Protein AF-A0A1I2Z6M6-F1 (afdb_monomer_lite)

Radius of gyration: 38.71 Å; chains: 1; bounding box: 96×61×124 Å

Sequence (579 aa):
MTKRRLNKIRDADATKRKFLDAISMILIEQGFSAIRTNNIARLLGKDKNLIRYHFGSLNGLLKTYIQDKDYWRPFFERFRFSDNPDAKEIEELFIGLMQENFKVFSANEEMQKIIHWQISESSALMKSISDEREAEGDKLLKMAVPYFRESGVNFKAIIALLLGGSYYMVLQHKAINGVVCGIDLNSEKDKTDVLVAIGKIIEWAWQYAEENVNDKLQSTEKMNYEFEHLEELSEILLKDQGDNTTLNELEKELKRLERILLKQLLELSNETQISNFLQINLYRMGEICDNHFNPTSEGNLVAQSILNLMDHLTSQVEPLLPATLSLPKLFCKQQSLAYNEKWQFLKSWLQKIGIDEQLLLITGIPFNQFTFDGKMRWHNYKYLKKYEKIFEEIGEELPKDNYELMHLLIGLGFNHVRFENYCTKIFSAKIEGLSGLEAKSLLKIERTKLFQVNLYTKMVFDQDRKPVDEALAKWIDATIKGLSEKPHDIQLNPLKLKTRLTAMQLALFEKTLYTHGFYDEPNLDVFSEKIACNFSTKGQDVLSAPSVKSKMYTKDISAIKPLEPMVAAVLEDLRNFLI

Structure (mmCIF, N/CA/C/O backbone):
data_AF-A0A1I2Z6M6-F1
#
_entry.id   AF-A0A1I2Z6M6-F1
#
loop_
_atom_site.group_PDB
_atom_site.id
_atom_site.type_symbol
_atom_site.label_atom_id
_atom_site.label_alt_id
_atom_site.label_comp_id
_atom_site.label_asym_id
_atom_site.label_entity_id
_atom_site.label_seq_id
_atom_site.pdbx_PDB_ins_code
_atom_site.Cartn_x
_atom_site.Cartn_y
_atom_site.Cartn_z
_atom_site.occupancy
_atom_site.B_iso_or_equiv
_atom_site.auth_seq_id
_atom_site.auth_comp_id
_atom_site.auth_asym_id
_atom_site.auth_atom_id
_atom_site.pdbx_PDB_model_num
ATOM 1 N N . MET A 1 1 ? 60.752 -33.911 -49.493 1.00 35.56 1 MET A N 1
ATOM 2 C CA . MET A 1 1 ? 60.284 -34.301 -48.144 1.00 35.56 1 MET A CA 1
ATOM 3 C C . MET A 1 1 ? 59.735 -33.077 -47.429 1.00 35.56 1 MET A C 1
ATOM 5 O O . MET A 1 1 ? 60.480 -32.151 -47.138 1.00 35.56 1 MET A O 1
ATOM 9 N N . THR A 1 2 ? 58.426 -33.042 -47.207 1.00 35.50 2 THR A N 1
ATOM 10 C CA . THR A 1 2 ? 57.710 -31.920 -46.589 1.00 35.50 2 THR A CA 1
ATOM 11 C C . THR A 1 2 ? 57.830 -32.010 -45.065 1.00 35.50 2 THR A C 1
ATOM 13 O O . THR A 1 2 ? 57.498 -33.036 -44.474 1.00 35.50 2 THR A O 1
ATOM 16 N N . LYS A 1 3 ? 58.331 -30.943 -44.425 1.00 40.09 3 LYS A N 1
ATOM 17 C CA . LYS A 1 3 ? 58.499 -30.818 -42.965 1.00 40.09 3 LYS A CA 1
ATOM 18 C C . LYS A 1 3 ? 57.165 -31.072 -42.241 1.00 40.09 3 LYS A C 1
ATOM 20 O O . LYS A 1 3 ? 56.240 -30.267 -42.333 1.00 40.09 3 LYS A O 1
ATOM 25 N N . ARG A 1 4 ? 57.088 -32.175 -41.490 1.00 38.34 4 ARG A N 1
ATOM 26 C CA . ARG A 1 4 ? 56.011 -32.483 -40.534 1.00 38.34 4 ARG A CA 1
ATOM 27 C C . ARG A 1 4 ? 55.963 -31.368 -39.477 1.00 38.34 4 ARG A C 1
ATOM 29 O O . ARG A 1 4 ? 56.905 -31.211 -38.704 1.00 38.34 4 ARG A O 1
ATOM 36 N N . ARG A 1 5 ? 54.887 -30.570 -39.452 1.00 41.34 5 ARG A N 1
ATOM 37 C CA . ARG A 1 5 ? 54.605 -29.628 -38.356 1.00 41.34 5 ARG A CA 1
ATOM 38 C C . ARG A 1 5 ? 54.324 -30.442 -37.090 1.00 41.34 5 ARG A C 1
ATOM 40 O O . ARG A 1 5 ? 53.378 -31.221 -37.060 1.00 41.34 5 ARG A O 1
ATOM 47 N N . LEU A 1 6 ? 55.152 -30.253 -36.066 1.00 38.72 6 LEU A N 1
ATOM 48 C CA . LEU A 1 6 ? 54.900 -30.722 -34.704 1.00 38.72 6 LEU A CA 1
ATOM 49 C C . LEU A 1 6 ? 53.554 -30.152 -34.228 1.00 38.72 6 LEU A C 1
ATOM 51 O O . LEU A 1 6 ? 53.410 -28.938 -34.068 1.00 38.72 6 LEU A O 1
ATOM 55 N N . ASN A 1 7 ? 52.560 -31.018 -34.032 1.00 39.88 7 ASN A N 1
ATOM 56 C CA . ASN A 1 7 ? 51.290 -30.648 -33.416 1.00 39.88 7 ASN A CA 1
ATOM 57 C C . ASN A 1 7 ? 51.545 -30.300 -31.946 1.00 39.88 7 ASN A C 1
ATOM 59 O O . ASN A 1 7 ? 51.708 -31.174 -31.100 1.00 39.88 7 ASN A O 1
ATOM 63 N N . LYS A 1 8 ? 51.593 -28.998 -31.655 1.00 44.81 8 LYS A N 1
ATOM 64 C CA . LYS A 1 8 ? 51.591 -28.452 -30.297 1.00 44.81 8 LYS A CA 1
ATOM 65 C C . LYS A 1 8 ? 50.284 -28.884 -29.626 1.00 44.81 8 LYS A C 1
ATOM 67 O O . LYS A 1 8 ? 49.216 -28.483 -30.090 1.00 44.81 8 LYS A O 1
ATOM 72 N N . ILE A 1 9 ? 50.366 -29.706 -28.581 1.00 44.69 9 ILE A N 1
ATOM 73 C CA . ILE A 1 9 ? 49.221 -30.073 -27.737 1.00 44.69 9 ILE A CA 1
ATOM 74 C C . ILE A 1 9 ? 48.588 -28.758 -27.259 1.00 44.69 9 ILE A C 1
ATOM 76 O O . ILE A 1 9 ? 49.239 -27.943 -26.604 1.00 44.69 9 ILE A O 1
ATOM 80 N N . ARG A 1 10 ? 47.360 -28.481 -27.709 1.00 54.16 10 ARG A N 1
ATOM 81 C CA . ARG A 1 10 ? 46.622 -27.266 -27.354 1.00 54.16 10 ARG A CA 1
ATOM 82 C C . ARG A 1 10 ? 45.922 -27.528 -26.031 1.00 54.16 10 ARG A C 1
ATOM 84 O O . ARG A 1 10 ? 44.917 -28.225 -26.008 1.00 54.16 10 ARG A O 1
ATOM 91 N N . ASP A 1 11 ? 46.457 -26.964 -24.958 1.00 67.31 11 ASP A N 1
ATOM 92 C CA . ASP A 1 11 ? 45.783 -26.945 -23.666 1.00 67.31 11 ASP A CA 1
ATOM 93 C C . ASP A 1 11 ? 44.565 -26.003 -23.748 1.00 67.31 11 ASP A C 1
ATOM 95 O O . ASP A 1 11 ? 44.684 -24.773 -23.855 1.00 67.31 11 ASP A O 1
ATOM 99 N N . ALA A 1 12 ? 43.379 -26.611 -23.808 1.00 71.31 12 ALA A N 1
ATOM 100 C CA . ALA A 1 12 ? 42.109 -25.909 -23.924 1.00 71.31 12 ALA A CA 1
ATOM 101 C C . ALA A 1 12 ? 41.805 -25.076 -22.672 1.00 71.31 12 ALA A C 1
ATOM 103 O O . ALA A 1 12 ? 41.247 -23.985 -22.800 1.00 71.31 12 ALA A O 1
ATOM 104 N N . ASP A 1 13 ? 42.222 -25.527 -21.490 1.00 72.75 13 ASP A N 1
ATOM 105 C CA . ASP A 1 13 ? 41.953 -24.841 -20.228 1.00 72.75 13 ASP A CA 1
ATOM 106 C C . ASP A 1 13 ? 42.910 -23.668 -20.022 1.00 72.75 13 ASP A C 1
ATOM 108 O O . ASP A 1 13 ? 42.472 -22.571 -19.669 1.00 72.75 13 ASP A O 1
ATOM 112 N N . ALA A 1 14 ? 44.185 -23.822 -20.391 1.00 72.12 14 ALA A N 1
ATOM 113 C CA . ALA A 1 14 ? 45.112 -22.692 -20.466 1.00 72.12 14 ALA A CA 1
ATOM 114 C C . ALA A 1 14 ? 44.642 -21.625 -21.471 1.00 72.12 14 ALA A C 1
ATOM 116 O O . ALA A 1 14 ? 44.889 -20.433 -21.290 1.00 72.12 14 ALA A O 1
ATOM 117 N N . THR A 1 15 ? 43.957 -22.036 -22.542 1.00 74.31 15 THR A N 1
ATOM 118 C CA . THR A 1 15 ? 43.377 -21.102 -23.517 1.00 74.31 15 THR A CA 1
ATOM 119 C C . THR A 1 15 ? 42.150 -20.389 -22.947 1.00 74.31 15 THR A C 1
ATOM 121 O O . THR A 1 15 ? 42.042 -19.176 -23.116 1.00 74.31 15 THR A O 1
ATOM 124 N N . LYS A 1 16 ? 41.263 -21.096 -22.233 1.00 80.06 16 LYS A N 1
ATOM 125 C CA . LYS A 1 16 ? 40.113 -20.491 -21.542 1.00 80.06 16 LYS A CA 1
ATOM 126 C C . LYS A 1 16 ? 40.546 -19.458 -20.501 1.00 80.06 16 LYS A C 1
ATOM 128 O O . LYS A 1 16 ? 40.014 -18.355 -20.521 1.00 80.06 16 LYS A O 1
ATOM 133 N N . ARG A 1 17 ? 41.543 -19.769 -19.663 1.00 82.88 17 ARG A N 1
ATOM 134 C CA . ARG A 1 17 ? 42.074 -18.832 -18.652 1.00 82.88 17 ARG A CA 1
ATOM 135 C C . ARG A 1 17 ? 42.561 -17.527 -19.274 1.00 82.88 17 ARG A C 1
ATOM 137 O O . ARG A 1 17 ? 42.120 -16.468 -18.863 1.00 82.88 17 ARG A O 1
ATOM 144 N N . LYS A 1 18 ? 43.321 -17.601 -20.371 1.00 80.19 18 LYS A N 1
ATOM 145 C CA . LYS A 1 18 ? 43.768 -16.404 -21.107 1.00 80.19 18 LYS A CA 1
ATOM 146 C C . LYS A 1 18 ? 42.615 -15.528 -21.596 1.00 80.19 18 LYS A C 1
ATOM 148 O O . LYS A 1 18 ? 42.760 -14.313 -21.647 1.00 80.19 18 LYS A O 1
ATOM 153 N N . PHE A 1 19 ? 41.484 -16.125 -21.979 1.00 84.62 19 PHE A N 1
ATOM 154 C CA . PHE A 1 19 ? 40.291 -15.351 -22.322 1.00 84.62 19 PHE A CA 1
ATOM 155 C C . PHE A 1 19 ? 39.697 -14.639 -21.105 1.00 84.62 19 PHE A C 1
ATOM 157 O O . PHE A 1 19 ? 39.326 -13.481 -21.245 1.00 84.62 19 PHE A O 1
ATOM 164 N N . LEU A 1 20 ? 39.648 -15.282 -19.937 1.00 88.44 20 LEU A N 1
ATOM 165 C CA . LEU A 1 20 ? 39.189 -14.652 -18.693 1.00 88.44 20 LEU A CA 1
ATOM 166 C C . LEU A 1 20 ? 40.138 -13.528 -18.242 1.00 88.44 20 LEU A C 1
ATOM 168 O O . LEU A 1 20 ? 39.672 -12.433 -17.942 1.00 88.44 20 LEU A O 1
ATOM 172 N N . ASP A 1 21 ? 41.454 -13.749 -18.302 1.00 82.94 21 ASP A N 1
ATOM 173 C CA . ASP A 1 21 ? 42.475 -12.744 -17.964 1.00 82.94 21 ASP A CA 1
ATOM 174 C C . ASP A 1 21 ? 42.385 -11.515 -18.886 1.00 82.94 21 ASP A C 1
ATOM 176 O O . ASP A 1 21 ? 42.505 -10.373 -18.448 1.00 82.94 21 ASP A O 1
ATOM 180 N N . ALA A 1 22 ? 42.110 -11.729 -20.177 1.00 84.38 22 ALA A N 1
ATOM 181 C CA . ALA A 1 22 ? 41.880 -10.637 -21.119 1.00 84.38 22 ALA A CA 1
ATOM 182 C C . ALA A 1 22 ? 40.627 -9.818 -20.782 1.00 84.38 22 ALA A C 1
ATOM 184 O O . ALA A 1 22 ? 40.636 -8.603 -20.976 1.00 84.38 22 ALA A O 1
ATOM 185 N N . ILE A 1 23 ? 39.553 -10.458 -20.301 1.00 91.25 23 ILE A N 1
ATOM 186 C CA . ILE A 1 23 ? 38.362 -9.739 -19.832 1.00 91.25 23 ILE A CA 1
ATOM 187 C C . ILE A 1 23 ? 38.706 -8.904 -18.603 1.00 91.25 23 ILE A C 1
ATOM 189 O O . ILE A 1 23 ? 38.386 -7.721 -18.603 1.00 91.25 23 ILE A O 1
ATOM 193 N N . SER A 1 24 ? 39.385 -9.496 -17.617 1.00 84.94 24 SER A N 1
ATOM 194 C CA . SER A 1 24 ? 39.865 -8.806 -16.412 1.00 84.94 24 SER A CA 1
ATOM 195 C C . SER A 1 24 ? 40.631 -7.531 -16.763 1.00 84.94 24 SER A C 1
ATOM 197 O O . SER A 1 24 ? 40.241 -6.435 -16.361 1.00 84.94 24 SER A O 1
ATOM 199 N N . MET A 1 25 ? 41.642 -7.649 -17.625 1.00 85.31 25 MET A N 1
ATOM 200 C CA . MET A 1 25 ? 42.479 -6.518 -18.016 1.00 85.31 25 MET A CA 1
ATOM 201 C C . MET A 1 25 ? 41.684 -5.424 -18.742 1.00 85.31 25 MET A C 1
ATOM 203 O O . MET A 1 25 ? 41.792 -4.249 -18.401 1.00 85.31 25 MET A O 1
ATOM 207 N N . ILE A 1 26 ? 40.825 -5.796 -19.702 1.00 88.00 26 ILE A N 1
ATOM 208 C CA . ILE A 1 26 ? 39.973 -4.829 -20.416 1.00 88.00 26 ILE A CA 1
ATOM 209 C C . ILE A 1 26 ? 38.997 -4.147 -19.448 1.00 88.00 26 ILE A C 1
ATOM 211 O O . ILE A 1 26 ? 38.793 -2.938 -19.540 1.00 88.00 26 ILE A O 1
ATOM 215 N N . LEU A 1 27 ? 38.395 -4.899 -18.526 1.00 88.88 27 LEU A N 1
ATOM 216 C CA . LEU A 1 27 ? 37.415 -4.379 -17.578 1.00 88.88 27 LEU A CA 1
ATOM 217 C C . LEU A 1 27 ? 38.043 -3.374 -16.602 1.00 88.88 27 LEU A C 1
ATOM 219 O O . LEU A 1 27 ? 37.440 -2.329 -16.344 1.00 88.88 27 LEU A O 1
ATOM 223 N N . ILE A 1 28 ? 39.242 -3.665 -16.091 1.00 84.50 28 ILE A N 1
ATOM 224 C CA . ILE A 1 28 ? 39.972 -2.787 -15.168 1.00 84.50 28 ILE A CA 1
ATOM 225 C C . ILE A 1 28 ? 40.447 -1.518 -15.891 1.00 84.50 28 ILE A C 1
ATOM 227 O O . ILE A 1 28 ? 40.161 -0.414 -15.424 1.00 84.50 28 ILE A O 1
ATOM 231 N N . GLU A 1 29 ? 41.116 -1.662 -17.042 1.00 84.50 29 GLU A N 1
ATOM 232 C CA . GLU A 1 29 ? 41.782 -0.549 -17.738 1.00 84.50 29 GLU A CA 1
ATOM 233 C C . GLU A 1 29 ? 40.833 0.319 -18.575 1.00 84.50 29 GLU A C 1
ATOM 235 O O . GLU A 1 29 ? 40.999 1.534 -18.648 1.00 84.50 29 GLU A O 1
ATOM 240 N N . GLN A 1 30 ? 39.862 -0.299 -19.254 1.00 84.12 30 GLN A N 1
ATOM 241 C CA . GLN A 1 30 ? 39.046 0.354 -20.290 1.00 84.12 30 GLN A CA 1
ATOM 242 C C . GLN A 1 30 ? 37.548 0.361 -19.955 1.00 84.12 30 GLN A C 1
ATOM 244 O O . GLN A 1 30 ? 36.765 1.025 -20.637 1.00 84.12 30 GLN A O 1
ATOM 249 N N . GLY A 1 31 ? 37.134 -0.360 -18.910 1.00 85.75 31 GLY A N 1
ATOM 250 C CA . GLY A 1 31 ? 35.736 -0.497 -18.524 1.00 85.75 31 GLY A CA 1
ATOM 251 C C . GLY A 1 31 ? 34.947 -1.473 -19.402 1.00 85.75 31 GLY A C 1
ATOM 252 O O . GLY A 1 31 ? 35.410 -1.993 -20.420 1.00 85.75 31 GLY A O 1
ATOM 253 N N . PHE A 1 32 ? 33.705 -1.736 -18.995 1.00 88.31 32 PHE A N 1
ATOM 254 C CA . PHE A 1 32 ? 32.882 -2.786 -19.600 1.00 88.31 32 PHE A CA 1
ATOM 255 C C . PHE A 1 32 ? 32.513 -2.511 -21.071 1.00 88.31 32 PHE A C 1
ATOM 257 O O . PHE A 1 32 ? 32.402 -3.443 -21.866 1.00 88.31 32 PHE A O 1
ATOM 264 N N . SER A 1 33 ? 32.376 -1.242 -21.474 1.00 88.12 33 SER A N 1
ATOM 265 C CA . SER A 1 33 ? 31.990 -0.845 -22.840 1.00 88.12 33 SER A CA 1
ATOM 266 C C . SER A 1 33 ? 33.050 -1.198 -23.901 1.00 88.12 33 SER A C 1
ATOM 268 O O . SER A 1 33 ? 32.743 -1.327 -25.097 1.00 88.12 33 SER A O 1
ATOM 270 N N . ALA A 1 34 ? 34.297 -1.405 -23.465 1.00 88.56 34 ALA A N 1
ATOM 271 C CA . ALA A 1 34 ? 35.415 -1.841 -24.294 1.00 88.56 34 ALA A CA 1
ATOM 272 C C . ALA A 1 34 ? 35.455 -3.366 -24.509 1.00 88.56 34 ALA A C 1
ATOM 274 O O . ALA A 1 34 ? 36.224 -3.857 -25.349 1.00 88.56 34 ALA A O 1
ATOM 275 N N . ILE A 1 35 ? 34.614 -4.133 -23.805 1.00 90.38 35 ILE A N 1
ATOM 276 C CA . ILE A 1 35 ? 34.563 -5.588 -23.928 1.00 90.38 35 ILE A CA 1
ATOM 277 C C . ILE A 1 35 ? 33.827 -5.972 -25.213 1.00 90.38 35 ILE A C 1
ATOM 279 O O . ILE A 1 35 ? 32.605 -6.082 -25.285 1.00 90.38 35 ILE A O 1
ATOM 283 N N . ARG A 1 36 ? 34.605 -6.197 -26.272 1.00 90.44 36 ARG A N 1
ATOM 284 C CA . ARG A 1 36 ? 34.114 -6.626 -27.587 1.00 90.44 36 ARG A CA 1
ATOM 285 C C . ARG A 1 36 ? 34.938 -7.799 -28.083 1.00 90.44 36 ARG A C 1
ATOM 287 O O . ARG A 1 36 ? 36.152 -7.827 -27.892 1.00 90.44 36 ARG A O 1
ATOM 294 N N . THR A 1 37 ? 34.311 -8.721 -28.814 1.00 90.94 37 THR A N 1
ATOM 295 C CA . THR A 1 37 ? 34.972 -9.919 -29.368 1.00 90.94 37 THR A CA 1
ATOM 296 C C . THR A 1 37 ? 36.267 -9.580 -30.114 1.00 90.94 37 THR A C 1
ATOM 298 O O . THR A 1 37 ? 37.280 -10.247 -29.930 1.00 90.94 37 THR A O 1
ATOM 301 N N . ASN A 1 38 ? 36.258 -8.509 -30.916 1.00 86.19 38 ASN A N 1
ATOM 302 C CA . ASN A 1 38 ? 37.436 -8.065 -31.663 1.00 86.19 38 ASN A CA 1
ATOM 303 C C . ASN A 1 38 ? 38.536 -7.491 -30.754 1.00 86.19 38 ASN A C 1
ATOM 305 O O . ASN A 1 38 ? 39.710 -7.696 -31.045 1.00 86.19 38 ASN A O 1
ATOM 309 N N . ASN A 1 39 ? 38.176 -6.802 -29.663 1.00 85.88 39 ASN A N 1
ATOM 310 C CA . ASN A 1 39 ? 39.152 -6.235 -28.729 1.00 85.88 39 ASN A CA 1
ATOM 311 C C . ASN A 1 39 ? 39.883 -7.356 -27.973 1.00 85.88 39 ASN A C 1
ATOM 313 O O . ASN A 1 39 ? 41.110 -7.388 -27.956 1.00 85.88 39 ASN A O 1
ATOM 317 N N . ILE A 1 40 ? 39.130 -8.344 -27.480 1.00 87.31 40 ILE A N 1
ATOM 318 C CA . ILE A 1 40 ? 39.657 -9.533 -26.790 1.00 87.31 40 ILE A CA 1
ATOM 319 C C . ILE A 1 40 ? 40.560 -10.359 -27.720 1.00 87.31 40 ILE A C 1
ATOM 321 O O . ILE A 1 40 ? 41.672 -10.737 -27.357 1.00 87.31 40 ILE A O 1
ATOM 325 N N . ALA A 1 41 ? 40.099 -10.628 -28.947 1.00 80.06 41 ALA A N 1
ATOM 326 C CA . ALA A 1 41 ? 40.848 -11.405 -29.935 1.00 80.06 41 ALA A CA 1
ATOM 327 C C . ALA A 1 41 ? 42.173 -10.728 -30.325 1.00 80.06 41 ALA A C 1
ATOM 329 O O . ALA A 1 41 ? 43.211 -11.391 -30.404 1.00 80.06 41 ALA A O 1
ATOM 330 N N . ARG A 1 42 ? 42.139 -9.401 -30.519 1.00 80.56 42 ARG A N 1
ATOM 331 C CA . ARG A 1 42 ? 43.320 -8.580 -30.805 1.00 80.56 42 ARG A CA 1
ATOM 332 C C . ARG A 1 42 ? 44.310 -8.615 -29.646 1.00 80.56 42 ARG A C 1
ATOM 334 O O . ARG A 1 42 ? 45.487 -8.852 -29.891 1.00 80.56 42 ARG A O 1
ATOM 341 N N . LEU A 1 43 ? 43.833 -8.436 -28.414 1.00 76.44 43 LEU A N 1
ATOM 342 C CA . LEU A 1 43 ? 44.676 -8.435 -27.220 1.00 76.44 43 LEU A CA 1
ATOM 343 C C . LEU A 1 43 ? 45.425 -9.763 -27.035 1.00 76.44 43 LEU A C 1
ATOM 345 O O . LEU A 1 43 ? 46.605 -9.779 -26.701 1.00 76.44 43 LEU A O 1
ATOM 349 N N . LEU A 1 44 ? 44.763 -10.886 -27.314 1.00 75.44 44 LEU A N 1
ATOM 350 C CA . LEU A 1 44 ? 45.346 -12.219 -27.147 1.00 75.44 44 LEU A CA 1
ATOM 351 C C . LEU A 1 44 ? 46.141 -12.725 -28.359 1.00 75.44 44 LEU A C 1
ATOM 353 O O . LEU A 1 44 ? 46.746 -13.803 -28.286 1.00 75.44 44 LEU A O 1
ATOM 357 N N . GLY A 1 45 ? 46.097 -12.017 -29.493 1.00 71.19 45 GLY A N 1
ATOM 358 C CA . GLY A 1 45 ? 46.629 -12.510 -30.767 1.00 71.19 45 GLY A CA 1
ATOM 359 C C . GLY A 1 45 ? 46.004 -13.854 -31.169 1.00 71.19 45 GLY A C 1
ATOM 360 O O . GLY A 1 45 ? 46.705 -14.786 -31.577 1.00 71.19 45 GLY A O 1
ATOM 361 N N . LYS A 1 46 ? 44.692 -14.007 -30.951 1.00 78.06 46 LYS A N 1
ATOM 362 C CA . LYS A 1 46 ? 43.927 -15.252 -31.150 1.00 78.06 46 LYS A CA 1
ATOM 363 C C . LYS A 1 46 ? 42.749 -15.010 -32.092 1.00 78.06 46 LYS A C 1
ATOM 365 O O . LYS A 1 46 ? 42.217 -13.910 -32.164 1.00 78.06 46 LYS A O 1
ATOM 370 N N . ASP A 1 47 ? 42.315 -16.053 -32.799 1.00 79.31 47 ASP A N 1
ATOM 371 C CA . ASP A 1 47 ? 41.119 -15.975 -33.646 1.00 79.31 47 ASP A CA 1
ATOM 372 C C . ASP A 1 47 ? 39.861 -15.782 -32.777 1.00 79.31 47 ASP A C 1
ATOM 374 O O . ASP A 1 47 ? 39.625 -16.545 -31.836 1.00 79.31 47 ASP A O 1
ATOM 378 N N . LYS A 1 48 ? 39.023 -14.796 -33.126 1.00 83.81 48 LYS A N 1
ATOM 379 C CA . LYS A 1 48 ? 37.721 -14.527 -32.493 1.00 83.81 48 LYS A CA 1
ATOM 380 C C . LYS A 1 48 ? 36.790 -15.745 -32.460 1.00 83.81 48 LYS A C 1
ATOM 382 O O . LYS A 1 48 ? 35.962 -15.858 -31.560 1.00 83.81 48 LYS A O 1
ATOM 387 N N . ASN A 1 49 ? 36.933 -16.675 -33.405 1.00 88.88 49 ASN A N 1
ATOM 388 C CA . ASN A 1 49 ? 36.168 -17.920 -33.453 1.00 88.88 49 ASN A CA 1
ATOM 389 C C . ASN A 1 49 ? 36.428 -18.825 -32.237 1.00 88.88 49 ASN A C 1
ATOM 391 O O . ASN A 1 49 ? 35.561 -19.627 -31.893 1.00 88.88 49 ASN A O 1
ATOM 395 N N . LEU A 1 50 ? 37.573 -18.680 -31.555 1.00 83.94 50 LEU A N 1
ATOM 396 C CA . LEU A 1 50 ? 37.870 -19.436 -30.336 1.00 83.94 50 LEU A CA 1
ATOM 397 C C . LEU A 1 50 ? 36.948 -19.061 -29.169 1.00 83.94 50 LEU A C 1
ATOM 399 O O . LEU A 1 50 ? 36.674 -19.915 -28.332 1.00 83.94 50 LEU A O 1
ATOM 403 N N . ILE A 1 51 ? 36.403 -17.839 -29.148 1.00 87.62 51 ILE A N 1
ATOM 404 C CA . ILE A 1 51 ? 35.392 -17.444 -28.155 1.00 87.62 51 ILE A CA 1
ATOM 405 C C . ILE A 1 51 ? 34.121 -18.275 -28.358 1.00 87.62 51 ILE A C 1
ATOM 407 O O . ILE A 1 51 ? 33.613 -18.869 -27.412 1.00 87.62 51 ILE A O 1
ATOM 411 N N . ARG A 1 52 ? 33.649 -18.400 -29.607 1.00 87.50 52 ARG A N 1
ATOM 412 C CA . ARG A 1 52 ? 32.500 -19.258 -29.940 1.00 87.50 52 ARG A CA 1
ATOM 413 C C . ARG A 1 52 ? 32.788 -20.731 -29.639 1.00 87.50 52 ARG A C 1
ATOM 415 O O . ARG A 1 52 ? 31.910 -21.417 -29.138 1.00 87.50 52 ARG A O 1
ATOM 422 N N . TYR A 1 53 ? 34.001 -21.208 -29.917 1.00 88.38 53 TYR A N 1
ATOM 423 C CA . TYR A 1 53 ? 34.384 -22.602 -29.670 1.00 88.38 53 TYR A CA 1
ATOM 424 C C . TYR A 1 53 ? 34.404 -22.966 -28.177 1.00 88.38 53 TYR A C 1
ATOM 426 O O . TYR A 1 53 ? 33.888 -24.011 -27.802 1.00 88.38 53 TYR A O 1
ATOM 434 N N . HIS A 1 54 ? 34.985 -22.117 -27.323 1.00 87.38 54 HIS A N 1
ATOM 435 C CA . HIS A 1 54 ? 35.145 -22.428 -25.899 1.00 87.38 54 HIS A CA 1
ATOM 436 C C . HIS A 1 54 ? 33.965 -21.995 -25.023 1.00 87.38 54 HIS A C 1
ATOM 438 O O . HIS A 1 54 ? 33.752 -22.607 -23.979 1.00 87.38 54 HIS A O 1
ATOM 444 N N . PHE A 1 55 ? 33.225 -20.959 -25.427 1.00 89.62 55 PHE A N 1
ATOM 445 C CA . PHE A 1 55 ? 32.209 -20.312 -24.589 1.00 89.62 55 PHE A CA 1
ATOM 446 C C . PHE A 1 55 ? 30.850 -20.143 -25.287 1.00 89.62 55 PHE A C 1
ATOM 448 O O . PHE A 1 55 ? 29.925 -19.574 -24.711 1.00 89.62 55 PHE A O 1
ATOM 455 N N . GLY A 1 56 ? 30.710 -20.580 -26.544 1.00 91.81 56 GLY A N 1
ATOM 456 C CA . GLY A 1 56 ? 29.484 -20.458 -27.345 1.00 91.81 56 GLY A CA 1
ATOM 457 C C . GLY A 1 56 ? 29.204 -19.040 -27.858 1.00 91.81 56 GLY A C 1
ATOM 458 O O . GLY A 1 56 ? 28.861 -18.853 -29.023 1.00 91.81 56 GLY A O 1
ATOM 459 N N . SER A 1 57 ? 29.396 -18.017 -27.025 1.00 93.00 57 SER A N 1
ATOM 460 C CA . SER A 1 57 ? 29.185 -16.607 -27.365 1.00 93.00 57 SER A CA 1
ATOM 461 C C . SER A 1 57 ? 30.032 -15.679 -26.488 1.00 93.00 57 SER A C 1
ATOM 463 O O . SER A 1 57 ? 30.634 -16.112 -25.506 1.00 93.00 57 SER A O 1
ATOM 465 N N . LEU A 1 58 ? 30.053 -14.380 -26.816 1.00 91.00 58 LEU A N 1
ATOM 466 C CA . LEU A 1 58 ? 30.642 -13.364 -25.935 1.00 91.00 58 LEU A CA 1
ATOM 467 C C . LEU A 1 58 ? 29.939 -13.339 -24.567 1.00 91.00 58 LEU A C 1
ATOM 469 O O . LEU A 1 58 ? 30.613 -13.269 -23.546 1.00 91.00 58 LEU A O 1
ATOM 473 N N . ASN A 1 59 ? 28.610 -13.482 -24.542 1.00 91.12 59 ASN A N 1
ATOM 474 C CA . ASN A 1 59 ? 27.845 -13.552 -23.295 1.00 91.12 59 ASN A CA 1
ATOM 475 C C . ASN A 1 59 ? 28.192 -14.800 -22.476 1.00 91.12 59 ASN A C 1
ATOM 477 O O . ASN A 1 59 ? 28.244 -14.718 -21.256 1.00 91.12 59 ASN A O 1
ATOM 481 N N . GLY A 1 60 ? 28.473 -15.936 -23.123 1.00 92.12 60 GLY A N 1
ATOM 482 C CA . GLY A 1 60 ? 28.927 -17.145 -22.430 1.00 92.12 60 GLY A CA 1
ATOM 483 C C . GLY A 1 60 ? 30.307 -16.973 -21.789 1.00 92.12 60 GLY A C 1
ATOM 484 O O . GLY A 1 60 ? 30.521 -17.405 -20.657 1.00 92.12 60 GLY A O 1
ATOM 485 N N . LEU A 1 61 ? 31.221 -16.270 -22.468 1.00 93.25 61 LEU A N 1
ATOM 486 C CA . LEU A 1 61 ? 32.525 -15.905 -21.906 1.00 93.25 61 LEU A CA 1
ATOM 487 C C . LEU A 1 61 ? 32.359 -14.965 -20.705 1.00 93.25 61 LEU A C 1
ATOM 489 O O . LEU A 1 61 ? 32.920 -15.222 -19.646 1.00 93.25 61 LEU A O 1
ATOM 493 N N . LEU A 1 62 ? 31.549 -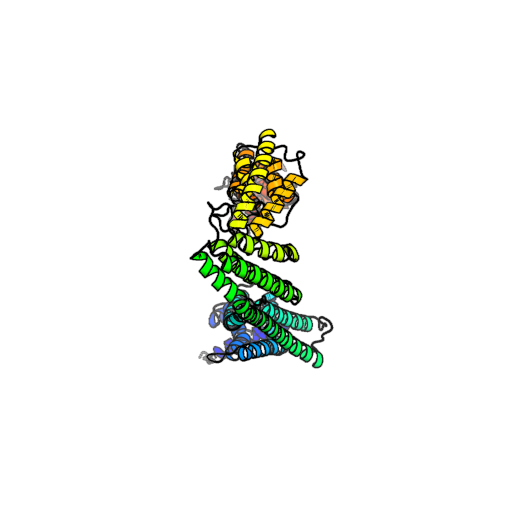13.917 -20.856 1.00 92.69 62 LEU A N 1
ATOM 494 C CA . LEU A 1 62 ? 31.264 -12.948 -19.797 1.00 92.69 62 LEU A CA 1
ATOM 495 C C . LEU A 1 62 ? 30.582 -13.593 -18.586 1.00 92.69 62 LEU A C 1
ATOM 497 O O . LEU A 1 62 ? 30.983 -13.320 -17.461 1.00 92.69 62 LEU A O 1
ATOM 501 N N . LYS A 1 63 ? 29.608 -14.490 -18.797 1.00 91.25 63 LYS A N 1
ATOM 502 C CA . LYS A 1 63 ? 28.964 -15.241 -17.709 1.00 91.25 63 LYS A CA 1
ATOM 503 C C . LYS A 1 63 ? 29.986 -16.085 -16.948 1.00 91.25 63 LYS A C 1
ATOM 505 O O . LYS A 1 63 ? 30.013 -16.029 -15.726 1.00 91.25 63 LYS A O 1
ATOM 510 N N . THR A 1 64 ? 30.854 -16.800 -17.667 1.00 91.00 64 THR A N 1
ATOM 511 C CA . THR A 1 64 ? 31.921 -17.614 -17.057 1.00 91.00 64 THR A CA 1
ATOM 512 C C . THR A 1 64 ? 32.889 -16.747 -16.248 1.00 91.00 64 THR A C 1
ATOM 514 O O . THR A 1 64 ? 33.260 -17.117 -15.143 1.00 91.00 64 THR A O 1
ATOM 517 N N . TYR A 1 65 ? 33.270 -15.580 -16.779 1.00 92.25 65 TYR A N 1
ATOM 518 C CA . TYR A 1 65 ? 34.138 -14.630 -16.084 1.00 92.25 65 TYR A CA 1
ATOM 519 C C . TYR A 1 65 ? 33.502 -14.090 -14.805 1.00 92.25 65 TYR A C 1
ATOM 521 O O . TYR A 1 65 ? 34.128 -14.134 -13.752 1.00 92.25 65 TYR A O 1
ATOM 529 N N . ILE A 1 66 ? 32.253 -13.621 -14.867 1.00 90.81 66 ILE A N 1
ATOM 530 C CA . ILE A 1 66 ? 31.595 -13.070 -13.680 1.00 90.81 66 ILE A CA 1
ATOM 531 C C . ILE A 1 66 ? 31.413 -14.165 -12.630 1.00 90.81 66 ILE A C 1
ATOM 533 O O . ILE A 1 66 ? 31.726 -13.928 -11.476 1.00 90.81 66 ILE A O 1
ATOM 537 N N . GLN A 1 67 ? 31.012 -15.379 -13.013 1.00 87.62 67 GLN A N 1
ATOM 538 C CA . GLN A 1 67 ? 30.884 -16.497 -12.070 1.00 87.62 67 GLN A CA 1
ATOM 539 C C . GLN A 1 67 ? 32.206 -16.894 -11.392 1.00 87.62 67 GLN A C 1
ATOM 541 O O . GLN A 1 67 ? 32.168 -17.394 -10.272 1.00 87.62 67 GLN A O 1
ATOM 546 N N . ASP A 1 68 ? 33.351 -16.685 -12.051 1.00 87.25 68 ASP A N 1
ATOM 547 C CA . ASP A 1 68 ? 34.685 -16.907 -11.473 1.00 87.25 68 ASP A CA 1
ATOM 548 C C . ASP A 1 68 ? 35.074 -15.811 -10.466 1.00 87.25 68 ASP A C 1
ATOM 550 O O . ASP A 1 68 ? 35.757 -16.093 -9.484 1.00 87.25 68 ASP A O 1
ATOM 554 N N . LYS A 1 69 ? 34.645 -14.562 -10.700 1.00 88.12 69 LYS A N 1
ATOM 555 C CA . LYS A 1 69 ? 35.022 -13.391 -9.881 1.00 88.12 69 LYS A CA 1
ATOM 556 C C . LYS A 1 69 ? 34.010 -12.994 -8.814 1.00 88.12 69 LYS A C 1
ATOM 558 O O . LYS A 1 69 ? 34.352 -12.245 -7.900 1.00 88.12 69 LYS A O 1
ATOM 563 N N . ASP A 1 70 ? 32.777 -13.465 -8.927 1.00 87.12 70 ASP A N 1
ATOM 564 C CA . ASP A 1 70 ? 31.684 -13.082 -8.046 1.00 87.12 70 ASP A CA 1
ATOM 565 C C . ASP A 1 70 ? 31.858 -13.651 -6.631 1.00 87.12 70 ASP A C 1
ATOM 567 O O . ASP A 1 70 ? 31.713 -14.854 -6.403 1.00 87.12 70 ASP A O 1
ATOM 571 N N . TYR A 1 71 ? 32.127 -12.770 -5.661 1.00 87.44 71 TYR A N 1
ATOM 572 C CA . TYR A 1 71 ? 32.291 -13.156 -4.258 1.00 87.44 71 TYR A CA 1
ATOM 573 C C . TYR A 1 71 ? 30.968 -13.494 -3.558 1.00 87.44 71 TYR A C 1
ATOM 575 O O . TYR A 1 71 ? 30.996 -14.059 -2.464 1.00 87.44 71 TYR A O 1
ATOM 583 N N . TRP A 1 72 ? 29.805 -13.176 -4.141 1.00 89.44 72 TRP A N 1
ATOM 584 C CA . TRP A 1 72 ? 28.522 -13.448 -3.485 1.00 89.44 72 TRP A CA 1
ATOM 585 C C . TRP A 1 72 ? 28.277 -14.941 -3.302 1.00 89.44 72 TRP A C 1
ATOM 587 O O . TRP A 1 72 ? 27.761 -15.368 -2.273 1.00 89.44 72 TRP A O 1
ATOM 597 N N . ARG A 1 73 ? 28.723 -15.759 -4.257 1.00 83.19 73 ARG A N 1
ATOM 598 C CA . ARG A 1 73 ? 28.609 -17.214 -4.161 1.00 83.19 73 ARG A CA 1
ATOM 599 C C . ARG A 1 73 ? 29.366 -17.794 -2.952 1.00 83.19 73 ARG A C 1
ATOM 601 O O . ARG A 1 73 ? 28.715 -18.442 -2.134 1.00 83.19 73 ARG A O 1
ATOM 608 N N . PRO A 1 74 ? 30.682 -17.558 -2.775 1.00 85.19 74 PRO A N 1
ATOM 609 C CA . PRO A 1 74 ? 31.384 -18.026 -1.581 1.00 85.19 74 PRO A CA 1
ATOM 610 C C . PRO A 1 74 ? 30.871 -17.365 -0.293 1.00 85.19 74 PRO A C 1
ATOM 612 O O . PRO A 1 74 ? 30.938 -17.983 0.767 1.00 85.19 74 PRO A O 1
ATOM 615 N N . PHE A 1 75 ? 30.306 -16.153 -0.356 1.00 87.31 75 PHE A N 1
ATOM 616 C CA . PHE A 1 75 ? 29.623 -15.552 0.794 1.00 87.31 75 PHE A CA 1
ATOM 617 C C . PHE A 1 75 ? 28.409 -16.369 1.230 1.00 87.31 75 PHE A C 1
ATOM 619 O O . PHE A 1 75 ? 28.330 -16.714 2.402 1.00 87.31 75 PHE A O 1
ATOM 626 N N . PHE A 1 76 ? 27.509 -16.742 0.319 1.00 85.50 76 PHE A N 1
ATOM 627 C CA . PHE A 1 76 ? 26.348 -17.580 0.652 1.00 85.50 76 PHE A CA 1
ATOM 628 C C . PHE A 1 76 ? 26.736 -19.010 1.071 1.00 85.50 76 PHE A C 1
ATOM 630 O O . PHE A 1 76 ? 25.992 -19.699 1.768 1.00 85.50 76 PHE A O 1
ATOM 637 N N . GLU A 1 77 ? 27.910 -19.492 0.660 1.00 85.12 77 GLU A N 1
ATOM 638 C CA . GLU A 1 77 ? 28.455 -20.763 1.146 1.00 85.12 77 GLU A CA 1
ATOM 639 C C . GLU A 1 77 ? 29.009 -20.655 2.573 1.00 85.12 77 GLU A C 1
ATOM 641 O O . GLU A 1 77 ? 28.842 -21.591 3.353 1.00 85.12 77 GLU A O 1
ATOM 646 N N . ARG A 1 78 ? 29.624 -19.520 2.923 1.00 86.19 78 ARG A N 1
ATOM 647 C CA . ARG A 1 78 ? 30.241 -19.281 4.235 1.00 86.19 78 ARG A CA 1
ATOM 648 C C . ARG A 1 78 ? 29.254 -18.791 5.294 1.00 86.19 78 ARG A C 1
ATOM 650 O O . ARG A 1 78 ? 29.332 -19.224 6.437 1.00 86.19 78 ARG A O 1
ATOM 657 N N . PHE A 1 79 ? 28.355 -17.883 4.930 1.00 85.12 79 PHE A N 1
ATOM 658 C CA . PHE A 1 79 ? 27.312 -17.350 5.802 1.00 85.12 79 PHE A CA 1
ATOM 659 C C . PHE A 1 79 ? 26.078 -18.235 5.688 1.00 85.12 79 PHE A C 1
ATOM 661 O O . PHE A 1 79 ? 25.195 -18.010 4.861 1.00 85.12 79 PHE A O 1
ATOM 668 N N . ARG A 1 80 ? 26.056 -19.279 6.512 1.00 82.88 80 ARG A N 1
ATOM 669 C CA . ARG A 1 80 ? 24.935 -20.204 6.642 1.00 82.88 80 ARG A CA 1
ATOM 670 C C . ARG A 1 80 ? 24.527 -20.296 8.097 1.00 82.88 80 ARG A C 1
ATOM 672 O O . ARG A 1 80 ? 25.375 -20.208 8.978 1.00 82.88 80 ARG A O 1
ATOM 679 N N . PHE A 1 81 ? 23.237 -20.496 8.302 1.00 83.88 81 PHE A N 1
ATOM 680 C CA . PHE A 1 81 ? 22.686 -20.786 9.612 1.00 83.88 81 PHE A CA 1
ATOM 681 C C . PHE A 1 81 ? 22.998 -22.220 10.036 1.00 83.88 81 PHE A C 1
ATOM 683 O O . PHE A 1 81 ? 23.206 -23.100 9.192 1.00 83.88 81 PHE A O 1
ATOM 690 N N . SER A 1 82 ? 22.971 -22.444 11.345 1.00 83.12 82 SER A N 1
ATOM 691 C CA . SER A 1 82 ? 22.780 -23.758 11.945 1.00 83.12 82 SER A CA 1
ATOM 692 C C . SER A 1 82 ? 21.419 -24.358 11.545 1.00 83.12 82 SER A C 1
ATOM 694 O O . SER A 1 82 ? 20.581 -23.696 10.930 1.00 83.12 82 SER A O 1
ATOM 696 N N . ASP A 1 83 ? 21.177 -25.633 11.870 1.00 77.31 83 ASP A N 1
ATOM 697 C CA . ASP A 1 83 ? 19.924 -26.314 11.500 1.00 77.31 83 ASP A CA 1
ATOM 698 C C . ASP A 1 83 ? 18.675 -25.667 12.137 1.00 77.31 83 ASP A C 1
ATOM 700 O O . ASP A 1 83 ? 17.571 -25.803 11.608 1.00 77.31 83 ASP A O 1
ATOM 704 N N . ASN A 1 84 ? 18.837 -24.955 13.259 1.00 79.75 84 ASN A N 1
ATOM 705 C CA . ASN A 1 84 ? 17.768 -24.228 13.941 1.00 79.75 84 ASN A CA 1
ATOM 706 C C . ASN A 1 84 ? 18.332 -22.964 14.619 1.00 79.75 84 ASN A C 1
ATOM 708 O O . ASN A 1 84 ? 18.573 -22.990 15.831 1.00 79.75 84 ASN A O 1
ATOM 712 N N . PRO A 1 85 ? 18.580 -21.890 13.850 1.00 87.31 85 PRO A N 1
ATOM 713 C CA . PRO A 1 85 ? 19.244 -20.702 14.363 1.00 87.31 85 PRO A CA 1
ATOM 714 C C . PRO A 1 85 ? 18.315 -19.910 15.282 1.00 87.31 85 PRO A C 1
ATOM 716 O O . PRO A 1 85 ? 17.120 -19.774 15.007 1.00 87.31 85 PRO A O 1
ATOM 719 N N . ASP A 1 86 ? 18.865 -19.369 16.366 1.00 88.19 86 ASP A N 1
ATOM 720 C CA . ASP A 1 86 ? 18.141 -18.431 17.222 1.00 88.19 86 ASP A CA 1
ATOM 721 C C . ASP A 1 86 ? 18.235 -16.984 16.696 1.00 88.19 86 ASP A C 1
ATOM 723 O O . ASP A 1 86 ? 18.929 -16.690 15.720 1.00 88.19 86 ASP A O 1
ATOM 727 N N . ALA A 1 87 ? 17.499 -16.065 17.331 1.00 88.06 87 ALA A N 1
ATOM 728 C CA . ALA A 1 87 ? 17.457 -14.656 16.931 1.00 88.06 87 ALA A CA 1
ATOM 729 C C . ALA A 1 87 ? 18.856 -14.019 16.882 1.00 88.06 87 ALA A C 1
ATOM 731 O O . ALA A 1 87 ? 19.179 -13.290 15.945 1.00 88.06 87 ALA A O 1
ATOM 732 N N . LYS A 1 88 ? 19.691 -14.340 17.875 1.00 91.25 88 LYS A N 1
ATOM 733 C CA . LYS A 1 88 ? 21.020 -13.764 18.041 1.00 91.25 88 LYS A CA 1
ATOM 734 C C . LYS A 1 88 ? 21.986 -14.282 16.982 1.00 91.25 88 LYS A C 1
ATOM 736 O O . LYS A 1 88 ? 22.742 -13.499 16.415 1.00 91.25 88 LYS A O 1
ATOM 741 N N . GLU A 1 89 ? 21.930 -15.572 16.661 1.00 92.50 89 GLU A N 1
ATOM 742 C CA . GLU A 1 89 ? 22.704 -16.149 15.561 1.00 92.50 89 GLU A CA 1
ATOM 743 C C . GLU A 1 89 ? 22.361 -15.455 14.235 1.00 92.50 89 GLU A C 1
ATOM 745 O O . GLU A 1 89 ? 23.252 -15.117 13.451 1.00 92.50 89 GLU A O 1
ATOM 750 N N . ILE A 1 90 ? 21.072 -15.204 13.984 1.00 93.81 90 ILE A N 1
ATOM 751 C CA . ILE A 1 90 ? 20.629 -14.551 12.749 1.00 93.81 90 ILE A CA 1
ATOM 752 C C . ILE A 1 90 ? 21.107 -13.100 12.694 1.00 93.81 90 ILE A C 1
ATOM 754 O O . ILE A 1 90 ? 21.625 -12.664 11.662 1.00 93.81 90 ILE A O 1
ATOM 758 N N . GLU A 1 91 ? 20.956 -12.360 13.789 1.00 95.31 91 GLU A N 1
ATOM 759 C CA . GLU A 1 91 ? 21.466 -10.999 13.935 1.00 95.31 91 GLU A CA 1
ATOM 760 C C . GLU A 1 91 ? 22.974 -10.925 13.654 1.00 95.31 91 GLU A C 1
ATOM 762 O O . GLU A 1 91 ? 23.402 -10.194 12.754 1.00 95.31 91 GLU A O 1
ATOM 767 N N . GLU A 1 92 ? 23.774 -11.726 14.363 1.00 95.06 92 GLU A N 1
ATOM 768 C CA . GLU A 1 92 ? 25.233 -11.763 14.229 1.00 95.06 92 GLU A CA 1
ATOM 769 C C . GLU A 1 92 ? 25.665 -12.148 12.807 1.00 95.06 92 GLU A C 1
ATOM 771 O O . GLU A 1 92 ? 26.611 -11.567 12.261 1.00 95.06 92 GLU A O 1
ATOM 776 N N . LEU A 1 93 ? 24.941 -13.069 12.159 1.00 95.19 93 LEU A N 1
ATOM 777 C CA . LEU A 1 93 ? 25.202 -13.454 10.774 1.00 95.19 93 LEU A CA 1
ATOM 778 C C . LEU A 1 93 ? 24.995 -12.282 9.811 1.00 95.19 93 LEU A C 1
ATOM 780 O O . LEU A 1 93 ? 25.843 -12.061 8.943 1.00 95.19 93 LEU A O 1
ATOM 784 N N . PHE A 1 94 ? 23.909 -11.513 9.944 1.00 96.19 94 PHE A N 1
ATOM 785 C CA . PHE A 1 94 ? 23.664 -10.353 9.077 1.00 96.19 94 PHE A CA 1
ATOM 786 C C . PHE A 1 94 ? 24.654 -9.212 9.332 1.00 96.19 94 PHE A C 1
ATOM 788 O O . PHE A 1 94 ? 25.104 -8.583 8.368 1.00 96.19 94 PHE A O 1
ATOM 795 N N . ILE A 1 95 ? 25.047 -8.979 10.590 1.00 97.31 95 ILE A N 1
ATOM 796 C CA . ILE A 1 95 ? 26.115 -8.030 10.937 1.00 97.31 95 ILE A CA 1
ATOM 797 C C . ILE A 1 95 ? 27.412 -8.438 10.235 1.00 97.31 95 ILE A C 1
ATOM 799 O O . ILE A 1 95 ? 27.992 -7.643 9.489 1.00 97.31 95 ILE A O 1
ATOM 803 N N . GLY A 1 96 ? 27.829 -9.694 10.408 1.00 95.31 96 GLY A N 1
ATOM 804 C CA . GLY A 1 96 ? 29.044 -10.227 9.799 1.00 95.31 96 GLY A CA 1
ATOM 805 C C . GLY A 1 96 ? 29.008 -10.186 8.270 1.00 95.31 96 GLY A C 1
ATOM 806 O O . GLY A 1 96 ? 29.983 -9.770 7.642 1.00 95.31 96 GLY A O 1
ATOM 807 N N . LEU A 1 97 ? 27.878 -10.557 7.662 1.00 95.00 97 LEU A N 1
ATOM 808 C CA . LEU A 1 97 ? 27.685 -10.543 6.211 1.00 95.00 97 LEU A CA 1
ATOM 809 C C . LEU A 1 97 ? 27.843 -9.132 5.636 1.00 95.00 97 LEU A C 1
ATOM 811 O O . LEU A 1 97 ? 28.578 -8.944 4.665 1.00 95.00 97 LEU A O 1
ATOM 815 N N . MET A 1 98 ? 27.184 -8.136 6.233 1.00 96.69 98 MET A N 1
ATOM 816 C CA . MET A 1 98 ? 27.213 -6.763 5.723 1.00 96.69 98 MET A CA 1
ATOM 817 C C . MET A 1 98 ? 28.556 -6.072 5.968 1.00 96.69 98 MET A C 1
ATOM 819 O O . MET A 1 98 ? 29.053 -5.367 5.084 1.00 96.69 98 MET A O 1
ATOM 823 N N . GLN A 1 99 ? 29.183 -6.316 7.120 1.00 97.12 99 GLN A N 1
ATOM 824 C CA . GLN A 1 99 ? 30.532 -5.830 7.409 1.00 97.12 99 GLN A CA 1
ATOM 825 C C . GLN A 1 99 ? 31.567 -6.438 6.461 1.00 97.12 99 GLN A C 1
ATOM 827 O O . GLN A 1 99 ? 32.430 -5.728 5.941 1.00 97.12 99 GLN A O 1
ATOM 832 N N . GLU A 1 100 ? 31.485 -7.742 6.200 1.00 94.62 100 GLU A N 1
ATOM 833 C CA . GLU A 1 100 ? 32.386 -8.379 5.248 1.00 94.62 100 GLU A CA 1
ATOM 834 C C . GLU A 1 100 ? 32.135 -7.882 3.821 1.00 94.62 100 GLU A C 1
ATOM 836 O O . GLU A 1 100 ? 33.093 -7.582 3.109 1.00 94.62 100 GLU A O 1
ATOM 841 N N . ASN A 1 101 ? 30.872 -7.742 3.404 1.00 95.06 101 ASN A N 1
ATOM 842 C CA . ASN A 1 101 ? 30.532 -7.164 2.104 1.00 95.06 101 ASN A CA 1
ATOM 843 C C . ASN A 1 101 ? 31.235 -5.821 1.903 1.00 95.06 101 ASN A C 1
ATOM 845 O O . ASN A 1 101 ? 31.895 -5.627 0.883 1.00 95.06 101 ASN A O 1
ATOM 849 N N . PHE A 1 102 ? 31.180 -4.934 2.897 1.00 96.81 102 PHE A N 1
ATOM 850 C CA . PHE A 1 102 ? 31.878 -3.656 2.831 1.00 96.81 102 PHE A CA 1
ATOM 851 C C . PHE A 1 102 ? 33.400 -3.826 2.673 1.00 96.81 102 PHE A C 1
ATOM 853 O O . PHE A 1 102 ? 33.998 -3.212 1.785 1.00 96.81 102 PHE A O 1
ATOM 860 N N . LYS A 1 103 ? 34.035 -4.691 3.476 1.00 95.31 103 LYS A N 1
ATOM 861 C CA . LYS A 1 103 ? 35.490 -4.939 3.428 1.00 95.31 103 LYS A CA 1
ATOM 862 C C . LYS A 1 103 ? 35.941 -5.513 2.085 1.00 95.31 103 LYS A C 1
ATOM 864 O O . LYS A 1 103 ? 36.841 -4.971 1.444 1.00 95.31 103 LYS A O 1
ATOM 869 N N . VAL A 1 104 ? 35.314 -6.605 1.654 1.00 94.31 104 VAL A N 1
ATOM 870 C CA . VAL A 1 104 ? 35.690 -7.331 0.435 1.00 94.31 104 VAL A CA 1
ATOM 871 C C . VAL A 1 104 ? 35.396 -6.492 -0.798 1.00 94.31 104 VAL A C 1
ATOM 873 O O . VAL A 1 104 ? 36.232 -6.433 -1.698 1.00 94.31 104 VAL A O 1
ATOM 876 N N . PHE A 1 105 ? 34.265 -5.782 -0.834 1.00 95.62 105 PHE A N 1
ATOM 877 C CA . PHE A 1 105 ? 33.963 -4.886 -1.944 1.00 95.62 105 PHE A CA 1
ATOM 878 C C . PHE A 1 105 ? 34.955 -3.721 -2.026 1.00 95.62 105 PHE A C 1
ATOM 880 O O . PHE A 1 105 ? 35.415 -3.398 -3.120 1.00 95.62 105 PHE A O 1
ATOM 887 N N . SER A 1 106 ? 35.358 -3.143 -0.889 1.00 93.81 106 SER A N 1
ATOM 888 C CA . SER A 1 106 ? 36.372 -2.077 -0.839 1.00 93.81 106 SER A CA 1
ATOM 889 C C . SER A 1 106 ? 37.734 -2.524 -1.381 1.00 93.81 106 SER A C 1
ATOM 891 O O . SER A 1 106 ? 38.423 -1.744 -2.037 1.00 93.81 106 SER A O 1
ATOM 893 N N . ALA A 1 107 ? 38.114 -3.782 -1.145 1.00 92.06 107 ALA A N 1
ATOM 894 C CA . ALA A 1 107 ? 39.398 -4.338 -1.573 1.00 92.06 107 ALA A CA 1
ATOM 895 C C . ALA A 1 107 ? 39.393 -4.924 -3.000 1.00 92.06 107 ALA A C 1
ATOM 897 O O . ALA A 1 107 ? 40.459 -5.129 -3.579 1.00 92.06 107 ALA A O 1
ATOM 898 N N . ASN A 1 108 ? 38.221 -5.216 -3.574 1.00 92.06 108 ASN A N 1
ATOM 899 C CA . ASN A 1 108 ? 38.102 -5.926 -4.847 1.00 92.06 108 ASN A CA 1
ATOM 900 C C . ASN A 1 108 ? 37.724 -4.986 -6.004 1.00 92.06 108 ASN A C 1
ATOM 902 O O . ASN A 1 108 ? 36.548 -4.755 -6.292 1.00 92.06 108 ASN A O 1
ATOM 906 N N . GLU A 1 109 ? 38.740 -4.485 -6.709 1.00 90.06 109 GLU A N 1
ATOM 907 C CA . GLU A 1 109 ? 38.560 -3.589 -7.857 1.00 90.06 109 GLU A CA 1
ATOM 908 C C . GLU A 1 109 ? 37.778 -4.229 -9.015 1.00 90.06 109 GLU A C 1
ATOM 910 O O . GLU A 1 109 ? 36.967 -3.558 -9.654 1.00 90.06 109 GLU A O 1
ATOM 915 N N . GLU A 1 110 ? 37.948 -5.528 -9.274 1.00 89.50 110 GLU A N 1
ATOM 916 C CA . GLU A 1 110 ? 37.187 -6.208 -10.329 1.00 89.50 110 GLU A CA 1
ATOM 917 C C . GLU A 1 110 ? 35.690 -6.209 -10.023 1.00 89.50 110 GLU A C 1
ATOM 919 O O . GLU A 1 110 ? 34.874 -5.869 -10.885 1.00 89.50 110 GLU A O 1
ATOM 924 N N . MET A 1 111 ? 35.314 -6.518 -8.780 1.00 91.88 111 MET A N 1
ATOM 925 C CA . MET A 1 111 ? 33.911 -6.477 -8.386 1.00 91.88 111 MET A CA 1
ATOM 926 C C . MET A 1 111 ? 33.349 -5.064 -8.361 1.00 91.88 111 MET A C 1
ATOM 928 O O . MET A 1 111 ? 32.192 -4.890 -8.737 1.00 91.88 111 MET A O 1
ATOM 932 N N . GLN A 1 112 ? 34.146 -4.047 -8.024 1.00 94.12 112 GLN A N 1
ATOM 933 C CA . GLN A 1 112 ? 33.735 -2.649 -8.191 1.00 94.12 112 GLN A CA 1
ATOM 934 C C . GLN A 1 112 ? 33.356 -2.364 -9.651 1.00 94.12 112 GLN A C 1
ATOM 936 O O . GLN A 1 112 ? 32.289 -1.808 -9.913 1.00 94.12 112 GLN A O 1
ATOM 941 N N . LYS A 1 113 ? 34.158 -2.819 -10.625 1.00 91.94 113 LYS A N 1
ATOM 942 C CA . LYS A 1 113 ? 33.837 -2.661 -12.055 1.00 91.94 113 LYS A CA 1
ATOM 943 C C . LYS A 1 113 ? 32.595 -3.456 -12.475 1.00 91.94 113 LYS A C 1
ATOM 945 O O . LYS A 1 113 ? 31.806 -2.949 -13.272 1.00 91.94 113 LYS A O 1
ATOM 950 N N . ILE A 1 114 ? 32.395 -4.666 -11.946 1.00 92.25 114 ILE A N 1
ATOM 951 C CA . ILE A 1 114 ? 31.217 -5.503 -12.244 1.00 92.25 114 ILE A CA 1
ATOM 952 C C . ILE A 1 114 ? 29.933 -4.876 -11.684 1.00 92.25 114 ILE A C 1
ATOM 954 O O . ILE A 1 114 ? 28.940 -4.781 -12.405 1.00 92.25 114 ILE A O 1
ATOM 958 N N . ILE A 1 115 ? 29.940 -4.410 -10.432 1.00 93.00 115 ILE A N 1
ATOM 959 C CA . ILE A 1 115 ? 28.782 -3.732 -9.829 1.00 93.00 115 ILE A CA 1
ATOM 960 C C . ILE A 1 115 ? 28.512 -2.402 -10.539 1.00 93.00 115 ILE A C 1
ATOM 962 O O . ILE A 1 115 ? 27.363 -2.112 -10.863 1.00 93.00 115 ILE A O 1
ATOM 966 N N . HIS A 1 116 ? 29.551 -1.635 -10.879 1.00 92.12 116 HIS A N 1
ATOM 967 C CA . HIS A 1 116 ? 29.395 -0.423 -11.682 1.00 92.12 116 HIS A CA 1
ATOM 968 C C . HIS A 1 116 ? 28.745 -0.722 -13.043 1.00 92.12 116 HIS A C 1
ATOM 970 O O . HIS A 1 116 ? 27.837 -0.008 -13.465 1.00 92.12 116 HIS A O 1
ATOM 976 N N . TRP A 1 117 ? 29.149 -1.802 -13.722 1.00 91.75 117 TRP A N 1
ATOM 977 C CA . TRP A 1 117 ? 28.504 -2.233 -14.965 1.00 91.75 117 TRP A CA 1
ATOM 978 C C . TRP A 1 117 ? 27.021 -2.571 -14.755 1.00 91.75 117 TRP A C 1
ATOM 980 O O . TRP A 1 117 ? 26.189 -2.129 -15.545 1.00 91.75 117 TRP A O 1
ATOM 990 N N . GLN A 1 118 ? 26.677 -3.275 -13.672 1.00 90.50 118 GLN A N 1
ATOM 991 C CA . GLN A 1 118 ? 25.294 -3.646 -13.352 1.00 90.50 118 GLN A CA 1
ATOM 992 C C . GLN A 1 118 ? 24.342 -2.440 -13.288 1.00 90.50 118 GLN A C 1
ATOM 994 O O . GLN A 1 118 ? 23.186 -2.565 -13.685 1.00 90.50 118 GLN A O 1
ATOM 999 N N . ILE A 1 119 ? 24.822 -1.291 -12.801 1.00 90.81 119 ILE A N 1
ATOM 1000 C CA . ILE A 1 119 ? 24.007 -0.083 -12.590 1.00 90.81 119 ILE A CA 1
ATOM 1001 C C . ILE A 1 119 ? 24.130 0.961 -13.710 1.00 90.81 119 ILE A C 1
ATOM 1003 O O . ILE A 1 119 ? 23.338 1.898 -13.751 1.00 90.81 119 ILE A O 1
ATOM 1007 N N . SER A 1 120 ? 25.104 0.819 -14.616 1.00 87.50 120 SER A N 1
ATOM 1008 C CA . SER A 1 120 ? 25.384 1.822 -15.660 1.00 87.50 120 SER A CA 1
ATOM 1009 C C . SER A 1 120 ? 24.616 1.602 -16.966 1.00 87.50 120 SER A C 1
ATOM 1011 O O . SER A 1 120 ? 24.368 2.559 -17.694 1.00 87.50 120 SER A O 1
ATOM 1013 N N . GLU A 1 121 ? 24.266 0.358 -17.310 1.00 84.44 121 GLU A N 1
ATOM 1014 C CA . GLU A 1 121 ? 23.563 0.036 -18.558 1.00 84.44 121 GLU A CA 1
ATOM 1015 C C . GLU A 1 121 ? 22.632 -1.171 -18.382 1.00 84.44 121 GLU A C 1
ATOM 1017 O O . GLU A 1 121 ? 22.933 -2.119 -17.656 1.00 84.44 121 GLU A O 1
ATOM 1022 N N . SER A 1 122 ? 21.505 -1.171 -19.101 1.00 82.12 122 SER A N 1
ATOM 1023 C CA . SER A 1 122 ? 20.613 -2.329 -19.150 1.00 82.12 122 SER A CA 1
ATOM 1024 C C . SER A 1 122 ? 21.272 -3.494 -19.899 1.00 82.12 122 SER A C 1
ATOM 1026 O O . SER A 1 122 ? 21.482 -3.441 -21.109 1.00 82.12 122 SER A O 1
ATOM 1028 N N . SER A 1 123 ? 21.576 -4.575 -19.180 1.00 87.81 123 SER A N 1
ATOM 1029 C CA . SER A 1 123 ? 22.165 -5.797 -19.734 1.00 87.81 123 SER A CA 1
ATOM 1030 C C . SER A 1 123 ? 21.386 -7.021 -19.265 1.00 87.81 123 SER A C 1
ATOM 1032 O O . SER A 1 123 ? 21.271 -7.275 -18.067 1.00 87.81 123 SER A O 1
ATOM 1034 N N . ALA A 1 124 ? 20.883 -7.823 -20.210 1.00 89.50 124 ALA A N 1
ATOM 1035 C CA . ALA A 1 124 ? 20.167 -9.063 -19.896 1.00 89.50 124 ALA A CA 1
ATOM 1036 C C . ALA A 1 124 ? 21.041 -10.060 -19.112 1.00 89.50 124 ALA A C 1
ATOM 1038 O O . ALA A 1 124 ? 20.542 -10.765 -18.238 1.00 89.50 124 ALA A O 1
ATOM 1039 N N . LEU A 1 125 ? 22.352 -10.084 -19.385 1.00 89.44 125 LEU A N 1
ATOM 1040 C CA . LEU A 1 125 ? 23.310 -10.890 -18.630 1.00 89.44 125 LEU A CA 1
ATOM 1041 C C . LEU A 1 125 ? 23.414 -10.399 -17.180 1.00 89.44 125 LEU A C 1
ATOM 1043 O O . LEU A 1 125 ? 23.272 -11.202 -16.261 1.00 89.44 125 LEU A O 1
ATOM 1047 N N . MET A 1 126 ? 23.611 -9.094 -16.973 1.00 91.00 126 MET A N 1
ATOM 1048 C CA . MET A 1 126 ? 23.725 -8.530 -15.622 1.00 91.00 126 MET A CA 1
ATOM 1049 C C . MET A 1 126 ? 22.433 -8.681 -14.826 1.00 91.00 126 MET A C 1
ATOM 1051 O O . MET A 1 126 ? 22.492 -8.997 -13.642 1.00 91.00 126 MET A O 1
ATOM 1055 N N . LYS A 1 127 ? 21.273 -8.550 -15.483 1.00 91.62 127 LYS A N 1
ATOM 1056 C CA . LYS A 1 127 ? 19.982 -8.853 -14.867 1.00 91.62 127 LYS A CA 1
ATOM 1057 C C . LYS A 1 127 ? 19.927 -10.300 -14.377 1.00 91.62 127 LYS A C 1
ATOM 1059 O O . LYS A 1 127 ? 19.636 -10.513 -13.212 1.00 91.62 127 LYS A O 1
ATOM 1064 N N . SER A 1 128 ? 20.296 -11.272 -15.219 1.00 91.31 128 SER A N 1
ATOM 1065 C CA . SER A 1 128 ? 20.284 -12.687 -14.810 1.00 91.31 128 SER A CA 1
ATOM 1066 C C . SER A 1 128 ? 21.185 -12.974 -13.602 1.00 91.31 128 SER A C 1
ATOM 1068 O O . SER A 1 128 ? 20.809 -13.747 -12.733 1.00 91.31 128 SER A O 1
ATOM 1070 N N . ILE A 1 129 ? 22.340 -12.310 -13.510 1.00 89.88 129 ILE A N 1
ATOM 1071 C CA . ILE A 1 129 ? 23.265 -12.447 -12.375 1.00 89.88 129 ILE A CA 1
ATOM 1072 C C . ILE A 1 129 ? 22.691 -11.785 -11.117 1.00 89.88 129 ILE A C 1
ATOM 1074 O O . ILE A 1 129 ? 22.789 -12.342 -10.029 1.00 89.88 129 ILE A O 1
ATOM 1078 N N . SER A 1 130 ? 22.069 -10.612 -11.258 1.00 91.12 130 SER A N 1
ATOM 1079 C CA . SER A 1 130 ? 21.387 -9.940 -10.149 1.00 91.12 130 SER A CA 1
ATOM 1080 C C . SER A 1 130 ? 20.225 -10.776 -9.610 1.00 91.12 130 SER A C 1
ATOM 1082 O O . SER A 1 130 ? 20.091 -10.898 -8.399 1.00 91.12 130 SER A O 1
ATOM 1084 N N . ASP A 1 131 ? 19.426 -11.377 -10.494 1.00 92.94 131 ASP A N 1
ATOM 1085 C CA . ASP A 1 131 ? 18.301 -12.239 -10.121 1.00 92.94 131 ASP A CA 1
ATOM 1086 C C . ASP A 1 131 ? 18.796 -13.512 -9.399 1.00 92.94 131 ASP A C 1
ATOM 1088 O O . ASP A 1 131 ? 18.204 -13.924 -8.403 1.00 92.94 131 ASP A O 1
ATOM 1092 N N . GLU A 1 132 ? 19.911 -14.110 -9.851 1.00 90.44 132 GLU A N 1
ATOM 1093 C CA . GLU A 1 132 ? 20.565 -15.245 -9.174 1.00 90.44 132 GLU A CA 1
ATOM 1094 C C . GLU A 1 132 ? 21.018 -14.859 -7.744 1.00 90.44 132 GLU A C 1
ATOM 1096 O O . GLU A 1 132 ? 20.771 -15.610 -6.799 1.00 90.44 132 GLU A O 1
ATOM 1101 N N . ARG A 1 133 ? 21.622 -13.675 -7.553 1.00 92.00 133 ARG A N 1
ATOM 1102 C CA . ARG A 1 133 ? 22.042 -13.184 -6.222 1.00 92.00 133 ARG A CA 1
ATOM 1103 C C . ARG A 1 133 ? 20.860 -12.883 -5.302 1.00 92.00 133 ARG A C 1
ATOM 1105 O O . ARG A 1 133 ? 20.909 -13.247 -4.131 1.00 92.00 133 ARG A O 1
ATOM 1112 N N . GLU A 1 134 ? 19.811 -12.249 -5.822 1.00 93.75 134 GLU A N 1
ATOM 1113 C CA . GLU A 1 134 ? 18.593 -11.943 -5.062 1.00 93.75 134 GLU A CA 1
ATOM 1114 C C . GLU A 1 134 ? 17.909 -13.229 -4.583 1.00 93.75 134 GLU A C 1
ATOM 1116 O O . GLU A 1 134 ? 17.491 -13.319 -3.432 1.00 93.75 134 GLU A O 1
ATOM 1121 N N . ALA A 1 135 ? 17.853 -14.262 -5.432 1.00 93.00 135 ALA A N 1
ATOM 1122 C CA . ALA A 1 135 ? 17.259 -15.546 -5.072 1.00 93.00 135 ALA A CA 1
ATOM 1123 C C . ALA A 1 135 ? 17.998 -16.248 -3.919 1.00 93.00 135 ALA A C 1
ATOM 1125 O O . ALA A 1 135 ? 17.354 -16.863 -3.069 1.00 93.00 135 ALA A O 1
ATOM 1126 N N . GLU A 1 136 ? 19.331 -16.168 -3.872 1.00 90.25 136 GLU A N 1
ATOM 1127 C CA . GLU A 1 136 ? 20.120 -16.698 -2.752 1.00 90.25 136 GLU A CA 1
ATOM 1128 C C . GLU A 1 136 ? 20.003 -15.813 -1.501 1.00 90.25 136 GLU A C 1
ATOM 1130 O O . GLU A 1 136 ? 19.780 -16.328 -0.404 1.00 90.25 136 GLU A O 1
ATOM 1135 N N . GLY A 1 137 ? 20.062 -14.487 -1.657 1.00 91.19 137 GLY A N 1
ATOM 1136 C CA . GLY A 1 137 ? 19.891 -13.535 -0.556 1.00 91.19 137 GLY A CA 1
ATOM 1137 C C . GLY A 1 137 ? 18.521 -13.637 0.122 1.00 91.19 137 GLY A C 1
ATOM 1138 O O . GLY A 1 137 ? 18.429 -13.594 1.350 1.00 91.19 137 GLY A O 1
ATOM 1139 N N . ASP A 1 138 ? 17.453 -13.864 -0.648 1.00 92.38 138 ASP A N 1
ATOM 1140 C CA . ASP A 1 138 ? 16.099 -14.031 -0.114 1.00 92.38 138 ASP A CA 1
ATOM 1141 C C . ASP A 1 138 ? 15.970 -15.275 0.780 1.00 92.38 138 ASP A C 1
ATOM 1143 O O . ASP A 1 138 ? 15.183 -15.260 1.728 1.00 92.38 138 ASP A O 1
ATOM 1147 N N . LYS A 1 139 ? 16.770 -16.331 0.554 1.00 90.38 139 LYS A N 1
ATOM 1148 C CA . LYS A 1 139 ? 16.803 -17.497 1.458 1.00 90.38 139 LYS A CA 1
ATOM 1149 C C . LYS A 1 139 ? 17.283 -17.102 2.850 1.00 90.38 139 LYS A C 1
ATOM 1151 O O . LYS A 1 139 ? 16.683 -17.534 3.829 1.00 90.38 139 LYS A O 1
ATOM 1156 N N . LEU A 1 140 ? 18.314 -16.257 2.936 1.00 90.06 140 LEU A N 1
ATOM 1157 C CA . LEU A 1 140 ? 18.804 -15.751 4.217 1.00 90.06 140 LEU A CA 1
ATOM 1158 C C . LEU A 1 140 ? 17.795 -14.792 4.855 1.00 90.06 140 LEU A C 1
ATOM 1160 O O . LEU A 1 140 ? 17.452 -14.934 6.026 1.00 90.06 140 LEU A O 1
ATOM 1164 N N . LEU A 1 141 ? 17.262 -13.846 4.074 1.00 91.81 141 LEU A N 1
ATOM 1165 C CA . LEU A 1 141 ? 16.301 -12.854 4.570 1.00 91.81 141 LEU A CA 1
ATOM 1166 C C . LEU A 1 141 ? 15.024 -13.498 5.118 1.00 91.81 141 LEU A C 1
ATOM 1168 O O . LEU A 1 141 ? 14.474 -13.013 6.104 1.00 91.81 141 LEU A O 1
ATOM 1172 N N . LYS A 1 142 ? 14.556 -14.600 4.521 1.00 91.00 142 LYS A N 1
ATOM 1173 C CA . LYS A 1 142 ? 13.387 -15.352 5.004 1.00 91.00 142 LYS A CA 1
ATOM 1174 C C . LYS A 1 142 ? 13.534 -15.865 6.436 1.00 91.00 142 LYS A C 1
ATOM 1176 O O . LYS A 1 142 ? 12.512 -15.980 7.105 1.00 91.00 142 LYS A O 1
ATOM 1181 N N . MET A 1 143 ? 14.754 -16.121 6.908 1.00 89.56 143 MET A N 1
ATOM 1182 C CA . MET A 1 143 ? 15.001 -16.561 8.286 1.00 89.56 143 MET A CA 1
ATOM 1183 C C . MET A 1 143 ? 14.847 -15.417 9.292 1.00 89.56 143 MET A C 1
ATOM 1185 O O . MET A 1 143 ? 14.387 -15.643 10.404 1.00 89.56 143 MET A O 1
ATOM 1189 N N . ALA A 1 144 ? 15.146 -14.179 8.887 1.00 90.38 144 ALA A N 1
ATOM 1190 C CA . ALA A 1 144 ? 14.954 -13.000 9.728 1.00 90.38 144 ALA A CA 1
ATOM 1191 C C . ALA A 1 144 ? 13.486 -12.536 9.772 1.00 90.38 144 ALA A C 1
ATOM 1193 O O . ALA A 1 144 ? 13.018 -12.080 10.809 1.00 90.38 144 ALA A O 1
ATOM 1194 N N . VAL A 1 145 ? 12.730 -12.677 8.672 1.00 87.19 145 VAL A N 1
ATOM 1195 C CA . VAL A 1 145 ? 11.344 -12.167 8.540 1.00 87.19 145 VAL A CA 1
ATOM 1196 C C . VAL A 1 145 ? 10.422 -12.463 9.742 1.00 87.19 145 VAL A C 1
ATOM 1198 O O . VAL A 1 145 ? 9.695 -11.547 10.130 1.00 87.19 145 VAL A O 1
ATOM 1201 N N . PRO A 1 146 ? 10.400 -13.673 10.340 1.00 87.94 146 PRO A N 1
ATOM 1202 C CA . PRO A 1 146 ? 9.546 -13.965 11.492 1.00 87.94 146 PRO A CA 1
ATOM 1203 C C . PRO A 1 146 ? 9.765 -13.036 12.693 1.00 87.94 146 PRO A C 1
ATOM 1205 O O . PRO A 1 146 ? 8.786 -12.651 13.323 1.00 87.94 146 PRO A O 1
ATOM 1208 N N . TYR A 1 147 ? 11.007 -12.624 12.961 1.00 86.94 147 TYR A N 1
ATOM 1209 C CA . TYR A 1 147 ? 11.370 -11.787 14.114 1.00 86.94 147 TYR A CA 1
ATOM 1210 C C . TYR A 1 147 ? 10.964 -10.321 13.956 1.00 86.94 147 TYR A C 1
ATOM 1212 O O . TYR A 1 147 ? 10.847 -9.590 14.931 1.00 86.94 147 TYR A O 1
ATOM 1220 N N . PHE A 1 148 ? 10.700 -9.895 12.723 1.00 87.75 148 PHE A N 1
ATOM 1221 C CA . PHE A 1 148 ? 10.243 -8.543 12.408 1.00 87.75 148 PHE A CA 1
ATOM 1222 C C . PHE A 1 148 ? 8.748 -8.497 12.071 1.00 87.75 148 PHE A C 1
ATOM 1224 O O . PHE A 1 148 ? 8.229 -7.475 11.616 1.00 87.75 148 PHE A O 1
ATOM 1231 N N . ARG A 1 149 ? 8.025 -9.609 12.254 1.00 79.06 149 ARG A N 1
ATOM 1232 C CA . ARG A 1 149 ? 6.585 -9.637 12.009 1.00 79.06 149 ARG A CA 1
ATOM 1233 C C . ARG A 1 149 ? 5.890 -8.787 13.074 1.00 79.06 149 ARG A C 1
ATOM 1235 O O . ARG A 1 149 ? 6.120 -8.959 14.259 1.00 79.06 149 ARG A O 1
ATOM 1242 N N . GLU A 1 150 ? 5.035 -7.867 12.632 1.00 71.75 150 GLU A N 1
ATOM 1243 C CA . GLU A 1 150 ? 4.247 -6.972 13.499 1.00 71.75 150 GLU A CA 1
ATOM 1244 C C . GLU A 1 150 ? 5.033 -5.981 14.373 1.00 71.75 150 GLU A C 1
ATOM 1246 O O . GLU A 1 150 ? 4.417 -5.298 15.197 1.00 71.75 150 GLU A O 1
ATOM 1251 N N . SER A 1 151 ? 6.347 -5.848 14.163 1.00 77.81 151 SER A N 1
ATOM 1252 C CA . SER A 1 151 ? 7.172 -4.828 14.821 1.00 77.81 151 SER A CA 1
ATOM 1253 C C . SER A 1 151 ? 7.138 -3.466 14.123 1.00 77.81 151 SER A C 1
ATOM 1255 O O . SER A 1 151 ? 7.661 -2.489 14.643 1.00 77.81 151 SER A O 1
ATOM 1257 N N . GLY A 1 152 ? 6.567 -3.386 12.915 1.00 77.50 152 GLY A N 1
ATOM 1258 C CA . GLY A 1 152 ? 6.611 -2.180 12.078 1.00 77.50 152 GLY A CA 1
ATOM 1259 C C . GLY A 1 152 ? 7.954 -1.955 11.368 1.00 77.50 152 GLY A C 1
ATOM 1260 O O . GLY A 1 152 ? 8.082 -1.009 10.593 1.00 77.50 152 GLY A O 1
ATOM 1261 N N . VAL A 1 153 ? 8.939 -2.838 11.564 1.00 86.81 153 VAL A N 1
ATOM 1262 C CA . VAL A 1 153 ? 10.268 -2.743 10.946 1.00 86.81 153 VAL A CA 1
ATOM 1263 C C . VAL A 1 153 ? 10.331 -3.574 9.667 1.00 86.81 153 VAL A C 1
ATOM 1265 O O . VAL A 1 153 ? 10.129 -4.786 9.674 1.00 86.81 153 VAL A O 1
ATOM 1268 N N . ASN A 1 154 ? 10.688 -2.941 8.548 1.00 90.56 154 ASN A N 1
ATOM 1269 C CA . ASN A 1 154 ? 10.976 -3.654 7.304 1.00 90.56 154 ASN A CA 1
ATOM 1270 C C . ASN A 1 154 ? 12.471 -3.991 7.211 1.00 90.56 154 ASN A C 1
ATOM 1272 O O . ASN A 1 154 ? 13.255 -3.249 6.618 1.00 90.56 154 ASN A O 1
ATOM 1276 N N . PHE A 1 155 ? 12.860 -5.136 7.775 1.00 94.81 155 PHE A N 1
ATOM 1277 C CA . PHE A 1 155 ? 14.261 -5.563 7.808 1.00 94.81 155 PHE A CA 1
ATOM 1278 C C . PHE A 1 155 ? 14.889 -5.705 6.411 1.00 94.81 155 PHE A C 1
ATOM 1280 O O . PHE A 1 155 ? 16.033 -5.306 6.201 1.00 94.81 155 PHE A O 1
ATOM 1287 N N . LYS A 1 156 ? 14.125 -6.177 5.410 1.00 94.31 156 LYS A N 1
ATOM 1288 C CA . LYS A 1 156 ? 14.609 -6.267 4.019 1.00 94.31 156 LYS A CA 1
ATOM 1289 C C . LYS A 1 156 ? 15.005 -4.895 3.467 1.00 94.31 156 LYS A C 1
ATOM 1291 O O . LYS A 1 156 ? 16.030 -4.780 2.801 1.00 94.31 156 LYS A O 1
ATOM 1296 N N . ALA A 1 157 ? 14.222 -3.856 3.762 1.00 94.94 157 ALA A N 1
ATOM 1297 C CA . ALA A 1 157 ? 14.526 -2.492 3.332 1.00 94.94 157 ALA A CA 1
ATOM 1298 C C . ALA A 1 157 ? 15.801 -1.944 3.997 1.00 94.94 157 ALA A C 1
ATOM 1300 O O . ALA A 1 157 ? 16.598 -1.287 3.330 1.00 94.94 157 ALA A O 1
ATOM 1301 N N . ILE A 1 158 ? 16.027 -2.259 5.277 1.00 96.75 158 ILE A N 1
ATOM 1302 C CA . ILE A 1 158 ? 17.250 -1.878 5.999 1.00 96.75 158 ILE A CA 1
ATOM 1303 C C . ILE A 1 158 ? 18.477 -2.523 5.347 1.00 96.75 158 ILE A C 1
ATOM 1305 O O . ILE A 1 158 ? 19.426 -1.822 4.998 1.00 96.75 158 ILE A O 1
ATOM 1309 N N . ILE A 1 159 ? 18.439 -3.838 5.105 1.00 97.06 159 ILE A N 1
ATOM 1310 C CA . ILE A 1 159 ? 19.539 -4.550 4.438 1.00 97.06 159 ILE A CA 1
ATOM 1311 C C . ILE A 1 159 ? 19.780 -4.002 3.024 1.00 97.06 159 ILE A C 1
ATOM 1313 O O . ILE A 1 159 ? 20.931 -3.788 2.642 1.00 97.06 159 ILE A O 1
ATOM 1317 N N . ALA A 1 160 ? 18.723 -3.696 2.264 1.00 96.38 160 ALA A N 1
ATOM 1318 C CA . ALA A 1 160 ? 18.849 -3.098 0.935 1.00 96.38 160 ALA A CA 1
ATOM 1319 C C . ALA A 1 160 ? 19.544 -1.723 0.967 1.00 96.38 160 ALA A C 1
ATOM 1321 O O . ALA A 1 160 ? 20.405 -1.450 0.127 1.00 96.38 160 ALA A O 1
ATOM 1322 N N . LEU A 1 161 ? 19.222 -0.873 1.950 1.00 97.50 161 LEU A N 1
ATOM 1323 C CA . LEU A 1 161 ? 19.881 0.423 2.143 1.00 97.50 161 LEU A CA 1
ATOM 1324 C C . LEU A 1 161 ? 21.345 0.269 2.559 1.00 97.50 161 LEU A C 1
ATOM 1326 O O . LEU A 1 161 ? 22.198 0.976 2.025 1.00 97.50 161 LEU A O 1
ATOM 1330 N N . LEU A 1 162 ? 21.657 -0.670 3.455 1.00 97.50 162 LEU A N 1
ATOM 1331 C CA . LEU A 1 162 ? 23.039 -0.956 3.850 1.00 97.50 162 LEU A CA 1
ATOM 1332 C C . LEU A 1 162 ? 23.868 -1.467 2.664 1.00 97.50 162 LEU A C 1
ATOM 1334 O O . LEU A 1 162 ? 25.009 -1.037 2.474 1.00 97.50 162 LEU A O 1
ATOM 1338 N N . LEU A 1 163 ? 23.294 -2.342 1.835 1.00 95.94 163 LEU A N 1
ATOM 1339 C CA . LEU A 1 163 ? 23.941 -2.872 0.636 1.00 95.94 163 LEU A CA 1
ATOM 1340 C C . LEU A 1 163 ? 24.195 -1.772 -0.401 1.00 95.94 163 LEU A C 1
ATOM 1342 O O . LEU A 1 163 ? 25.331 -1.590 -0.844 1.00 95.94 163 LEU A O 1
ATOM 1346 N N . GLY A 1 164 ? 23.160 -1.001 -0.743 1.00 95.94 164 GLY A N 1
ATOM 1347 C CA . GLY A 1 164 ? 23.262 0.105 -1.694 1.00 95.94 164 GLY A CA 1
ATOM 1348 C C . GLY A 1 164 ? 24.192 1.221 -1.213 1.00 95.94 164 GLY A C 1
ATOM 1349 O O . GLY A 1 164 ? 25.011 1.715 -1.988 1.00 95.94 164 GLY A O 1
ATOM 1350 N N . GLY A 1 165 ? 24.124 1.572 0.074 1.00 96.44 165 GLY A N 1
ATOM 1351 C CA . GLY A 1 165 ? 25.003 2.556 0.705 1.00 96.44 165 GLY A CA 1
ATOM 1352 C C . GLY A 1 165 ? 26.467 2.123 0.670 1.00 96.44 165 GLY A C 1
ATOM 1353 O O . GLY A 1 165 ? 27.321 2.897 0.242 1.00 96.44 165 GLY A O 1
ATOM 1354 N N . SER A 1 166 ? 26.746 0.859 1.008 1.00 96.31 166 SER A N 1
ATOM 1355 C CA . SER A 1 166 ? 28.093 0.280 0.909 1.00 96.31 166 SER A CA 1
ATOM 1356 C C . SER A 1 166 ? 28.636 0.369 -0.518 1.00 96.31 166 SER A C 1
ATOM 1358 O O . SER A 1 166 ? 29.773 0.792 -0.730 1.00 96.31 166 SER A O 1
ATOM 1360 N N . TYR A 1 167 ? 27.815 0.014 -1.511 1.00 96.19 167 TYR A N 1
ATOM 1361 C CA . TYR A 1 167 ? 28.212 0.089 -2.914 1.00 96.19 167 TYR A CA 1
ATOM 1362 C C . TYR A 1 167 ? 28.497 1.515 -3.364 1.00 96.19 167 TYR A C 1
ATOM 1364 O O . TYR A 1 167 ? 29.538 1.766 -3.969 1.00 96.19 167 TYR A O 1
ATOM 1372 N N . TYR A 1 168 ? 27.606 2.452 -3.048 1.00 95.88 168 TYR A N 1
ATOM 1373 C CA . TYR A 1 168 ? 27.780 3.849 -3.417 1.00 95.88 168 TYR A CA 1
ATOM 1374 C C . TYR A 1 168 ? 29.050 4.445 -2.805 1.00 95.88 168 TYR A C 1
ATOM 1376 O O . TYR A 1 168 ? 29.853 5.019 -3.537 1.00 95.88 168 TYR A O 1
ATOM 1384 N N . MET A 1 169 ? 29.267 4.269 -1.497 1.00 95.88 169 MET A N 1
ATOM 1385 C CA . MET A 1 169 ? 30.434 4.827 -0.806 1.00 95.88 169 MET A CA 1
ATOM 1386 C C . MET A 1 169 ? 31.745 4.352 -1.435 1.00 95.88 169 MET A C 1
ATOM 1388 O O . MET A 1 169 ? 32.612 5.166 -1.744 1.00 95.88 169 MET A O 1
ATOM 1392 N N . VAL A 1 170 ? 31.870 3.047 -1.691 1.00 96.25 170 VAL A N 1
ATOM 1393 C CA . VAL A 1 170 ? 33.084 2.466 -2.278 1.00 96.25 170 VAL A CA 1
ATOM 1394 C C . VAL A 1 170 ? 33.272 2.889 -3.736 1.00 96.25 170 VAL A C 1
ATOM 1396 O O . VAL A 1 170 ? 34.382 3.248 -4.128 1.00 96.25 170 VAL A O 1
ATOM 1399 N N . LEU A 1 171 ? 32.211 2.880 -4.550 1.00 95.12 171 LEU A N 1
ATOM 1400 C CA . LEU A 1 171 ? 32.300 3.270 -5.961 1.00 95.12 171 LEU A CA 1
ATOM 1401 C C . LEU A 1 171 ? 32.623 4.757 -6.127 1.00 95.12 171 LEU A C 1
ATOM 1403 O O . LEU A 1 171 ? 33.480 5.101 -6.939 1.00 95.12 171 LEU A O 1
ATOM 1407 N N . GLN A 1 172 ? 31.979 5.623 -5.343 1.00 94.50 172 GLN A N 1
ATOM 1408 C CA . GLN A 1 172 ? 32.241 7.060 -5.335 1.00 94.50 172 GLN A CA 1
ATOM 1409 C C . GLN A 1 172 ? 33.684 7.341 -4.905 1.00 94.50 172 GLN A C 1
ATOM 1411 O O . GLN A 1 172 ? 34.401 8.074 -5.590 1.00 94.50 172 GLN A O 1
ATOM 1416 N N . HIS A 1 173 ? 34.135 6.706 -3.817 1.00 93.12 173 HIS A N 1
ATOM 1417 C CA . HIS A 1 173 ? 35.518 6.809 -3.355 1.00 93.12 173 HIS A CA 1
ATOM 1418 C C . HIS A 1 173 ? 36.503 6.391 -4.446 1.00 93.12 173 HIS A C 1
ATOM 1420 O O . HIS A 1 173 ? 37.418 7.136 -4.774 1.00 93.12 173 HIS A O 1
ATOM 1426 N N . LYS A 1 174 ? 36.287 5.238 -5.087 1.00 90.69 174 LYS A N 1
ATOM 1427 C CA . LYS A 1 174 ? 37.165 4.763 -6.165 1.00 90.69 174 LYS A CA 1
ATOM 1428 C C . LYS A 1 174 ? 37.153 5.687 -7.389 1.00 90.69 174 LYS A C 1
ATOM 1430 O O . LYS A 1 174 ? 38.179 5.815 -8.052 1.00 90.69 174 LYS A O 1
ATOM 1435 N N . ALA A 1 175 ? 36.012 6.298 -7.709 1.00 89.00 175 ALA A N 1
ATOM 1436 C CA . ALA A 1 175 ? 35.854 7.126 -8.901 1.00 89.00 175 ALA A CA 1
ATOM 1437 C C . ALA A 1 175 ? 36.516 8.504 -8.773 1.00 89.00 175 ALA A C 1
ATOM 1439 O O . ALA A 1 175 ? 37.125 8.970 -9.735 1.00 89.00 175 ALA A O 1
ATOM 1440 N N . ILE A 1 176 ? 36.385 9.160 -7.615 1.00 91.19 176 ILE A N 1
ATOM 1441 C CA . ILE A 1 176 ? 36.811 10.560 -7.441 1.00 91.19 176 ILE A CA 1
ATOM 1442 C C . ILE A 1 176 ? 37.689 10.810 -6.208 1.00 91.19 176 ILE A C 1
ATOM 1444 O O . ILE A 1 176 ? 38.039 11.958 -5.951 1.00 91.19 176 ILE A O 1
ATOM 1448 N N . ASN A 1 177 ? 38.042 9.768 -5.447 1.00 88.69 177 ASN A N 1
ATOM 1449 C CA . ASN A 1 177 ? 38.767 9.864 -4.173 1.00 88.69 177 ASN A CA 1
ATOM 1450 C C . ASN A 1 177 ? 38.123 10.880 -3.209 1.00 88.69 177 ASN A C 1
ATOM 1452 O O . ASN A 1 177 ? 38.804 11.696 -2.589 1.00 88.69 177 ASN A O 1
ATOM 1456 N N . GLY A 1 178 ? 36.787 10.890 -3.188 1.00 85.75 178 GLY A N 1
ATOM 1457 C CA . GLY A 1 178 ? 35.975 11.870 -2.475 1.00 85.75 178 GLY A CA 1
ATOM 1458 C C . GLY A 1 178 ? 35.412 11.328 -1.167 1.00 85.75 178 GLY A C 1
ATOM 1459 O O . GLY A 1 178 ? 35.227 10.125 -1.005 1.00 85.75 178 GLY A O 1
ATOM 1460 N N . VAL A 1 179 ? 35.078 12.244 -0.262 1.00 91.69 179 VAL A N 1
ATOM 1461 C CA . VAL A 1 179 ? 34.428 11.930 1.015 1.00 91.69 179 VAL A CA 1
ATOM 1462 C C . VAL A 1 179 ? 32.911 11.811 0.856 1.00 91.69 179 VAL A C 1
ATOM 1464 O O . VAL A 1 179 ? 32.298 12.556 0.087 1.00 91.69 179 VAL A O 1
ATOM 1467 N N . VAL A 1 180 ? 32.282 10.916 1.620 1.00 92.38 180 VAL A N 1
ATOM 1468 C CA . VAL A 1 180 ? 30.815 10.795 1.696 1.00 92.38 180 VAL A CA 1
ATOM 1469 C C . VAL A 1 180 ? 30.378 11.106 3.117 1.00 92.38 180 VAL A C 1
ATOM 1471 O O . VAL A 1 180 ? 30.798 10.437 4.050 1.00 92.38 180 VAL A O 1
ATOM 1474 N N . CYS A 1 181 ? 29.559 12.144 3.296 1.00 92.06 181 CYS A N 1
ATOM 1475 C CA . CYS A 1 181 ? 29.143 12.616 4.625 1.00 92.06 181 CYS A CA 1
ATOM 1476 C C . CYS A 1 181 ? 30.325 12.891 5.582 1.00 92.06 181 CYS A C 1
ATOM 1478 O O . CYS A 1 181 ? 30.193 12.740 6.791 1.00 92.06 181 CYS A O 1
ATOM 1480 N N . GLY A 1 182 ? 31.483 13.284 5.038 1.00 91.88 182 GLY A N 1
ATOM 1481 C CA . GLY A 1 182 ? 32.710 13.516 5.807 1.00 91.88 182 GLY A CA 1
ATOM 1482 C C . GLY A 1 182 ? 33.545 12.265 6.108 1.00 91.88 182 GLY A C 1
ATOM 1483 O O . GLY A 1 182 ? 34.587 12.410 6.732 1.00 91.88 182 GLY A O 1
ATOM 1484 N N . ILE A 1 183 ? 33.128 11.079 5.650 1.00 95.44 183 ILE A N 1
ATOM 1485 C CA . ILE A 1 183 ? 33.868 9.815 5.777 1.00 95.44 183 ILE A CA 1
ATOM 1486 C C . ILE A 1 183 ? 34.829 9.657 4.591 1.00 95.44 183 ILE A C 1
ATOM 1488 O O . ILE A 1 183 ? 34.389 9.673 3.437 1.00 95.44 183 ILE A O 1
ATOM 1492 N N . ASP A 1 184 ? 36.121 9.478 4.874 1.00 94.31 184 ASP A N 1
ATOM 1493 C CA . ASP A 1 184 ? 37.183 9.201 3.898 1.00 94.31 184 ASP A CA 1
ATOM 1494 C C . ASP A 1 184 ? 37.613 7.728 3.960 1.00 94.31 184 ASP A C 1
ATOM 1496 O O . ASP A 1 184 ? 38.228 7.281 4.927 1.00 94.31 184 ASP A O 1
ATOM 1500 N N . LEU A 1 185 ? 37.375 6.959 2.892 1.00 93.62 185 LEU A N 1
ATOM 1501 C CA . LEU A 1 185 ? 37.763 5.544 2.853 1.00 93.62 185 LEU A CA 1
ATOM 1502 C C . LEU A 1 185 ? 39.270 5.315 2.634 1.00 93.62 185 LEU A C 1
ATOM 1504 O O . LEU A 1 185 ? 39.688 4.173 2.466 1.00 93.62 185 LEU A O 1
ATOM 1508 N N . ASN A 1 186 ? 40.115 6.347 2.656 1.00 92.38 186 ASN A N 1
ATOM 1509 C CA . ASN A 1 186 ? 41.562 6.188 2.839 1.00 92.38 186 ASN A CA 1
ATOM 1510 C C . ASN A 1 186 ? 41.961 6.106 4.324 1.00 92.38 186 ASN A C 1
ATOM 1512 O O . ASN A 1 186 ? 43.047 5.620 4.637 1.00 92.38 186 ASN A O 1
ATOM 1516 N N . SER A 1 187 ? 41.090 6.545 5.238 1.00 94.81 187 SER A N 1
ATOM 1517 C CA . SER A 1 187 ? 41.296 6.483 6.686 1.00 94.81 187 SER A CA 1
ATOM 1518 C C . SER A 1 187 ? 40.843 5.126 7.237 1.00 94.81 187 SER A C 1
ATOM 1520 O O . SER A 1 187 ? 39.683 4.736 7.115 1.00 94.81 187 SER A O 1
ATOM 1522 N N . GLU A 1 188 ? 41.751 4.388 7.886 1.00 94.88 188 GLU A N 1
ATOM 1523 C CA . GLU A 1 188 ? 41.401 3.130 8.571 1.00 94.88 188 GLU A CA 1
ATOM 1524 C C . GLU A 1 188 ? 40.415 3.352 9.724 1.00 94.88 188 GLU A C 1
ATOM 1526 O O . GLU A 1 188 ? 39.571 2.496 10.003 1.00 94.88 188 GLU A O 1
ATOM 1531 N N . LYS A 1 189 ? 40.484 4.524 10.366 1.00 96.69 189 LYS A N 1
ATOM 1532 C CA . LYS A 1 189 ? 39.517 4.927 11.387 1.00 96.69 189 LYS A CA 1
ATOM 1533 C C . LYS A 1 189 ? 38.119 5.027 10.776 1.00 96.69 189 LYS A C 1
ATOM 1535 O O . LYS A 1 189 ? 37.200 4.388 11.264 1.00 96.69 189 LYS A O 1
ATOM 1540 N N . ASP A 1 190 ? 37.984 5.747 9.672 1.00 96.62 190 ASP A N 1
ATOM 1541 C CA . ASP A 1 190 ? 36.702 5.998 9.012 1.00 96.62 190 ASP A CA 1
ATOM 1542 C C . ASP A 1 190 ? 36.096 4.703 8.455 1.00 96.62 190 ASP A C 1
ATOM 1544 O O . ASP A 1 190 ? 34.897 4.463 8.586 1.00 96.62 190 ASP A O 1
ATOM 1548 N N . LYS A 1 191 ? 36.926 3.803 7.907 1.00 96.12 191 LYS A N 1
ATOM 1549 C CA . LYS A 1 191 ? 36.487 2.444 7.543 1.00 96.12 191 LYS A CA 1
ATOM 1550 C C . LYS A 1 191 ? 35.943 1.684 8.750 1.00 96.12 191 LYS A C 1
ATOM 1552 O O . LYS A 1 191 ? 34.931 0.997 8.634 1.00 96.12 191 LYS A O 1
ATOM 1557 N N . THR A 1 192 ? 36.615 1.791 9.894 1.00 97.50 192 THR A N 1
ATOM 1558 C CA . THR A 1 192 ? 36.175 1.155 11.142 1.00 97.50 192 THR A CA 1
ATOM 1559 C C . THR A 1 192 ? 34.854 1.751 11.620 1.00 97.50 192 THR A C 1
ATOM 1561 O O . THR A 1 192 ? 33.944 0.996 11.958 1.00 97.50 192 THR A O 1
ATOM 1564 N N . ASP A 1 193 ? 34.705 3.074 11.564 1.00 97.19 193 ASP A N 1
ATOM 1565 C CA . ASP A 1 193 ? 33.475 3.777 11.940 1.00 97.19 193 ASP A CA 1
ATOM 1566 C C . ASP A 1 193 ? 32.285 3.318 11.077 1.00 97.19 193 ASP A C 1
ATOM 1568 O O . ASP A 1 193 ? 31.204 3.051 11.607 1.00 97.19 193 ASP A O 1
ATOM 1572 N N . VAL A 1 194 ? 32.486 3.112 9.768 1.00 97.62 194 VAL A N 1
ATOM 1573 C CA . VAL A 1 194 ? 31.452 2.546 8.880 1.00 97.62 194 VAL A CA 1
ATOM 1574 C C . VAL A 1 194 ? 31.071 1.120 9.285 1.00 97.62 194 VAL A C 1
ATOM 1576 O O . VAL A 1 194 ? 29.887 0.791 9.340 1.00 97.62 194 VAL A O 1
ATOM 1579 N N . LEU A 1 195 ? 32.046 0.265 9.602 1.00 98.00 195 LEU A N 1
ATOM 1580 C CA . LEU A 1 195 ? 31.780 -1.116 10.025 1.00 98.00 195 LEU A CA 1
ATOM 1581 C C . LEU A 1 195 ? 31.003 -1.179 11.347 1.00 98.00 195 LEU A C 1
ATOM 1583 O O . LEU A 1 195 ? 30.090 -1.997 11.483 1.00 98.00 195 LEU A O 1
ATOM 1587 N N . VAL A 1 196 ? 31.338 -0.305 12.301 1.00 97.81 196 VAL A N 1
ATOM 1588 C CA . VAL A 1 196 ? 30.606 -0.162 13.567 1.00 97.81 196 VAL A CA 1
ATOM 1589 C C . VAL A 1 196 ? 29.183 0.327 13.306 1.00 97.81 196 VAL A C 1
ATOM 1591 O O . VAL A 1 196 ? 28.240 -0.238 13.856 1.00 97.81 196 VAL A O 1
ATOM 1594 N N . ALA A 1 197 ? 29.005 1.320 12.431 1.00 98.00 197 ALA A N 1
ATOM 1595 C CA . ALA A 1 197 ? 27.688 1.841 12.077 1.00 98.00 197 ALA A CA 1
ATOM 1596 C C . ALA A 1 197 ? 26.792 0.781 11.413 1.00 98.00 197 ALA A C 1
ATOM 1598 O O . ALA A 1 197 ? 25.620 0.676 11.766 1.00 98.00 197 ALA A O 1
ATOM 1599 N N . ILE A 1 198 ? 27.339 -0.042 10.506 1.00 98.12 198 ILE A N 1
ATOM 1600 C CA . ILE A 1 198 ? 26.616 -1.178 9.905 1.00 98.12 198 ILE A CA 1
ATOM 1601 C C . ILE A 1 198 ? 26.092 -2.120 10.995 1.00 98.12 198 ILE A C 1
ATOM 1603 O O . ILE A 1 198 ? 24.918 -2.484 10.965 1.00 98.12 198 ILE A O 1
ATOM 1607 N N . GLY A 1 199 ? 26.942 -2.479 11.965 1.00 97.50 199 GLY A N 1
ATOM 1608 C CA . GLY A 1 199 ? 26.543 -3.320 13.096 1.00 97.50 199 GLY A CA 1
ATOM 1609 C C . GLY A 1 199 ? 25.428 -2.675 13.918 1.00 97.50 199 GLY A C 1
ATOM 1610 O O . GLY A 1 199 ? 24.379 -3.279 14.108 1.00 97.50 199 GLY A O 1
ATOM 1611 N N . LYS A 1 200 ? 25.602 -1.405 14.302 1.00 97.56 200 LYS A N 1
ATOM 1612 C CA . LYS A 1 200 ? 24.630 -0.662 15.118 1.00 97.56 200 LYS A CA 1
ATOM 1613 C C . LYS A 1 200 ? 23.257 -0.526 14.471 1.00 97.56 200 LYS A C 1
ATOM 1615 O O . LYS A 1 200 ? 22.256 -0.662 15.160 1.00 97.56 200 LYS A O 1
ATOM 1620 N N . ILE A 1 201 ? 23.194 -0.279 13.163 1.00 98.12 201 ILE A N 1
ATOM 1621 C CA . ILE A 1 201 ? 21.913 -0.170 12.449 1.00 98.12 201 ILE A CA 1
ATOM 1622 C C . ILE A 1 201 ? 21.145 -1.495 12.500 1.00 98.12 201 ILE A C 1
ATOM 1624 O O . ILE A 1 201 ? 19.926 -1.487 12.664 1.00 98.12 201 ILE A O 1
ATOM 1628 N N . ILE A 1 202 ? 21.848 -2.623 12.362 1.00 97.62 202 ILE A N 1
ATOM 1629 C CA . ILE A 1 202 ? 21.231 -3.947 12.459 1.00 97.62 202 ILE A CA 1
ATOM 1630 C C . ILE A 1 202 ? 20.800 -4.208 13.908 1.00 97.62 202 ILE A C 1
ATOM 1632 O O . ILE A 1 202 ? 19.631 -4.511 14.116 1.00 97.62 202 ILE A O 1
ATOM 1636 N N . GLU A 1 203 ? 21.677 -3.989 14.893 1.00 96.19 203 GLU A N 1
ATOM 1637 C CA . GLU A 1 203 ? 21.363 -4.139 16.327 1.00 96.19 203 GLU A CA 1
ATOM 1638 C C . GLU A 1 203 ? 20.118 -3.334 16.737 1.00 96.19 203 GLU A C 1
ATOM 1640 O O . GLU A 1 203 ? 19.198 -3.866 17.355 1.00 96.19 203 GLU A O 1
ATOM 1645 N N . TRP A 1 204 ? 20.029 -2.059 16.344 1.00 95.88 204 TRP A N 1
ATOM 1646 C CA . TRP A 1 204 ? 18.866 -1.217 16.647 1.00 95.88 204 TRP A CA 1
ATOM 1647 C C . TRP A 1 204 ? 17.575 -1.738 16.023 1.00 95.88 204 TRP A C 1
ATOM 1649 O O . TRP A 1 204 ? 16.510 -1.610 16.625 1.00 95.88 204 TRP A O 1
ATOM 1659 N N . ALA A 1 205 ? 17.647 -2.325 14.826 1.00 94.06 205 ALA A N 1
ATOM 1660 C CA . ALA A 1 205 ? 16.479 -2.924 14.197 1.00 94.06 205 ALA A CA 1
ATOM 1661 C C . ALA A 1 205 ? 15.956 -4.108 15.025 1.00 94.06 205 ALA A C 1
ATOM 1663 O O . ALA A 1 205 ? 14.745 -4.213 15.223 1.00 94.06 205 ALA A O 1
ATOM 1664 N N . TRP A 1 206 ? 16.853 -4.970 15.514 1.00 93.44 206 TRP A N 1
ATOM 1665 C CA . TRP A 1 206 ? 16.502 -6.116 16.357 1.00 93.44 206 TRP A CA 1
ATOM 1666 C C . TRP A 1 206 ? 15.961 -5.685 17.721 1.00 93.44 206 TRP A C 1
ATOM 1668 O O . TRP A 1 206 ? 14.887 -6.139 18.107 1.00 93.44 206 TRP A O 1
ATOM 1678 N N . GLN A 1 207 ? 16.626 -4.739 18.389 1.00 89.06 207 GLN A N 1
ATOM 1679 C CA . GLN A 1 207 ? 16.171 -4.180 19.669 1.00 89.06 207 GLN A CA 1
ATOM 1680 C C . GLN A 1 207 ? 14.764 -3.590 19.563 1.00 89.06 207 GLN A C 1
ATOM 1682 O O . GLN A 1 207 ? 13.874 -3.944 20.331 1.00 89.06 207 GLN A O 1
ATOM 1687 N N . TYR A 1 208 ? 14.527 -2.752 18.551 1.00 86.06 208 TYR A N 1
ATOM 1688 C CA . TYR A 1 208 ? 13.212 -2.153 18.337 1.00 86.06 208 TYR A CA 1
ATOM 1689 C C . TYR A 1 208 ? 12.136 -3.210 18.051 1.00 86.06 208 TYR A C 1
ATOM 1691 O O . TYR A 1 208 ? 10.980 -3.057 18.456 1.00 86.06 208 TYR A O 1
ATOM 1699 N N . ALA A 1 209 ? 12.487 -4.281 17.333 1.00 85.50 209 ALA A N 1
ATOM 1700 C CA . ALA A 1 209 ? 11.554 -5.364 17.064 1.00 85.50 209 ALA A CA 1
ATOM 1701 C C . ALA A 1 209 ? 11.177 -6.133 18.337 1.00 85.50 209 ALA A C 1
ATOM 1703 O O . ALA A 1 209 ? 9.995 -6.400 18.550 1.00 85.50 209 ALA A O 1
ATOM 1704 N N . GLU A 1 210 ? 12.153 -6.425 19.193 1.00 82.25 210 GLU A N 1
ATOM 1705 C CA . GLU A 1 210 ? 11.949 -7.118 20.464 1.00 82.25 210 GLU A CA 1
ATOM 1706 C C . GLU A 1 210 ? 11.112 -6.290 21.454 1.00 82.25 210 GLU A C 1
ATOM 1708 O O . GLU A 1 210 ? 10.146 -6.803 22.022 1.00 82.25 210 GLU A O 1
ATOM 1713 N N . GLU A 1 211 ? 11.413 -4.996 21.607 1.00 75.81 211 GLU A N 1
ATOM 1714 C CA . GLU A 1 211 ? 10.682 -4.080 22.497 1.00 75.81 211 GLU A CA 1
ATOM 1715 C C . GLU A 1 211 ? 9.188 -4.000 22.140 1.00 75.81 211 GLU A C 1
ATOM 1717 O O . GLU A 1 211 ? 8.327 -4.171 23.002 1.00 75.81 211 GLU A O 1
ATOM 1722 N N . ASN A 1 212 ? 8.852 -3.840 20.856 1.00 67.75 212 ASN A N 1
ATOM 1723 C CA . ASN A 1 212 ? 7.453 -3.726 20.425 1.00 67.75 212 ASN A CA 1
ATOM 1724 C C . ASN A 1 212 ? 6.662 -5.040 20.539 1.00 67.75 212 ASN A C 1
ATOM 1726 O O . ASN A 1 212 ? 5.439 -5.010 20.707 1.00 67.75 212 ASN A O 1
ATOM 1730 N N . VAL A 1 213 ? 7.327 -6.193 20.425 1.00 64.88 213 VAL A N 1
ATOM 1731 C CA . VAL A 1 213 ? 6.687 -7.503 20.618 1.00 64.88 213 VAL A CA 1
ATOM 1732 C C . VAL A 1 213 ? 6.448 -7.766 22.108 1.00 64.88 213 VAL A C 1
ATOM 1734 O O . VAL A 1 213 ? 5.351 -8.189 22.481 1.00 64.88 213 VAL A O 1
ATOM 1737 N N . ASN A 1 214 ? 7.420 -7.451 22.968 1.00 58.22 214 ASN A N 1
ATOM 1738 C CA . ASN A 1 214 ? 7.292 -7.601 24.419 1.00 58.22 214 ASN A CA 1
ATOM 1739 C C . ASN A 1 214 ? 6.251 -6.645 25.018 1.00 58.22 214 ASN A C 1
ATOM 1741 O O . ASN A 1 214 ? 5.440 -7.081 25.835 1.00 58.22 214 ASN A O 1
ATOM 1745 N N . ASP A 1 215 ? 6.187 -5.392 24.560 1.00 58.00 215 ASP A N 1
ATOM 1746 C CA . ASP A 1 215 ? 5.148 -4.437 24.969 1.00 58.00 215 ASP A CA 1
ATOM 1747 C C . ASP A 1 215 ? 3.740 -4.941 24.617 1.00 58.00 215 ASP A C 1
ATOM 1749 O O . ASP A 1 215 ? 2.804 -4.823 25.413 1.00 58.00 215 ASP A O 1
ATOM 1753 N N . LYS A 1 216 ? 3.567 -5.555 23.438 1.00 56.56 216 LYS A N 1
ATOM 1754 C CA . LYS A 1 216 ? 2.295 -6.178 23.032 1.00 56.56 216 LYS A CA 1
ATOM 1755 C C . LYS A 1 216 ? 1.931 -7.384 23.901 1.00 56.56 216 LYS A C 1
ATOM 1757 O O . LYS A 1 216 ? 0.770 -7.524 24.278 1.00 56.56 216 LYS A O 1
ATOM 1762 N N . LEU A 1 217 ? 2.889 -8.249 24.232 1.00 55.47 217 LEU A N 1
ATOM 1763 C CA . LEU A 1 217 ? 2.645 -9.424 25.079 1.00 55.47 217 LEU A CA 1
ATOM 1764 C C . LEU A 1 217 ? 2.304 -9.021 26.519 1.00 55.47 217 LEU A C 1
ATOM 1766 O O . LEU A 1 217 ? 1.283 -9.460 27.045 1.00 55.47 217 LEU A O 1
ATOM 1770 N N . GLN A 1 218 ? 3.081 -8.115 27.119 1.00 57.09 218 GLN A N 1
ATOM 1771 C CA . GLN A 1 218 ? 2.832 -7.618 28.476 1.00 57.09 218 GLN A CA 1
ATOM 1772 C C . GLN A 1 218 ? 1.518 -6.837 28.578 1.00 57.09 218 GLN A C 1
ATOM 1774 O O . GLN A 1 218 ? 0.778 -7.004 29.549 1.00 57.09 218 GLN A O 1
ATOM 1779 N N . SER A 1 219 ? 1.185 -6.013 27.577 1.00 56.41 219 SER A N 1
ATOM 1780 C CA . SER A 1 219 ? -0.120 -5.340 27.536 1.00 56.41 219 SER A CA 1
ATOM 1781 C C . SER A 1 219 ? -1.273 -6.333 27.389 1.00 56.41 219 SER A C 1
ATOM 1783 O O . SER A 1 219 ? -2.297 -6.153 28.042 1.00 56.41 219 SER A O 1
ATOM 1785 N N . THR A 1 220 ? -1.102 -7.413 26.619 1.00 54.34 220 THR A N 1
ATOM 1786 C CA . THR A 1 220 ? -2.135 -8.447 26.444 1.00 54.34 220 THR A CA 1
ATOM 1787 C C . THR A 1 220 ? -2.360 -9.274 27.714 1.00 54.34 220 THR A C 1
ATOM 1789 O O . THR A 1 220 ? -3.509 -9.491 28.096 1.00 54.34 220 THR A O 1
ATOM 1792 N N . GLU A 1 221 ? -1.297 -9.697 28.406 1.00 58.25 221 GLU A N 1
ATOM 1793 C CA . GLU A 1 221 ? -1.399 -10.455 29.665 1.00 58.25 221 GLU A CA 1
ATOM 1794 C C . GLU A 1 221 ? -1.985 -9.613 30.800 1.00 58.25 221 GLU A C 1
ATOM 1796 O O . GLU A 1 221 ? -2.918 -10.049 31.475 1.00 58.25 221 GLU A O 1
ATOM 1801 N N . LYS A 1 222 ? -1.494 -8.379 30.978 1.00 61.41 222 LYS A N 1
ATOM 1802 C CA . LYS A 1 222 ? -2.026 -7.453 31.985 1.00 61.41 222 LYS A CA 1
ATOM 1803 C C . LYS A 1 222 ? -3.504 -7.156 31.731 1.00 61.41 222 LYS A C 1
ATOM 1805 O O . LYS A 1 222 ? -4.270 -7.064 32.677 1.00 61.41 222 LYS A O 1
ATOM 1810 N N . MET A 1 223 ? -3.917 -7.055 30.470 1.00 59.56 223 MET A N 1
ATOM 1811 C CA . MET A 1 223 ? -5.303 -6.794 30.082 1.00 59.56 223 MET A CA 1
ATOM 1812 C C . MET A 1 223 ? -6.228 -8.012 30.229 1.00 59.56 223 MET A C 1
ATOM 1814 O O . MET A 1 223 ? -7.391 -7.812 30.565 1.00 59.56 223 MET A O 1
ATOM 1818 N N . ASN A 1 224 ? -5.751 -9.249 30.016 1.00 62.00 224 ASN A N 1
ATOM 1819 C CA . ASN A 1 224 ? -6.540 -10.456 30.323 1.00 62.00 224 ASN A CA 1
ATOM 1820 C C . ASN A 1 224 ? -7.067 -10.401 31.751 1.00 62.00 224 ASN A C 1
ATOM 1822 O O . ASN A 1 224 ? -8.272 -10.474 31.961 1.00 62.00 224 ASN A O 1
ATOM 1826 N N . TYR A 1 225 ? -6.173 -10.118 32.691 1.00 71.44 225 TYR A N 1
ATOM 1827 C CA . TYR A 1 225 ? -6.528 -9.999 34.094 1.00 71.44 225 TYR A CA 1
ATOM 1828 C C . TYR A 1 225 ? -7.532 -8.867 34.375 1.00 71.44 225 TYR A C 1
ATOM 1830 O O . TYR A 1 225 ? -8.414 -9.013 35.216 1.00 71.44 225 TYR A O 1
ATOM 1838 N N . GLU A 1 226 ? -7.433 -7.730 33.676 1.00 80.38 226 GLU A N 1
ATOM 1839 C CA . GLU A 1 226 ? -8.343 -6.605 33.923 1.00 80.38 226 GLU A CA 1
ATOM 1840 C C . GLU A 1 226 ? -9.785 -6.888 33.473 1.00 80.38 226 GLU A C 1
ATOM 1842 O O . GLU A 1 226 ? -10.707 -6.359 34.087 1.00 80.38 226 GLU A O 1
ATOM 1847 N N . PHE A 1 227 ? -9.998 -7.711 32.440 1.00 85.88 227 PHE A N 1
ATOM 1848 C CA . PHE A 1 227 ? -11.332 -7.990 31.887 1.00 85.88 227 PHE A CA 1
ATOM 1849 C C . PHE A 1 227 ? -12.009 -9.247 32.446 1.00 85.88 227 PHE A C 1
ATOM 1851 O O . PHE A 1 227 ? -13.227 -9.346 32.319 1.00 85.88 227 PHE A O 1
ATOM 1858 N N . GLU A 1 228 ? -11.274 -10.157 33.094 1.00 86.50 228 GLU A N 1
ATOM 1859 C CA . GLU A 1 228 ? -11.808 -11.421 33.637 1.00 86.50 228 GLU A CA 1
ATOM 1860 C C . GLU A 1 228 ? -13.085 -11.214 34.466 1.00 86.50 228 GLU A C 1
ATOM 1862 O O . GLU A 1 228 ? -14.110 -11.842 34.205 1.00 86.50 228 GLU A O 1
ATOM 1867 N N . HIS A 1 229 ? -13.076 -10.264 35.406 1.00 88.94 229 HIS A N 1
ATOM 1868 C CA . HIS A 1 229 ? -14.249 -10.016 36.247 1.00 88.94 229 HIS A CA 1
ATOM 1869 C C . HIS A 1 229 ? -15.439 -9.433 35.463 1.00 88.94 229 HIS A C 1
ATOM 1871 O O . HIS A 1 229 ? -16.593 -9.772 35.727 1.00 88.94 229 HIS A O 1
ATOM 1877 N N . LEU A 1 230 ? -15.179 -8.578 34.467 1.00 91.38 230 LEU A N 1
ATOM 1878 C CA . LEU A 1 230 ? -16.229 -8.050 33.594 1.00 91.38 230 LEU A CA 1
ATOM 1879 C C . LEU A 1 230 ? -16.861 -9.168 32.749 1.00 91.38 230 LEU A C 1
ATOM 1881 O O . LEU A 1 230 ? -18.079 -9.181 32.563 1.00 91.38 230 LEU A O 1
ATOM 1885 N N . GLU A 1 231 ? -16.047 -10.095 32.246 1.00 90.75 231 GLU A N 1
ATOM 1886 C CA . GLU A 1 231 ? -16.496 -11.252 31.469 1.00 90.75 231 GLU A CA 1
ATOM 1887 C C . GLU A 1 231 ? -17.355 -12.199 32.324 1.00 90.75 231 GLU A C 1
ATOM 1889 O O . GLU A 1 231 ? -18.450 -12.569 31.895 1.00 90.75 231 GLU A O 1
ATOM 1894 N N . GLU A 1 232 ? -16.945 -12.493 33.563 1.00 90.12 232 GLU A N 1
ATOM 1895 C CA . GLU A 1 232 ? -17.729 -13.288 34.522 1.00 90.12 232 GLU A CA 1
ATOM 1896 C C . GLU A 1 232 ? -19.107 -12.669 34.807 1.00 90.12 232 GLU A C 1
ATOM 1898 O O . GLU A 1 232 ? -20.139 -13.340 34.697 1.00 90.12 232 GLU A O 1
ATOM 1903 N N . LEU A 1 233 ? -19.145 -11.372 35.138 1.00 90.75 233 LEU A N 1
ATOM 1904 C CA . LEU A 1 233 ? -20.395 -10.647 35.391 1.00 90.75 233 LEU A CA 1
ATOM 1905 C C . LEU A 1 233 ? -21.287 -10.622 34.143 1.00 90.75 233 LEU A C 1
ATOM 1907 O O . LEU A 1 233 ? -22.503 -10.808 34.233 1.00 90.75 233 LEU A O 1
ATOM 1911 N N . SER A 1 234 ? -20.681 -10.438 32.968 1.00 90.62 234 SER A N 1
ATOM 1912 C CA . SER A 1 234 ? -21.372 -10.507 31.683 1.00 90.62 234 SER A CA 1
ATOM 1913 C C . SER A 1 234 ? -22.018 -11.878 31.456 1.00 90.62 234 SER A C 1
ATOM 1915 O O . SER A 1 234 ? -23.182 -11.934 31.061 1.00 90.62 234 SER A O 1
ATOM 1917 N N . GLU A 1 235 ? -21.317 -12.984 31.720 1.00 91.25 235 GLU A N 1
ATOM 1918 C CA . GLU A 1 235 ? -21.865 -14.335 31.545 1.00 91.25 235 GLU A CA 1
ATOM 1919 C C . GLU A 1 235 ? -23.051 -14.631 32.469 1.00 91.25 235 GLU A C 1
ATOM 1921 O O . GLU A 1 235 ? -23.996 -15.320 32.066 1.00 91.25 235 GLU A O 1
ATOM 1926 N N . ILE A 1 236 ? -23.018 -14.122 33.702 1.00 89.44 236 ILE A N 1
ATOM 1927 C CA . ILE A 1 236 ? -24.137 -14.237 34.646 1.00 89.44 236 ILE A CA 1
ATOM 1928 C C . ILE A 1 236 ? -25.352 -13.480 34.096 1.00 89.44 236 ILE A C 1
ATOM 1930 O O . ILE A 1 236 ? -26.441 -14.049 34.000 1.00 89.44 236 ILE A O 1
ATOM 1934 N N . LEU A 1 237 ? -25.154 -12.242 33.638 1.00 88.81 237 LEU A N 1
ATOM 1935 C CA . LEU A 1 237 ? -26.221 -11.391 33.097 1.00 88.81 237 LEU A CA 1
ATOM 1936 C C . LEU A 1 237 ? -26.789 -11.890 31.761 1.00 88.81 237 LEU A C 1
ATOM 1938 O O . LEU A 1 237 ? -27.943 -11.610 31.441 1.00 88.81 237 LEU A O 1
ATOM 1942 N N . LEU A 1 238 ? -26.022 -12.665 30.985 1.00 88.12 238 LEU A N 1
ATOM 1943 C CA . LEU A 1 238 ? -26.550 -13.359 29.803 1.00 88.12 238 LEU A CA 1
ATOM 1944 C C . LEU A 1 238 ? -27.564 -14.451 30.180 1.00 88.12 238 LEU A C 1
ATOM 1946 O O . LEU A 1 238 ? -28.464 -14.742 29.391 1.00 88.12 238 LEU A O 1
ATOM 1950 N N . LYS A 1 239 ? -27.427 -15.058 31.367 1.00 87.44 239 LYS A N 1
ATOM 1951 C CA . LYS A 1 239 ? -28.332 -16.103 31.877 1.00 87.44 239 LYS A CA 1
ATOM 1952 C C . LYS A 1 239 ? -29.528 -15.512 32.624 1.00 87.44 239 LYS A C 1
ATOM 1954 O O . LYS A 1 239 ? -30.625 -16.050 32.497 1.00 87.44 239 LYS A O 1
ATOM 1959 N N . ASP A 1 240 ? -29.323 -14.421 33.362 1.00 83.69 240 ASP A N 1
ATOM 1960 C CA . ASP A 1 240 ? -30.370 -13.699 34.089 1.00 83.69 240 ASP A CA 1
ATOM 1961 C C . ASP A 1 240 ? -30.232 -12.178 33.913 1.00 83.69 240 ASP A C 1
ATOM 1963 O O . ASP A 1 240 ? -29.511 -11.495 34.639 1.00 83.69 240 ASP A O 1
ATOM 1967 N N . GLN A 1 241 ? -30.966 -11.630 32.941 1.00 74.69 241 GLN A N 1
ATOM 1968 C CA . GLN A 1 241 ? -30.947 -10.197 32.625 1.00 74.69 241 GLN A CA 1
ATOM 1969 C C . GLN A 1 241 ? -31.598 -9.319 33.713 1.00 74.69 241 GLN A C 1
ATOM 1971 O O . GLN A 1 241 ? -31.505 -8.093 33.635 1.00 74.69 241 GLN A O 1
ATOM 1976 N N . GLY A 1 242 ? -32.291 -9.915 34.693 1.00 74.56 242 GLY A N 1
ATOM 1977 C CA . GLY A 1 242 ? -33.013 -9.213 35.757 1.00 74.56 242 GLY A CA 1
ATOM 1978 C C . GLY A 1 242 ? -32.263 -9.114 37.088 1.00 74.56 242 GLY A C 1
ATOM 1979 O O . GLY A 1 242 ? -32.815 -8.550 38.039 1.00 74.56 242 GLY A O 1
ATOM 1980 N N . ASP A 1 243 ? -31.037 -9.643 37.187 1.00 85.25 243 ASP A N 1
ATOM 1981 C CA . ASP A 1 243 ? -30.262 -9.615 38.430 1.00 85.25 243 ASP A CA 1
ATOM 1982 C C . ASP A 1 243 ? -29.718 -8.207 38.728 1.00 85.25 243 ASP A C 1
ATOM 1984 O O . ASP A 1 243 ? -28.626 -7.803 38.321 1.00 85.25 243 ASP A O 1
ATOM 1988 N N . ASN A 1 244 ? -30.494 -7.445 39.501 1.00 85.31 244 ASN A N 1
ATOM 1989 C CA . ASN A 1 244 ? -30.117 -6.108 39.959 1.00 85.31 244 ASN A CA 1
ATOM 1990 C C . ASN A 1 244 ? -28.840 -6.093 40.818 1.00 85.31 244 ASN A C 1
ATOM 1992 O O . ASN A 1 244 ? -28.188 -5.051 40.913 1.00 85.31 244 ASN A O 1
ATOM 1996 N N . THR A 1 245 ? -28.477 -7.199 41.470 1.00 88.06 245 THR A N 1
ATOM 1997 C CA . THR A 1 245 ? -27.237 -7.278 42.256 1.00 88.06 245 THR A CA 1
ATOM 1998 C C . THR A 1 245 ? -26.045 -7.289 41.313 1.00 88.06 245 THR A C 1
ATOM 2000 O O . THR A 1 245 ? -25.177 -6.421 41.419 1.00 88.06 245 THR A O 1
ATOM 2003 N N . THR A 1 246 ? -26.061 -8.186 40.325 1.00 88.88 246 THR A N 1
ATOM 2004 C CA . THR A 1 246 ? -25.000 -8.300 39.319 1.00 88.88 246 THR A CA 1
ATOM 2005 C C . THR A 1 246 ? -24.918 -7.060 38.430 1.00 88.88 246 THR A C 1
ATOM 2007 O O . THR A 1 246 ? -23.818 -6.620 38.110 1.00 88.88 246 THR A O 1
ATOM 2010 N N . LEU A 1 247 ? -26.044 -6.415 38.097 1.00 88.12 247 LEU A N 1
ATOM 2011 C CA . LEU A 1 247 ? -26.038 -5.133 37.374 1.00 88.12 247 LEU A CA 1
ATOM 2012 C C . LEU A 1 247 ? -25.299 -4.026 38.149 1.00 88.12 247 LEU A C 1
ATOM 2014 O O . LEU A 1 247 ? -24.502 -3.288 37.571 1.00 88.12 247 LEU A O 1
ATOM 2018 N N . ASN A 1 248 ? -25.512 -3.926 39.464 1.00 89.06 248 ASN A N 1
ATOM 2019 C CA . ASN A 1 248 ? -24.799 -2.958 40.304 1.00 89.06 248 ASN A CA 1
ATOM 2020 C C . ASN A 1 248 ? -23.302 -3.281 40.439 1.00 89.06 248 ASN A C 1
ATOM 2022 O O . ASN A 1 248 ? -22.479 -2.371 40.574 1.00 89.06 248 ASN A O 1
ATOM 2026 N N . GLU A 1 249 ? -22.937 -4.563 40.453 1.00 91.00 249 GLU A N 1
ATOM 2027 C CA . GLU A 1 249 ? -21.53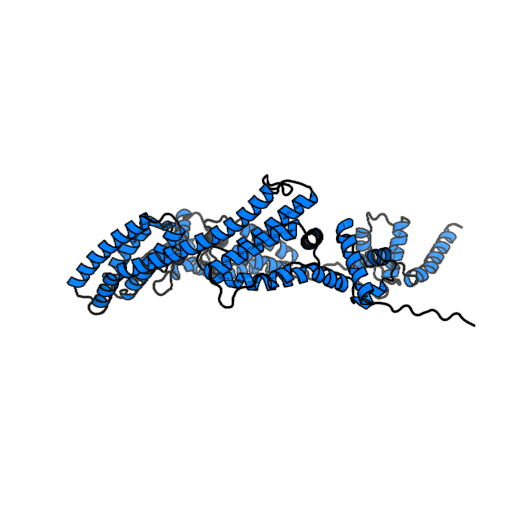7 -5.001 40.451 1.00 91.00 249 GLU A CA 1
ATOM 2028 C C . GLU A 1 249 ? -20.858 -4.681 39.118 1.00 91.00 249 GLU A C 1
ATOM 2030 O O . GLU A 1 249 ? -19.779 -4.087 39.119 1.00 91.00 249 GLU A O 1
ATOM 2035 N N . LEU A 1 250 ? -21.540 -4.930 37.997 1.00 92.56 250 LEU A N 1
ATOM 2036 C CA . LEU A 1 250 ? -21.092 -4.561 36.656 1.00 92.56 250 LEU A CA 1
ATOM 2037 C C . LEU A 1 250 ? -20.799 -3.060 36.553 1.00 92.56 250 LEU A C 1
ATOM 2039 O O . LEU A 1 250 ? -19.739 -2.670 36.076 1.00 92.56 250 LEU A O 1
ATOM 2043 N N . GLU A 1 251 ? -21.693 -2.193 37.036 1.00 91.06 251 GLU A N 1
ATOM 2044 C CA . GLU A 1 251 ? -21.455 -0.744 37.006 1.00 91.06 251 GLU A CA 1
ATOM 2045 C C . GLU A 1 251 ? -20.225 -0.312 37.820 1.00 91.06 251 GLU A C 1
ATOM 2047 O O . GLU A 1 251 ? -19.508 0.617 37.431 1.00 91.06 251 GLU A O 1
ATOM 2052 N N . LYS A 1 252 ? -19.973 -0.954 38.968 1.00 91.06 252 LYS A N 1
ATOM 2053 C CA . LYS A 1 252 ? -18.765 -0.690 39.767 1.00 91.06 252 LYS A CA 1
ATOM 2054 C C . LYS A 1 252 ? -17.517 -1.148 39.025 1.00 91.06 252 LYS A C 1
ATOM 2056 O O . LYS A 1 252 ? -16.515 -0.431 39.039 1.00 91.06 252 LYS A O 1
ATOM 2061 N N . GLU A 1 253 ? -17.600 -2.299 38.371 1.00 93.81 253 GLU A N 1
ATOM 2062 C CA . GLU A 1 253 ? -16.502 -2.877 37.612 1.00 93.81 253 GLU A CA 1
ATOM 2063 C C . GLU A 1 253 ? -16.157 -2.042 36.374 1.00 93.81 253 GLU A C 1
ATOM 2065 O O . GLU A 1 253 ? -14.993 -1.715 36.154 1.00 93.81 253 GLU A O 1
ATOM 2070 N N . LEU A 1 254 ? -17.157 -1.551 35.640 1.00 93.69 254 LEU A N 1
ATOM 2071 C CA . LEU A 1 254 ? -16.946 -0.628 34.521 1.00 93.69 254 LEU A CA 1
ATOM 2072 C C . LEU A 1 254 ? -16.247 0.667 34.968 1.00 93.69 254 LEU A C 1
ATOM 2074 O O . LEU A 1 254 ? -15.312 1.115 34.308 1.00 93.69 254 LEU A O 1
ATOM 2078 N N . LYS A 1 255 ? -16.616 1.232 36.128 1.00 92.31 255 LYS A N 1
ATOM 2079 C CA . LYS A 1 255 ? -15.927 2.405 36.710 1.00 92.31 255 LYS A CA 1
ATOM 2080 C C . LYS A 1 255 ? -14.491 2.098 37.142 1.00 92.31 255 LYS A C 1
ATOM 2082 O O . LYS A 1 255 ? -13.636 2.987 37.110 1.00 92.31 255 LYS A O 1
ATOM 2087 N N . ARG A 1 256 ? -14.215 0.873 37.603 1.00 93.81 256 ARG A N 1
ATOM 2088 C CA . ARG A 1 256 ? -12.856 0.415 37.934 1.00 93.81 256 ARG A CA 1
ATOM 2089 C C . ARG A 1 256 ? -12.012 0.347 36.662 1.00 93.81 256 ARG A C 1
ATOM 2091 O O . ARG A 1 256 ? -10.949 0.970 36.619 1.00 93.81 256 ARG A O 1
ATOM 2098 N N . LEU A 1 257 ? -12.523 -0.333 35.636 1.00 92.81 257 LEU A N 1
ATOM 2099 C CA . LEU A 1 257 ? -11.894 -0.468 34.323 1.00 92.81 257 LEU A CA 1
ATOM 2100 C C . LEU A 1 257 ? -11.610 0.885 33.680 1.00 92.81 257 LEU A C 1
ATOM 2102 O O . LEU A 1 257 ? -10.489 1.125 33.247 1.00 92.81 257 LEU A O 1
ATOM 2106 N N . GLU A 1 258 ? -12.575 1.801 33.692 1.00 91.69 258 GLU A N 1
ATOM 2107 C CA . GLU A 1 258 ? -12.410 3.163 33.181 1.00 91.69 258 GLU A CA 1
ATOM 2108 C C . GLU A 1 258 ? -11.168 3.856 33.752 1.00 91.69 258 GLU A C 1
ATOM 2110 O O . GLU A 1 258 ? -10.316 4.347 33.012 1.00 91.69 258 GLU A O 1
ATOM 2115 N N . ARG A 1 259 ? -11.023 3.847 35.083 1.00 89.88 259 ARG A N 1
ATOM 2116 C CA . ARG A 1 259 ? -9.896 4.489 35.773 1.00 89.88 259 ARG A CA 1
ATOM 2117 C C . ARG A 1 259 ? -8.566 3.839 35.418 1.00 89.88 259 ARG A C 1
ATOM 2119 O O . ARG A 1 259 ? -7.571 4.541 35.243 1.00 89.88 259 ARG A O 1
ATOM 2126 N N . ILE A 1 260 ? -8.540 2.510 35.353 1.00 90.06 260 ILE A N 1
ATOM 2127 C CA . ILE A 1 260 ? -7.323 1.747 35.069 1.00 90.06 260 ILE A CA 1
ATOM 2128 C C . ILE A 1 260 ? -6.883 1.969 33.627 1.00 90.06 260 ILE A C 1
ATOM 2130 O O . ILE A 1 260 ? -5.719 2.291 33.395 1.00 90.06 260 ILE A O 1
ATOM 2134 N N . LEU A 1 261 ? -7.806 1.859 32.674 1.00 90.56 261 LEU A N 1
ATOM 2135 C CA . LEU A 1 261 ? -7.510 2.005 31.254 1.00 90.56 261 LEU A CA 1
ATOM 2136 C C . LEU A 1 261 ? -7.096 3.434 30.906 1.00 90.56 261 LEU A C 1
ATOM 2138 O O . LEU A 1 261 ? -6.129 3.608 30.172 1.00 90.56 261 LEU A O 1
ATOM 2142 N N . LEU A 1 262 ? -7.741 4.455 31.482 1.00 89.00 262 LEU A N 1
ATOM 2143 C CA . LEU A 1 262 ? -7.308 5.847 31.314 1.00 89.00 262 LEU A CA 1
ATOM 2144 C C . LEU A 1 262 ? -5.907 6.083 31.884 1.00 89.00 262 LEU A C 1
ATOM 2146 O O . LEU A 1 262 ? -5.090 6.746 31.251 1.00 89.00 262 LEU A O 1
ATOM 2150 N N . LYS A 1 263 ? -5.602 5.524 33.062 1.00 87.88 263 LYS A N 1
ATOM 2151 C CA . LYS A 1 263 ? -4.261 5.634 33.643 1.00 87.88 263 LYS A CA 1
ATOM 2152 C C . LYS A 1 263 ? -3.211 4.973 32.747 1.00 87.88 263 LYS A C 1
ATOM 2154 O O . LYS A 1 263 ? -2.182 5.584 32.489 1.00 87.88 263 LYS A O 1
ATOM 2159 N N . GLN A 1 264 ? -3.478 3.763 32.258 1.00 87.88 264 GLN A N 1
ATOM 2160 C CA . GLN A 1 264 ? -2.571 3.057 31.350 1.00 87.88 264 GLN A CA 1
ATOM 2161 C C . GLN A 1 264 ? -2.380 3.830 30.042 1.00 87.88 264 GLN A C 1
ATOM 2163 O O . GLN A 1 264 ? -1.254 3.987 29.591 1.00 87.88 264 GLN A O 1
ATOM 2168 N N . LEU A 1 265 ? -3.455 4.386 29.479 1.00 87.00 265 LEU A N 1
ATOM 2169 C CA . LEU A 1 265 ? -3.406 5.207 28.270 1.00 87.00 265 LEU A CA 1
ATOM 2170 C C . LEU A 1 265 ? -2.499 6.439 28.435 1.00 87.00 265 LEU A C 1
ATOM 2172 O O . LEU A 1 265 ? -1.781 6.784 27.502 1.00 87.00 265 LEU A O 1
ATOM 2176 N N . LEU A 1 266 ? -2.495 7.070 29.617 1.00 85.19 266 LEU A N 1
ATOM 2177 C CA . LEU A 1 266 ? -1.620 8.206 29.948 1.00 85.19 266 LEU A CA 1
ATOM 2178 C C . LEU A 1 266 ? -0.142 7.820 30.126 1.00 85.19 266 LEU A C 1
ATOM 2180 O O . LEU A 1 266 ? 0.725 8.685 30.021 1.00 85.19 266 LEU A O 1
ATOM 2184 N N . GLU A 1 267 ? 0.152 6.554 30.426 1.00 84.19 267 GLU A N 1
ATOM 2185 C CA . GLU A 1 267 ? 1.524 6.045 30.572 1.00 84.19 267 GLU A CA 1
ATOM 2186 C C . GLU A 1 267 ? 2.173 5.730 29.208 1.00 84.19 267 GLU A C 1
ATOM 2188 O O . GLU A 1 267 ? 3.398 5.637 29.115 1.00 84.19 267 GLU A O 1
ATOM 2193 N N . LEU A 1 268 ? 1.378 5.601 28.137 1.00 84.25 268 LEU A N 1
ATOM 2194 C CA . LEU A 1 268 ? 1.868 5.325 26.785 1.00 84.25 268 LEU A CA 1
ATOM 2195 C C . LEU A 1 268 ? 2.411 6.595 26.117 1.00 84.25 268 LEU A C 1
ATOM 2197 O O . LEU A 1 268 ? 1.781 7.649 26.140 1.00 84.25 268 LEU A O 1
ATOM 2201 N N . SER A 1 269 ? 3.574 6.482 25.468 1.00 76.94 269 SER A N 1
ATOM 2202 C CA . SER A 1 269 ? 4.277 7.629 24.864 1.00 76.94 269 SER A CA 1
ATOM 2203 C C . SER A 1 269 ? 4.322 7.612 23.331 1.00 76.94 269 SER A C 1
ATOM 2205 O O . SER A 1 269 ? 4.612 8.641 22.722 1.00 76.94 269 SER A O 1
ATOM 2207 N N . ASN A 1 270 ? 4.012 6.478 22.691 1.00 79.81 270 ASN A N 1
ATOM 2208 C CA . ASN A 1 270 ? 4.039 6.315 21.234 1.00 79.81 270 ASN A CA 1
ATOM 2209 C C . ASN A 1 270 ? 2.623 6.126 20.654 1.00 79.81 270 ASN A C 1
ATOM 2211 O O . ASN A 1 270 ? 1.855 5.294 21.137 1.00 79.81 270 ASN A O 1
ATOM 2215 N N . GLU A 1 271 ? 2.303 6.819 19.5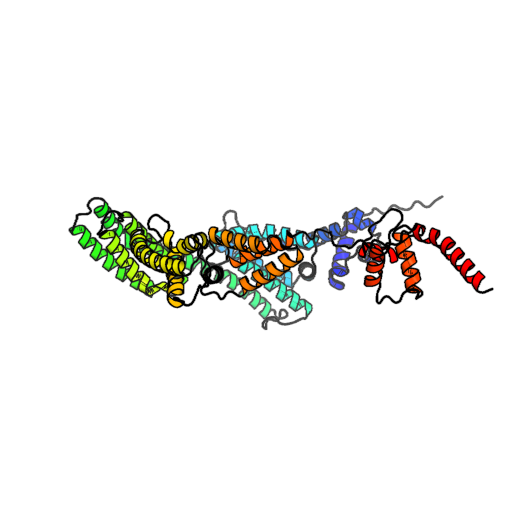54 1.00 79.50 271 GLU A N 1
ATOM 2216 C CA . GLU A 1 271 ? 1.039 6.672 18.809 1.00 79.50 271 GLU A CA 1
ATOM 2217 C C . GLU A 1 271 ? 0.733 5.216 18.425 1.00 79.50 271 GLU A C 1
ATOM 2219 O O . GLU A 1 271 ? -0.421 4.792 18.469 1.00 79.50 271 GLU A O 1
ATOM 2224 N N . THR A 1 272 ? 1.756 4.421 18.092 1.00 77.81 272 THR A N 1
ATOM 2225 C CA . THR A 1 272 ? 1.573 3.001 17.743 1.00 77.81 272 THR A CA 1
ATOM 2226 C C . THR A 1 272 ? 1.171 2.172 18.961 1.00 77.81 272 THR A C 1
ATOM 2228 O O . THR A 1 272 ? 0.285 1.323 18.860 1.00 77.81 272 THR A O 1
ATOM 2231 N N . GLN A 1 273 ? 1.778 2.437 20.123 1.00 80.19 273 GLN A N 1
ATOM 2232 C CA . GLN A 1 273 ? 1.404 1.788 21.382 1.00 80.19 273 GLN A CA 1
ATOM 2233 C C . GLN A 1 273 ? -0.031 2.164 21.770 1.00 80.19 273 GLN A C 1
ATOM 2235 O O . GLN A 1 273 ? -0.822 1.279 22.084 1.00 80.19 273 GLN A O 1
ATOM 2240 N N . ILE A 1 274 ? -0.391 3.449 21.665 1.00 83.88 274 ILE A N 1
ATOM 2241 C CA . ILE A 1 274 ? -1.747 3.947 21.943 1.00 83.88 274 ILE A CA 1
ATOM 2242 C C . ILE A 1 274 ? -2.772 3.285 21.013 1.00 83.88 274 ILE A C 1
ATOM 2244 O O . ILE A 1 274 ? -3.771 2.745 21.478 1.00 83.88 274 ILE A O 1
ATOM 2248 N N . SER A 1 275 ? -2.510 3.270 19.705 1.00 83.19 275 SER A N 1
ATOM 2249 C CA . SER A 1 275 ? -3.388 2.648 18.709 1.00 83.19 275 SER A CA 1
ATOM 2250 C C . SER A 1 275 ? -3.585 1.150 18.974 1.00 83.19 275 SER A C 1
ATOM 2252 O O . SER A 1 275 ? -4.720 0.678 19.013 1.00 83.19 275 SER A O 1
ATOM 2254 N N . ASN A 1 276 ? -2.509 0.403 19.251 1.00 83.75 276 ASN A N 1
ATOM 2255 C CA . ASN A 1 276 ? -2.600 -1.024 19.580 1.00 83.75 276 ASN A CA 1
ATOM 2256 C C . ASN A 1 276 ? -3.379 -1.261 20.877 1.00 83.75 276 ASN A C 1
ATOM 2258 O O . ASN A 1 276 ? -4.274 -2.103 20.911 1.00 83.75 276 ASN A O 1
ATOM 2262 N N . PHE A 1 277 ? -3.086 -0.492 21.926 1.00 87.62 277 PHE A N 1
ATOM 2263 C CA . PHE A 1 277 ? -3.806 -0.561 23.192 1.00 87.62 277 PHE A CA 1
ATOM 2264 C C . PHE A 1 277 ? -5.312 -0.347 22.990 1.00 87.62 277 PHE A C 1
ATOM 2266 O O . PHE A 1 277 ? -6.121 -1.157 23.443 1.00 87.62 277 PHE A O 1
ATOM 2273 N N . LEU A 1 278 ? -5.697 0.697 22.251 1.00 89.00 278 LEU A N 1
ATOM 2274 C CA . LEU A 1 278 ? -7.098 0.985 21.940 1.00 89.00 278 LEU A CA 1
ATOM 2275 C C . LEU A 1 278 ? -7.731 -0.125 21.093 1.00 89.00 278 LEU A C 1
ATOM 2277 O O . LEU A 1 278 ? -8.845 -0.546 21.393 1.00 89.00 278 LEU A O 1
ATOM 2281 N N . GLN A 1 279 ? -7.028 -0.632 20.073 1.00 88.25 279 GLN A N 1
ATOM 2282 C CA . GLN A 1 279 ? -7.517 -1.708 19.205 1.00 88.25 279 GLN A CA 1
ATOM 2283 C C . GLN A 1 279 ? -7.901 -2.951 20.004 1.00 88.25 279 GLN A C 1
ATOM 2285 O O . GLN A 1 279 ? -8.921 -3.564 19.701 1.00 88.25 279 GLN A O 1
ATOM 2290 N N . ILE A 1 280 ? -7.092 -3.332 20.992 1.00 85.88 280 ILE A N 1
ATOM 2291 C CA . ILE A 1 280 ? -7.308 -4.569 21.739 1.00 85.88 280 ILE A CA 1
ATOM 2292 C C . ILE A 1 280 ? -8.403 -4.377 22.802 1.00 85.88 280 ILE A C 1
ATOM 2294 O O . ILE A 1 280 ? -9.361 -5.150 22.841 1.00 85.88 280 ILE A O 1
ATOM 2298 N N . ASN A 1 281 ? -8.310 -3.322 23.620 1.00 89.56 281 ASN A N 1
ATOM 2299 C CA . ASN A 1 281 ? -9.260 -3.087 24.712 1.00 89.56 281 ASN A CA 1
ATOM 2300 C C . ASN A 1 281 ? -10.676 -2.793 24.195 1.00 89.56 281 ASN A C 1
ATOM 2302 O O . ASN A 1 281 ? -11.652 -3.360 24.685 1.00 89.56 281 ASN A O 1
ATOM 2306 N N . LEU A 1 282 ? -10.803 -1.939 23.173 1.00 91.81 282 LEU A N 1
ATOM 2307 C CA . LEU A 1 282 ? -12.110 -1.589 22.610 1.00 91.81 282 LEU A CA 1
ATOM 2308 C C . LEU A 1 282 ? -12.724 -2.747 21.817 1.00 91.81 282 LEU A C 1
ATOM 2310 O O . LEU A 1 282 ? -13.946 -2.846 21.761 1.00 91.81 282 LEU A O 1
ATOM 2314 N N . TYR A 1 283 ? -11.909 -3.637 21.236 1.00 90.62 283 TYR A N 1
ATOM 2315 C CA . TYR A 1 283 ? -12.416 -4.850 20.590 1.00 90.62 283 TYR A CA 1
ATOM 2316 C C . TYR A 1 283 ? -13.125 -5.760 21.599 1.00 90.62 283 TYR A C 1
ATOM 2318 O O . TYR A 1 283 ? -14.265 -6.144 21.356 1.00 90.62 283 TYR A O 1
ATOM 2326 N N . ARG A 1 284 ? -12.511 -6.022 22.763 1.00 89.19 284 ARG A N 1
ATOM 2327 C CA . ARG A 1 284 ? -13.132 -6.839 23.823 1.00 89.19 284 ARG A CA 1
ATOM 2328 C C . ARG A 1 284 ? -14.412 -6.227 24.363 1.00 89.19 284 ARG A C 1
ATOM 2330 O O . ARG A 1 284 ? -15.432 -6.902 24.440 1.00 89.19 284 ARG A O 1
ATOM 2337 N N . MET A 1 285 ? -14.384 -4.931 24.683 1.00 93.12 285 MET A N 1
ATOM 2338 C CA . MET A 1 285 ? -15.598 -4.218 25.095 1.00 93.12 285 MET A CA 1
ATOM 2339 C C . MET A 1 285 ? -16.689 -4.311 24.024 1.00 93.12 285 MET A C 1
ATOM 2341 O O . MET A 1 285 ? -17.851 -4.530 24.352 1.00 93.12 285 MET A O 1
ATOM 2345 N N . GLY A 1 286 ? -16.313 -4.193 22.748 1.00 92.62 286 GLY A N 1
ATOM 2346 C CA . GLY A 1 286 ? -17.223 -4.355 21.622 1.00 92.62 286 GLY A CA 1
ATOM 2347 C C . GLY A 1 286 ? -17.851 -5.746 21.552 1.00 92.62 286 GLY A C 1
ATOM 2348 O O . GLY A 1 286 ? -19.058 -5.837 21.357 1.00 92.62 286 GLY A O 1
ATOM 2349 N N . GLU A 1 287 ? -17.082 -6.815 21.775 1.00 93.06 287 GLU A N 1
ATOM 2350 C CA . GLU A 1 287 ? -17.612 -8.187 21.809 1.00 93.06 287 GLU A CA 1
ATOM 2351 C C . GLU A 1 287 ? -18.610 -8.394 22.953 1.00 93.06 287 GLU A C 1
ATOM 2353 O O . GLU A 1 287 ? -19.698 -8.926 22.733 1.00 93.06 287 GLU A O 1
ATOM 2358 N N . ILE A 1 288 ? -18.288 -7.924 24.163 1.00 92.69 288 ILE A N 1
ATOM 2359 C CA . ILE A 1 288 ? -19.208 -8.016 25.305 1.00 92.69 288 ILE A CA 1
ATOM 2360 C C . ILE A 1 288 ? -20.473 -7.185 25.028 1.00 92.69 288 ILE A C 1
ATOM 2362 O O . ILE A 1 288 ? -21.587 -7.661 25.244 1.00 92.69 288 ILE A O 1
ATOM 2366 N N . CYS A 1 289 ? -20.325 -5.973 24.488 1.00 94.50 289 CYS A N 1
ATOM 2367 C CA . CYS A 1 289 ? -21.447 -5.122 24.089 1.00 94.50 289 CYS A CA 1
ATOM 2368 C C . CYS A 1 289 ? -22.357 -5.820 23.063 1.00 94.50 289 CYS A C 1
ATOM 2370 O O . CYS A 1 289 ? -23.578 -5.841 23.227 1.00 94.50 289 CYS A O 1
ATOM 2372 N N . ASP A 1 290 ? -21.773 -6.455 22.045 1.00 94.31 290 ASP A N 1
ATOM 2373 C CA . ASP A 1 290 ? -22.503 -7.175 21.003 1.00 94.31 290 ASP A CA 1
ATOM 2374 C C . ASP A 1 290 ? -23.222 -8.426 21.523 1.00 94.31 290 ASP A C 1
ATOM 2376 O O . ASP A 1 290 ? -24.308 -8.742 21.031 1.00 94.31 290 ASP A O 1
ATOM 2380 N N . ASN A 1 291 ? -22.661 -9.118 22.518 1.00 93.25 291 ASN A N 1
ATOM 2381 C CA . ASN A 1 291 ? -23.299 -10.275 23.157 1.00 93.25 291 ASN A CA 1
ATOM 2382 C C . ASN A 1 291 ? -24.570 -9.887 23.926 1.00 93.25 291 ASN A C 1
ATOM 2384 O O . ASN A 1 291 ? -25.528 -10.659 23.970 1.00 93.25 291 ASN A O 1
ATOM 2388 N N . HIS A 1 292 ? -24.595 -8.683 24.501 1.00 92.69 292 HIS A N 1
ATOM 2389 C CA . HIS A 1 292 ? -25.747 -8.137 25.229 1.00 92.69 292 HIS A CA 1
ATOM 2390 C C . HIS A 1 292 ? -26.690 -7.303 24.353 1.00 92.69 292 HIS A C 1
ATOM 2392 O O . HIS A 1 292 ? -27.685 -6.767 24.847 1.00 92.69 292 HIS A O 1
ATOM 2398 N N . PHE A 1 293 ? -26.408 -7.181 23.055 1.00 93.00 293 PHE A N 1
ATOM 2399 C CA . PHE A 1 293 ? -27.233 -6.411 22.135 1.00 93.00 293 PHE A CA 1
ATOM 2400 C C . PHE A 1 293 ? -28.440 -7.212 21.637 1.00 93.00 293 PHE A C 1
ATOM 2402 O O . PHE A 1 293 ? -28.315 -8.235 20.963 1.00 93.00 293 PHE A O 1
ATOM 2409 N N . ASN A 1 294 ? -29.632 -6.670 21.878 1.00 90.25 294 ASN A N 1
ATOM 2410 C CA . ASN A 1 294 ? -30.882 -7.133 21.301 1.00 90.25 294 ASN A CA 1
ATOM 2411 C C . ASN A 1 294 ? -31.556 -6.000 20.495 1.00 90.25 294 ASN A C 1
ATOM 2413 O O . ASN A 1 294 ? -31.955 -4.978 21.072 1.00 90.25 294 ASN A O 1
ATOM 2417 N N . PRO A 1 295 ? -31.762 -6.171 19.172 1.00 87.69 295 PRO A N 1
ATOM 2418 C CA . PRO A 1 295 ? -32.343 -5.136 18.324 1.00 87.69 295 PRO A CA 1
ATOM 2419 C C . PRO A 1 295 ? -33.795 -4.790 18.682 1.00 87.69 295 PRO A C 1
ATOM 2421 O O . PRO A 1 295 ? -34.205 -3.664 18.404 1.00 87.69 295 PRO A O 1
ATOM 2424 N N . THR A 1 296 ? -34.559 -5.685 19.319 1.00 85.50 296 THR A N 1
ATOM 2425 C CA . THR A 1 296 ? -35.953 -5.421 19.724 1.00 85.50 296 THR A CA 1
ATOM 2426 C C . THR A 1 296 ? -36.080 -4.852 21.137 1.00 85.50 296 THR A C 1
ATOM 2428 O O . THR A 1 296 ? -37.169 -4.443 21.524 1.00 85.50 296 THR A O 1
ATOM 2431 N N . SER A 1 297 ? -34.994 -4.828 21.917 1.00 83.56 297 SER A N 1
ATOM 2432 C CA . SER A 1 297 ? -34.975 -4.226 23.254 1.00 83.56 297 SER A CA 1
ATOM 2433 C C . SER A 1 297 ? -34.747 -2.715 23.152 1.00 83.56 297 SER A C 1
ATOM 2435 O O . SER A 1 297 ? -33.848 -2.269 22.434 1.00 83.56 297 SER A O 1
ATOM 2437 N N . GLU A 1 298 ? -35.549 -1.918 23.861 1.00 67.94 298 GLU A N 1
ATOM 2438 C CA . GLU A 1 298 ? -35.378 -0.457 23.911 1.00 67.94 298 GLU A CA 1
ATOM 2439 C C . GLU A 1 298 ? -34.217 -0.038 24.821 1.00 67.94 298 GLU A C 1
ATOM 2441 O O . GLU A 1 298 ? -33.532 0.934 24.521 1.00 67.94 298 GLU A O 1
ATOM 2446 N N . GLY A 1 299 ? -33.960 -0.783 25.901 1.00 72.75 299 GLY A N 1
ATOM 2447 C CA . GLY A 1 299 ? -33.004 -0.370 26.933 1.00 72.75 299 GLY A CA 1
ATOM 2448 C C . GLY A 1 299 ? -31.571 -0.848 26.712 1.00 72.75 299 GLY A C 1
ATOM 2449 O O . GLY A 1 299 ? -30.646 -0.094 26.987 1.00 72.75 299 GLY A O 1
ATOM 2450 N N . ASN A 1 300 ? -31.381 -2.093 26.242 1.00 87.69 300 ASN A N 1
ATOM 2451 C CA . ASN A 1 300 ? -30.058 -2.727 26.085 1.00 87.69 300 ASN A CA 1
ATOM 2452 C C . ASN A 1 300 ? -29.089 -2.415 27.251 1.00 87.69 300 ASN A C 1
ATOM 2454 O O . ASN A 1 300 ? -27.939 -2.068 27.014 1.00 87.69 300 ASN A O 1
ATOM 2458 N N . LEU A 1 301 ? -29.561 -2.492 28.505 1.00 87.50 301 LEU A N 1
ATOM 2459 C CA . LEU A 1 301 ? -28.918 -1.853 29.668 1.00 87.50 301 LEU A CA 1
ATOM 2460 C C . LEU A 1 301 ? -27.417 -2.158 29.794 1.00 87.50 301 LEU A C 1
ATOM 2462 O O . LEU A 1 301 ? -26.610 -1.239 29.890 1.00 87.50 301 LEU A O 1
ATOM 2466 N N . VAL A 1 302 ? -27.036 -3.438 29.735 1.00 90.81 302 VAL A N 1
ATOM 2467 C CA . VAL A 1 302 ? -25.633 -3.877 29.844 1.00 90.81 302 VAL A CA 1
ATOM 2468 C C . VAL A 1 302 ? -24.795 -3.364 28.671 1.00 90.81 302 VAL A C 1
ATOM 2470 O O . VAL A 1 302 ? -23.753 -2.742 28.877 1.00 90.81 302 VAL A O 1
ATOM 2473 N N . ALA A 1 303 ? -25.276 -3.562 27.441 1.00 93.19 303 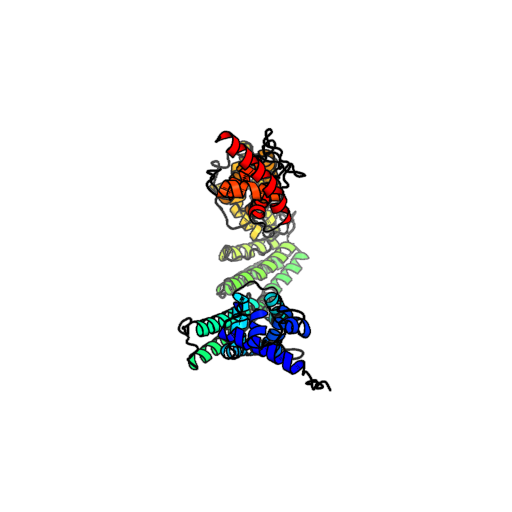ALA A N 1
ATOM 2474 C CA . ALA A 1 303 ? -24.608 -3.074 26.238 1.00 93.19 303 ALA A CA 1
ATOM 2475 C C . ALA A 1 303 ? -24.483 -1.538 26.234 1.00 93.19 303 ALA A C 1
ATOM 2477 O O . ALA A 1 303 ? -23.452 -1.011 25.826 1.00 93.19 303 ALA A O 1
ATOM 2478 N N . GLN A 1 304 ? -25.478 -0.812 26.752 1.00 94.38 304 GLN A N 1
ATOM 2479 C CA . GLN A 1 304 ? -25.438 0.643 26.886 1.00 94.38 304 GLN A CA 1
ATOM 2480 C C . GLN A 1 304 ? -24.388 1.087 27.908 1.00 94.38 304 GLN A C 1
ATOM 2482 O O . GLN A 1 304 ? -23.646 2.029 27.642 1.00 94.38 304 GLN A O 1
ATOM 2487 N N . SER A 1 305 ? -24.282 0.411 29.054 1.00 92.88 305 SER A N 1
ATOM 2488 C CA . SER A 1 305 ? -23.262 0.721 30.064 1.00 92.88 305 SER A CA 1
ATOM 2489 C C . SER A 1 305 ? -21.843 0.493 29.539 1.00 92.88 305 SER A C 1
ATOM 2491 O O . SER A 1 305 ? -20.967 1.330 29.760 1.00 92.88 305 SER A O 1
ATOM 2493 N N . ILE A 1 306 ? -21.621 -0.591 28.790 1.00 94.62 306 ILE A N 1
ATOM 2494 C CA . ILE A 1 306 ? -20.332 -0.856 28.133 1.00 94.62 306 ILE A CA 1
ATOM 2495 C C . ILE A 1 306 ? -20.059 0.191 27.051 1.00 94.62 306 ILE A C 1
ATOM 2497 O O . ILE A 1 306 ? -18.952 0.722 26.972 1.00 94.62 306 ILE A O 1
ATOM 2501 N N . LEU A 1 307 ? -21.067 0.538 26.247 1.00 95.00 307 LEU A N 1
ATOM 2502 C CA . LEU A 1 307 ? -20.926 1.555 25.211 1.00 95.00 307 LEU A CA 1
ATOM 2503 C C . LEU A 1 307 ? -20.579 2.930 25.800 1.00 95.00 307 LEU A C 1
ATOM 2505 O O . LEU A 1 307 ? -19.698 3.600 25.276 1.00 95.00 307 LEU A O 1
ATOM 2509 N N . ASN A 1 308 ? -21.179 3.317 26.929 1.00 94.31 308 ASN A N 1
ATOM 2510 C CA . ASN A 1 308 ? -20.849 4.566 27.623 1.00 94.31 308 ASN A CA 1
ATOM 2511 C C . ASN A 1 308 ? -19.374 4.609 28.066 1.00 94.31 308 ASN A C 1
ATOM 2513 O O . ASN A 1 308 ? -18.726 5.650 27.955 1.00 94.31 308 ASN A O 1
ATOM 2517 N N . LEU A 1 309 ? -18.833 3.482 28.547 1.00 93.75 309 LEU A N 1
ATOM 2518 C CA . LEU A 1 309 ? -17.410 3.359 28.874 1.00 93.75 309 LEU A CA 1
ATOM 2519 C C . LEU A 1 309 ? -16.539 3.532 27.621 1.00 93.75 309 LEU A C 1
ATOM 2521 O O . LEU A 1 309 ? -15.573 4.298 27.638 1.00 93.75 309 LEU A O 1
ATOM 2525 N N . MET A 1 310 ? -16.894 2.851 26.528 1.00 94.50 310 MET A N 1
ATOM 2526 C CA . MET A 1 310 ? -16.188 2.977 25.251 1.00 94.50 310 MET A CA 1
ATOM 2527 C C . MET A 1 310 ? -16.214 4.420 24.734 1.00 94.50 310 MET A C 1
ATOM 2529 O O . MET A 1 310 ? -15.176 4.937 24.329 1.00 94.50 310 MET A O 1
ATOM 2533 N N . ASP A 1 311 ? -17.361 5.095 24.785 1.00 92.12 311 ASP A N 1
ATOM 2534 C CA . ASP A 1 311 ? -17.511 6.490 24.364 1.00 92.12 311 ASP A CA 1
ATOM 2535 C C . ASP A 1 311 ? -16.645 7.428 25.214 1.00 92.12 311 ASP A C 1
ATOM 2537 O O . ASP A 1 311 ? -15.948 8.297 24.680 1.00 92.12 311 ASP A O 1
ATOM 2541 N N . HIS A 1 312 ? -16.601 7.224 26.534 1.00 90.88 312 HIS A N 1
ATOM 2542 C CA . HIS A 1 312 ? -15.767 8.053 27.395 1.00 90.88 312 HIS A CA 1
ATOM 2543 C C . HIS A 1 312 ? -14.273 7.861 27.099 1.00 90.88 312 HIS A C 1
ATOM 2545 O O . HIS A 1 312 ? -13.558 8.852 26.953 1.00 90.88 312 HIS A O 1
ATOM 2551 N N . LEU A 1 313 ? -13.812 6.618 26.909 1.00 89.88 313 LEU A N 1
ATOM 2552 C CA . LEU A 1 313 ? -12.425 6.328 26.526 1.00 89.88 313 LEU A CA 1
ATOM 2553 C C . LEU A 1 313 ? -12.077 6.911 25.151 1.00 89.88 313 LEU A C 1
ATOM 2555 O O . LEU A 1 313 ? -11.053 7.572 24.993 1.00 89.88 313 LEU A O 1
ATOM 2559 N N . THR A 1 314 ? -12.932 6.683 24.154 1.00 90.44 314 THR A N 1
ATOM 2560 C CA . THR A 1 314 ? -12.683 7.083 22.761 1.00 90.44 314 THR A CA 1
ATOM 2561 C C . THR A 1 314 ? -12.724 8.597 22.567 1.00 90.44 314 THR A C 1
ATOM 2563 O O . THR A 1 314 ? -11.921 9.124 21.798 1.00 90.44 314 THR A O 1
ATOM 2566 N N . SER A 1 315 ? -13.583 9.320 23.295 1.00 88.31 315 SER A N 1
ATOM 2567 C CA . SER A 1 315 ? -13.686 10.788 23.213 1.00 88.31 315 SER A CA 1
ATOM 2568 C C . SER A 1 315 ? -12.388 11.527 23.566 1.00 88.31 315 SER A C 1
ATOM 2570 O O . SER A 1 315 ? -12.127 12.597 23.019 1.00 88.31 315 SER A O 1
ATOM 2572 N N . GLN A 1 316 ? -11.539 10.946 24.420 1.00 83.62 316 GLN A N 1
ATOM 2573 C CA . GLN A 1 316 ? -10.258 11.542 24.821 1.00 83.62 316 GLN A CA 1
ATOM 2574 C C . GLN A 1 316 ? -9.168 11.399 23.747 1.00 83.62 316 GLN A C 1
ATOM 2576 O O . GLN A 1 316 ? -8.186 12.138 23.754 1.00 83.62 316 GLN A O 1
ATOM 2581 N N . VAL A 1 317 ? -9.325 10.443 22.823 1.00 86.81 317 VAL A N 1
ATOM 2582 C CA . VAL A 1 317 ? -8.282 10.024 21.869 1.00 86.81 317 VAL A CA 1
ATOM 2583 C C . VAL A 1 317 ? -8.820 9.773 20.456 1.00 86.81 317 VAL A C 1
ATOM 2585 O O . VAL A 1 317 ? -8.213 9.036 19.682 1.00 86.81 317 VAL A O 1
ATOM 2588 N N . GLU A 1 318 ? -9.927 10.422 20.076 1.00 86.56 318 GLU A N 1
ATOM 2589 C CA . GLU A 1 318 ? -10.593 10.251 18.769 1.00 86.56 318 GLU A CA 1
ATOM 2590 C C . GLU A 1 318 ? -9.622 10.285 17.559 1.00 86.56 318 GLU A C 1
ATOM 2592 O O . GLU A 1 318 ? -9.762 9.451 16.652 1.00 86.56 318 GLU A O 1
ATOM 2597 N N . PRO A 1 319 ? -8.605 11.179 17.506 1.00 86.44 319 PRO A N 1
ATOM 2598 C CA . PRO A 1 319 ? -7.656 11.217 16.392 1.00 86.44 319 PRO A CA 1
ATOM 2599 C C . PRO A 1 319 ? -6.774 9.968 16.263 1.00 86.44 319 PRO A C 1
ATOM 2601 O O . PRO A 1 319 ? -6.353 9.659 15.148 1.00 86.44 319 PRO A O 1
ATOM 2604 N N . LEU A 1 320 ? -6.518 9.267 17.372 1.00 86.62 320 LEU A N 1
ATOM 2605 C CA . LEU A 1 320 ? -5.592 8.133 17.479 1.00 86.62 320 LEU A CA 1
ATOM 2606 C C . LEU A 1 320 ? -6.286 6.771 17.331 1.00 86.62 320 LEU A C 1
ATOM 2608 O O . LEU A 1 320 ? -5.624 5.735 17.375 1.00 86.62 320 LEU A O 1
ATOM 2612 N N . LEU A 1 321 ? -7.610 6.752 17.155 1.00 89.69 321 LEU A N 1
ATOM 2613 C CA . LEU A 1 321 ? -8.359 5.506 17.038 1.00 89.69 321 LEU A CA 1
ATOM 2614 C C . LEU A 1 321 ? -7.986 4.726 15.763 1.00 89.69 321 LEU A C 1
ATOM 2616 O O . LEU A 1 321 ? -7.997 5.301 14.664 1.00 89.69 321 LEU A O 1
ATOM 2620 N N . PRO A 1 322 ? -7.732 3.408 15.874 1.00 88.62 322 PRO A N 1
ATOM 2621 C CA . PRO A 1 322 ? -7.429 2.559 14.730 1.00 88.62 322 PRO A CA 1
ATOM 2622 C C . PRO A 1 322 ? -8.557 2.571 13.698 1.00 88.62 322 PRO A C 1
ATOM 2624 O O . PRO A 1 322 ? -9.722 2.340 14.017 1.00 88.62 322 PRO A O 1
ATOM 2627 N N . ALA A 1 323 ? -8.216 2.746 12.421 1.00 89.25 323 ALA A N 1
ATOM 2628 C CA . ALA A 1 323 ? -9.190 2.684 11.328 1.00 89.25 323 ALA A CA 1
ATOM 2629 C C . ALA A 1 323 ? -9.897 1.313 11.229 1.00 89.25 323 ALA A C 1
ATOM 2631 O O . ALA A 1 323 ? -11.037 1.231 10.768 1.00 89.25 323 ALA A O 1
ATOM 2632 N N . THR A 1 324 ? -9.219 0.250 11.672 1.00 89.94 324 THR A N 1
ATOM 2633 C CA . THR A 1 324 ? -9.673 -1.148 11.664 1.00 89.94 324 THR A CA 1
ATOM 2634 C C . THR A 1 324 ? -10.581 -1.525 12.831 1.00 89.94 324 THR A C 1
ATOM 2636 O O . THR A 1 324 ? -11.154 -2.614 12.804 1.00 89.94 324 THR A O 1
ATOM 2639 N N . LEU A 1 325 ? -10.717 -0.658 13.840 1.00 91.88 325 LEU A N 1
ATOM 2640 C CA . LEU A 1 325 ? -11.519 -0.924 15.031 1.00 91.88 325 LEU A CA 1
ATOM 2641 C C . LEU A 1 325 ? -12.968 -1.231 14.638 1.00 91.88 325 LEU A C 1
ATOM 2643 O O . LEU A 1 325 ? -13.587 -0.441 13.928 1.00 91.88 325 LEU A O 1
ATOM 2647 N N . SER A 1 326 ? -13.497 -2.367 15.092 1.00 92.38 326 SER A N 1
ATOM 2648 C CA . SER A 1 326 ? -14.893 -2.745 14.845 1.00 92.38 326 SER A CA 1
ATOM 2649 C C . SER A 1 326 ? -15.820 -1.967 15.774 1.00 92.38 326 SER A C 1
ATOM 2651 O O . SER A 1 326 ? -15.489 -1.746 16.937 1.00 92.38 326 SER A O 1
ATOM 2653 N N . LEU A 1 327 ? -16.958 -1.526 15.246 1.00 94.38 327 LEU A N 1
ATOM 2654 C CA . LEU A 1 327 ? -17.948 -0.756 15.991 1.00 94.38 327 LEU A CA 1
ATOM 2655 C C . LEU A 1 327 ? -19.004 -1.683 16.606 1.00 94.38 327 LEU A C 1
ATOM 2657 O O . LEU A 1 327 ? -19.490 -2.561 15.891 1.00 94.38 327 LEU A O 1
ATOM 2661 N N . PRO A 1 328 ? -19.409 -1.461 17.870 1.00 95.62 328 PRO A N 1
ATOM 2662 C CA . PRO A 1 328 ? -20.496 -2.219 18.481 1.00 95.62 328 PRO A CA 1
ATOM 2663 C C . PRO A 1 328 ? -21.824 -2.040 17.733 1.00 95.62 328 PRO A C 1
ATOM 2665 O O . PRO A 1 328 ? -22.169 -0.940 17.288 1.00 95.62 328 PRO A O 1
ATOM 2668 N N . LYS A 1 329 ? -22.633 -3.096 17.658 1.00 95.12 329 LYS A N 1
ATOM 2669 C CA . LYS A 1 329 ? -23.940 -3.093 16.980 1.00 95.12 329 LYS A CA 1
ATOM 2670 C C . LYS A 1 329 ? -24.904 -2.076 17.572 1.00 95.12 329 LYS A C 1
ATOM 2672 O O . LYS A 1 329 ? -25.616 -1.411 16.820 1.00 95.12 329 LYS A O 1
ATOM 2677 N N . LEU A 1 330 ? -24.911 -1.915 18.899 1.00 94.88 330 LEU A N 1
ATOM 2678 C CA . LEU A 1 330 ? -25.749 -0.917 19.567 1.00 94.88 330 LEU A CA 1
ATOM 2679 C C . LEU A 1 330 ? -25.399 0.504 19.106 1.00 94.88 330 LEU A C 1
ATOM 2681 O O . LEU A 1 330 ? -26.297 1.264 18.740 1.00 94.88 330 LEU A O 1
ATOM 2685 N N . PHE A 1 331 ? -24.103 0.822 19.040 1.00 94.81 331 PHE A N 1
ATOM 2686 C CA . PHE A 1 331 ? -23.611 2.096 18.516 1.00 94.81 331 PHE A CA 1
ATOM 2687 C C . PHE A 1 331 ? -24.060 2.297 17.069 1.00 94.81 331 PHE A C 1
ATOM 2689 O O . PHE A 1 331 ? -24.652 3.321 16.730 1.00 94.81 331 PHE A O 1
ATOM 2696 N N . CYS A 1 332 ? -23.860 1.290 16.215 1.00 95.25 332 CYS A N 1
ATOM 2697 C CA . CYS A 1 332 ? -24.300 1.345 14.825 1.00 95.25 332 CYS A CA 1
ATOM 2698 C C . CYS A 1 332 ? -25.815 1.544 14.700 1.00 95.25 332 CYS A C 1
ATOM 2700 O O . CYS A 1 332 ? -26.239 2.344 13.872 1.00 95.25 332 CYS A O 1
ATOM 2702 N N . LYS A 1 333 ? -26.636 0.891 15.533 1.00 93.38 333 LYS A N 1
ATOM 2703 C CA . LYS A 1 333 ? -28.097 1.067 15.543 1.00 93.38 333 LYS A CA 1
ATOM 2704 C C . LYS A 1 333 ? -28.461 2.515 15.871 1.00 93.38 333 LYS A C 1
ATOM 2706 O O . LYS A 1 333 ? -29.178 3.140 15.094 1.00 93.38 333 LYS A O 1
ATOM 2711 N N . GLN A 1 334 ? -27.934 3.055 16.970 1.00 92.50 334 GLN A N 1
ATOM 2712 C CA . GLN A 1 334 ? -28.214 4.425 17.415 1.00 92.50 334 GLN A CA 1
ATOM 2713 C C . GLN A 1 334 ? -27.789 5.463 16.373 1.00 92.50 334 GLN A C 1
ATOM 2715 O O . GLN A 1 334 ? -28.580 6.321 15.985 1.00 92.50 334 GLN A O 1
ATOM 2720 N N . GLN A 1 335 ? -26.563 5.344 15.866 1.00 94.56 335 GLN A N 1
ATOM 2721 C CA . GLN A 1 335 ? -26.028 6.279 14.883 1.00 94.56 335 GLN A CA 1
ATOM 2722 C C . GLN A 1 335 ? -26.739 6.143 13.526 1.00 94.56 335 GLN A C 1
ATOM 2724 O O . GLN A 1 335 ? -27.075 7.151 12.913 1.00 94.56 335 GLN A O 1
ATOM 2729 N N . SER A 1 336 ? -27.052 4.925 13.065 1.00 93.06 336 SER A N 1
ATOM 2730 C CA . SER A 1 336 ? -27.752 4.719 11.784 1.00 93.06 336 SER A CA 1
ATOM 2731 C C . SER A 1 336 ? -29.121 5.403 11.728 1.00 93.06 336 SER A C 1
ATOM 2733 O O . SER A 1 336 ? -29.482 5.943 10.685 1.00 93.06 336 SER A O 1
ATOM 2735 N N . LEU A 1 337 ? -29.855 5.454 12.848 1.00 91.69 337 LEU A N 1
ATOM 2736 C CA . LEU A 1 337 ? -31.130 6.170 12.936 1.00 91.69 337 LEU A CA 1
ATOM 2737 C C . LEU A 1 337 ? -30.934 7.677 12.716 1.00 91.69 337 LEU A C 1
ATOM 2739 O O . LEU A 1 337 ? -31.585 8.252 11.844 1.00 91.69 337 LEU A O 1
ATOM 2743 N N . ALA A 1 338 ? -29.981 8.286 13.426 1.00 92.31 338 ALA A N 1
ATOM 2744 C CA . ALA A 1 338 ? -29.671 9.710 13.294 1.00 92.31 338 ALA A CA 1
ATOM 2745 C C . ALA A 1 338 ? -29.185 10.072 11.877 1.00 92.31 338 ALA A C 1
ATOM 2747 O O . ALA A 1 338 ? -29.624 11.057 11.280 1.00 92.31 338 ALA A O 1
ATOM 2748 N N . TYR A 1 339 ? -28.308 9.252 11.294 1.00 94.62 339 TYR A N 1
ATOM 2749 C CA . TYR A 1 339 ? -27.806 9.475 9.937 1.00 94.62 339 TYR A CA 1
ATOM 2750 C C . TYR A 1 339 ? -28.860 9.209 8.857 1.00 94.62 339 TYR A C 1
ATOM 2752 O O . TYR A 1 339 ? -28.816 9.848 7.807 1.00 94.62 339 TYR A O 1
ATOM 2760 N N . ASN A 1 340 ? -29.833 8.326 9.095 1.00 93.00 340 ASN A N 1
ATOM 2761 C CA . ASN A 1 340 ? -30.948 8.140 8.171 1.00 93.00 340 ASN A CA 1
ATOM 2762 C C . ASN A 1 340 ? -31.843 9.387 8.112 1.00 93.00 340 ASN A C 1
ATOM 2764 O O . ASN A 1 340 ? -32.242 9.783 7.021 1.00 93.00 340 ASN A O 1
ATOM 2768 N N . GLU A 1 341 ? -32.119 10.046 9.241 1.00 92.31 341 GLU A N 1
ATOM 2769 C CA . GLU A 1 341 ? -32.859 11.318 9.253 1.00 92.31 341 GLU A CA 1
ATOM 2770 C C . GLU A 1 341 ? -32.119 12.409 8.467 1.00 92.31 341 GLU A C 1
ATOM 2772 O O . GLU A 1 341 ? -32.704 13.047 7.584 1.00 92.31 341 GLU A O 1
ATOM 2777 N N . LYS A 1 342 ? -30.807 12.550 8.705 1.00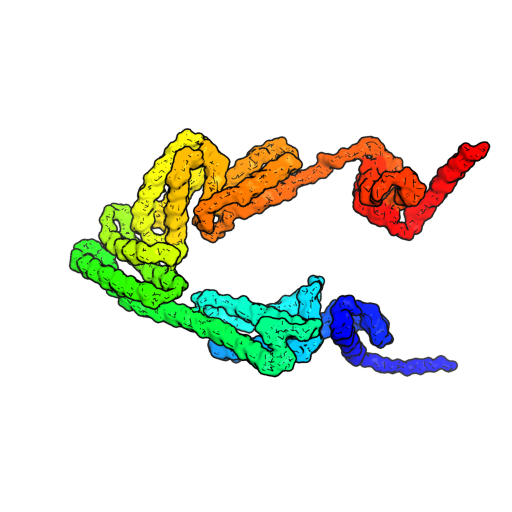 92.44 342 LYS A N 1
ATOM 2778 C CA . LYS A 1 342 ? -29.928 13.451 7.939 1.00 92.44 342 LYS A CA 1
ATOM 2779 C C . LYS A 1 342 ? -29.962 13.135 6.442 1.00 92.44 342 LYS A C 1
ATOM 2781 O O . LYS A 1 342 ? -30.094 14.035 5.612 1.00 92.44 342 LYS A O 1
ATOM 2786 N N . TRP A 1 343 ? -29.921 11.852 6.081 1.00 94.81 343 TRP A N 1
ATOM 2787 C CA . TRP A 1 343 ? -30.045 11.424 4.691 1.00 94.81 343 TRP A CA 1
ATOM 2788 C C . TRP A 1 343 ? -31.402 11.780 4.085 1.00 94.81 343 TRP A C 1
ATOM 2790 O O . TRP A 1 343 ? -31.431 12.253 2.954 1.00 94.81 343 TRP A O 1
ATOM 2800 N N . GLN A 1 344 ? -32.523 11.611 4.794 1.00 94.56 344 GLN A N 1
ATOM 2801 C CA . GLN A 1 344 ? -33.834 11.996 4.251 1.00 94.56 344 GLN A CA 1
ATOM 2802 C C . GLN A 1 344 ? -33.912 13.498 3.955 1.00 94.56 344 GLN A C 1
ATOM 2804 O O . GLN A 1 344 ? -34.477 13.891 2.928 1.00 94.56 344 GLN A O 1
ATOM 2809 N N . PHE A 1 345 ? -33.311 14.333 4.807 1.00 91.62 345 PHE A N 1
ATOM 2810 C CA . PHE A 1 345 ? -33.208 15.770 4.566 1.00 91.62 345 PHE A CA 1
ATOM 2811 C C . PHE A 1 345 ? -32.376 16.073 3.310 1.00 91.62 345 PHE A C 1
ATOM 2813 O O . PHE A 1 345 ? -32.878 16.706 2.377 1.00 91.62 345 PHE A O 1
ATOM 2820 N N . LEU A 1 346 ? -31.150 15.541 3.235 1.00 92.19 346 LEU A N 1
ATOM 2821 C CA . LEU A 1 346 ? -30.257 15.721 2.084 1.00 92.19 346 LEU A CA 1
ATOM 2822 C C . LEU A 1 346 ? -30.876 15.195 0.785 1.00 92.19 346 LEU A C 1
ATOM 2824 O O . LEU A 1 346 ? -30.841 15.863 -0.245 1.00 92.19 346 LEU A O 1
ATOM 2828 N N . LYS A 1 347 ? -31.504 14.020 0.835 1.00 94.06 347 LYS A N 1
ATOM 2829 C CA . LYS A 1 347 ? -32.194 13.407 -0.300 1.00 94.06 347 LYS A CA 1
ATOM 2830 C C . LYS A 1 347 ? -33.313 14.307 -0.817 1.00 94.06 347 LYS A C 1
ATOM 2832 O O . LYS A 1 347 ? -33.402 14.522 -2.022 1.00 94.06 347 LYS A O 1
ATOM 2837 N N . SER A 1 348 ? -34.136 14.849 0.081 1.00 92.31 348 SER A N 1
ATOM 2838 C CA . SER A 1 348 ? -35.233 15.755 -0.281 1.00 92.31 348 SER A CA 1
ATOM 2839 C C . SER A 1 348 ? -34.718 17.033 -0.943 1.00 92.31 348 SER A C 1
ATOM 2841 O O . SER A 1 348 ? -35.315 17.527 -1.898 1.00 92.31 348 SER A O 1
ATOM 2843 N N . TRP A 1 349 ? -33.598 17.566 -0.456 1.00 91.12 349 TRP A N 1
ATOM 2844 C CA . TRP A 1 349 ? -32.945 18.731 -1.044 1.00 91.12 349 TRP A CA 1
ATOM 2845 C C . TRP A 1 349 ? -32.375 18.438 -2.443 1.00 91.12 349 TRP A C 1
ATOM 2847 O O . TRP A 1 349 ? -32.725 19.135 -3.396 1.00 91.12 349 TRP A O 1
ATOM 2857 N N . LEU A 1 350 ? -31.614 17.353 -2.616 1.00 92.94 350 LEU A N 1
ATOM 2858 C CA . LEU A 1 350 ? -31.074 16.943 -3.922 1.00 92.94 350 LEU A CA 1
ATOM 2859 C C . LEU A 1 350 ? -32.180 16.629 -4.947 1.00 92.94 350 LEU A C 1
ATOM 2861 O O . LEU A 1 350 ? -32.036 16.915 -6.135 1.00 92.94 350 LEU A O 1
ATOM 2865 N N . GLN A 1 351 ? -33.319 16.094 -4.498 1.00 93.88 351 GLN A N 1
ATOM 2866 C CA . GLN A 1 351 ? -34.491 15.889 -5.354 1.00 93.88 351 GLN A CA 1
ATOM 2867 C C . GLN A 1 351 ? -35.090 17.205 -5.858 1.00 93.88 351 GLN A C 1
ATOM 2869 O O . GLN A 1 351 ? -35.474 17.282 -7.023 1.00 93.88 351 GLN A O 1
ATOM 2874 N N . LYS A 1 352 ? -35.148 18.249 -5.019 1.00 91.62 352 LYS A N 1
ATOM 2875 C CA . LYS A 1 352 ? -35.639 19.578 -5.431 1.00 91.62 352 LYS A CA 1
ATOM 2876 C C . LYS A 1 352 ? -34.746 20.230 -6.485 1.00 91.62 352 LYS A C 1
ATOM 2878 O O . LYS A 1 352 ? -35.262 20.930 -7.349 1.00 91.62 352 LYS A O 1
ATOM 2883 N N . ILE A 1 353 ? -33.437 19.983 -6.425 1.00 90.50 353 ILE A N 1
ATOM 2884 C CA . ILE A 1 353 ? -32.464 20.449 -7.425 1.00 90.50 353 ILE A CA 1
ATOM 2885 C C . ILE A 1 353 ? -32.667 19.750 -8.784 1.00 90.50 353 ILE A C 1
ATOM 2887 O O . ILE A 1 353 ? -32.304 20.294 -9.822 1.00 90.50 353 ILE A O 1
ATOM 2891 N N . GLY A 1 354 ? -33.299 18.571 -8.801 1.00 93.19 354 GLY A N 1
ATOM 2892 C CA . GLY A 1 354 ? -33.515 17.787 -10.018 1.00 93.19 354 GLY A CA 1
ATOM 2893 C C . GLY A 1 354 ? -32.378 16.813 -10.329 1.00 93.19 354 GLY A C 1
ATOM 2894 O O . GLY A 1 354 ? -32.167 16.472 -11.493 1.00 93.19 354 GLY A O 1
ATOM 2895 N N . ILE A 1 355 ? -31.647 16.364 -9.301 1.00 95.31 355 ILE A N 1
ATOM 2896 C CA . ILE A 1 355 ? -30.629 15.318 -9.440 1.00 95.31 355 ILE A CA 1
ATOM 2897 C C . ILE A 1 355 ? -31.274 14.013 -9.918 1.00 95.31 355 ILE A C 1
ATOM 2899 O O . ILE A 1 355 ? -32.352 13.635 -9.450 1.00 95.31 355 ILE A O 1
ATOM 2903 N N . ASP A 1 356 ? -30.616 13.305 -10.838 1.00 93.38 356 ASP A N 1
ATOM 2904 C CA . ASP A 1 356 ? -31.153 12.057 -11.372 1.00 93.38 356 ASP A CA 1
ATOM 2905 C C . ASP A 1 356 ? -31.272 10.968 -10.293 1.00 93.38 356 ASP A C 1
ATOM 2907 O O . ASP A 1 356 ? -30.467 10.864 -9.365 1.00 93.38 356 ASP A O 1
ATOM 2911 N N . GLU A 1 357 ? -32.294 10.121 -10.427 1.00 94.69 357 GLU A N 1
ATOM 2912 C CA . GLU A 1 357 ? -32.630 9.113 -9.420 1.00 94.69 357 GLU A CA 1
ATOM 2913 C C . GLU A 1 357 ? -31.486 8.117 -9.178 1.00 94.69 357 GLU A C 1
ATOM 2915 O O . GLU A 1 357 ? -31.258 7.690 -8.043 1.00 94.69 357 GLU A O 1
ATOM 2920 N N . GLN A 1 358 ? -30.723 7.768 -10.219 1.00 95.62 358 GLN A N 1
ATOM 2921 C CA . GLN A 1 358 ? -29.623 6.821 -10.087 1.00 95.62 358 GLN A CA 1
ATOM 2922 C C . GLN A 1 358 ? -28.477 7.423 -9.265 1.00 95.62 358 GLN A C 1
ATOM 2924 O O . GLN A 1 358 ? -27.961 6.757 -8.364 1.00 95.62 358 GLN A O 1
ATOM 2929 N N . LEU A 1 359 ? -28.087 8.668 -9.542 1.00 96.38 359 LEU A N 1
ATOM 2930 C CA . LEU A 1 359 ? -27.060 9.379 -8.787 1.00 96.38 359 LEU A CA 1
ATOM 2931 C C . LEU A 1 359 ? -27.512 9.649 -7.353 1.00 96.38 359 LEU A C 1
ATOM 2933 O O . LEU A 1 359 ? -26.727 9.453 -6.432 1.00 96.38 359 LEU A O 1
ATOM 2937 N N . LEU A 1 360 ? -28.787 9.977 -7.134 1.00 96.00 360 LEU A N 1
ATOM 2938 C CA . LEU A 1 360 ? -29.354 10.132 -5.795 1.00 96.00 360 LEU A CA 1
ATOM 2939 C C . LEU A 1 360 ? -29.226 8.846 -4.960 1.00 96.00 360 LEU A C 1
ATOM 2941 O O . LEU A 1 360 ? -28.793 8.888 -3.808 1.00 96.00 360 LEU A O 1
ATOM 2945 N N . LEU A 1 361 ? -29.563 7.689 -5.544 1.00 96.38 361 LEU A N 1
ATOM 2946 C CA . LEU A 1 361 ? -29.391 6.389 -4.887 1.00 96.38 361 LEU A CA 1
ATOM 2947 C C . LEU A 1 361 ? -27.920 6.096 -4.572 1.00 96.38 361 LEU A C 1
ATOM 2949 O O . LEU A 1 361 ? -27.624 5.504 -3.534 1.00 96.38 361 LEU A O 1
ATOM 2953 N N . ILE A 1 362 ? -27.005 6.500 -5.456 1.00 97.56 362 ILE A N 1
ATOM 2954 C CA . ILE A 1 362 ? -25.559 6.333 -5.287 1.00 97.56 362 ILE A CA 1
ATOM 2955 C C . ILE A 1 362 ? -25.026 7.217 -4.149 1.00 97.56 362 ILE A C 1
ATOM 2957 O O . ILE A 1 362 ? -24.291 6.721 -3.296 1.00 97.56 362 ILE A O 1
ATOM 2961 N N . THR A 1 363 ? -25.438 8.483 -4.092 1.00 96.81 363 THR A N 1
ATOM 2962 C CA . THR A 1 363 ? -25.056 9.450 -3.049 1.00 96.81 363 THR A CA 1
ATOM 2963 C C . THR A 1 363 ? -25.500 9.009 -1.655 1.00 96.81 363 THR A C 1
ATOM 2965 O O . THR A 1 363 ? -24.819 9.298 -0.673 1.00 96.81 363 THR A O 1
ATOM 2968 N N . GLY A 1 364 ? -26.612 8.272 -1.560 1.00 96.50 364 GLY A N 1
ATOM 2969 C CA . GLY A 1 364 ? -27.134 7.739 -0.301 1.00 96.50 364 GLY A CA 1
ATOM 2970 C C . GLY A 1 364 ? -26.416 6.499 0.234 1.00 96.50 364 GLY A C 1
ATOM 2971 O O . GLY A 1 364 ? -26.708 6.066 1.346 1.00 96.50 364 GLY A O 1
ATOM 2972 N N . ILE A 1 365 ? -25.502 5.887 -0.529 1.00 96.75 365 ILE A N 1
ATOM 2973 C CA . ILE A 1 365 ? -24.860 4.617 -0.146 1.00 96.75 365 ILE A CA 1
ATOM 2974 C C . ILE A 1 365 ? -24.138 4.695 1.208 1.00 96.75 365 ILE A C 1
ATOM 2976 O O . ILE A 1 365 ? -24.379 3.796 2.013 1.00 96.75 365 ILE A O 1
ATOM 2980 N N . PRO A 1 366 ? -23.319 5.726 1.517 1.00 96.19 366 PRO A N 1
ATOM 2981 C CA . PRO A 1 366 ? -22.651 5.809 2.816 1.00 96.19 366 PRO A CA 1
ATOM 2982 C C . PRO A 1 366 ? -23.618 5.770 4.005 1.00 96.19 366 PRO A C 1
ATOM 2984 O O . PRO A 1 366 ? -23.321 5.120 5.003 1.00 96.19 366 PRO A O 1
ATOM 2987 N N . PHE A 1 367 ? -24.787 6.405 3.875 1.00 95.50 367 PHE A N 1
ATOM 2988 C CA . PHE A 1 367 ? -25.830 6.406 4.901 1.00 95.50 367 PHE A CA 1
ATOM 2989 C C . PHE A 1 367 ? -26.529 5.046 4.995 1.00 95.50 367 PHE A C 1
ATOM 2991 O O . PHE A 1 367 ? -26.637 4.476 6.074 1.00 95.50 367 PHE A O 1
ATOM 2998 N N . ASN A 1 368 ? -26.956 4.493 3.856 1.00 93.56 368 ASN A N 1
ATOM 2999 C CA . ASN A 1 368 ? -27.721 3.244 3.812 1.00 93.56 368 ASN A CA 1
ATOM 3000 C C . ASN A 1 368 ? -26.891 2.010 4.199 1.00 93.56 368 ASN A C 1
ATOM 3002 O O . ASN A 1 368 ? -27.445 1.019 4.665 1.00 93.56 368 ASN A O 1
ATOM 3006 N N . GLN A 1 369 ? -25.578 2.030 3.954 1.00 93.06 369 GLN A N 1
ATOM 3007 C CA . GLN A 1 369 ? -24.685 0.918 4.281 1.00 93.06 369 GLN A CA 1
ATOM 3008 C C . GLN A 1 369 ? -24.300 0.906 5.765 1.00 93.06 369 GLN A C 1
ATOM 3010 O O . GLN A 1 369 ? -23.975 -0.155 6.302 1.00 93.06 369 GLN A O 1
ATOM 3015 N N . PHE A 1 370 ? -24.353 2.063 6.431 1.00 94.75 370 PHE A N 1
ATOM 3016 C CA . PHE A 1 370 ? -24.047 2.179 7.848 1.00 94.75 370 PHE A CA 1
ATOM 3017 C C . PHE A 1 370 ? -25.211 1.645 8.690 1.00 94.75 370 PHE A C 1
ATOM 3019 O O . PHE A 1 370 ? -26.172 2.346 8.994 1.00 94.75 370 PHE A O 1
ATOM 3026 N N . THR A 1 371 ? -25.130 0.364 9.040 1.00 92.88 371 THR A N 1
ATOM 3027 C CA . THR A 1 371 ? -26.186 -0.393 9.726 1.00 92.88 371 THR A CA 1
ATOM 3028 C C . THR A 1 371 ? -25.579 -1.292 10.798 1.00 92.88 371 THR A C 1
ATOM 3030 O O . THR A 1 371 ? -24.395 -1.621 10.733 1.00 92.88 371 THR A O 1
ATOM 3033 N N . PHE A 1 372 ? -26.384 -1.708 11.779 1.00 89.94 372 PHE A N 1
ATOM 3034 C CA . PHE A 1 372 ? -25.935 -2.615 12.844 1.00 89.94 372 PHE A CA 1
ATOM 3035 C C . PHE A 1 372 ? -25.779 -4.075 12.389 1.00 89.94 372 PHE A C 1
ATOM 3037 O O . PHE A 1 372 ? -25.048 -4.831 13.018 1.00 89.94 372 PHE A O 1
ATOM 3044 N N . ASP A 1 373 ? -26.440 -4.478 11.300 1.00 85.00 373 ASP A N 1
ATOM 3045 C CA . ASP A 1 373 ? -26.301 -5.826 10.728 1.00 85.00 373 ASP A CA 1
ATOM 3046 C C . ASP A 1 373 ? -24.996 -5.992 9.926 1.00 85.00 373 ASP A C 1
ATOM 3048 O O . ASP A 1 373 ? -24.550 -7.109 9.653 1.00 85.00 373 ASP A O 1
ATOM 3052 N N . GLY A 1 374 ? -24.368 -4.881 9.531 1.00 82.19 374 GLY A N 1
ATOM 3053 C CA . GLY A 1 374 ? -23.104 -4.870 8.806 1.00 82.19 374 GLY A CA 1
ATOM 3054 C C . GLY A 1 374 ? -21.881 -4.881 9.726 1.00 82.19 374 GLY A C 1
ATOM 3055 O O . GLY A 1 374 ? -21.903 -4.372 10.841 1.00 82.19 374 GLY A O 1
ATOM 3056 N N . LYS A 1 375 ? -20.752 -5.396 9.221 1.00 86.06 375 LYS A N 1
ATOM 3057 C CA . LYS A 1 375 ? -19.445 -5.260 9.887 1.00 86.06 375 LYS A CA 1
ATOM 3058 C C . LYS A 1 375 ? -18.909 -3.839 9.701 1.00 86.06 375 LYS A C 1
ATOM 3060 O O . LYS A 1 375 ? -18.196 -3.574 8.734 1.00 86.06 375 LYS A O 1
ATOM 3065 N N . MET A 1 376 ? -19.282 -2.933 10.599 1.00 93.94 376 MET A N 1
ATOM 3066 C CA . MET A 1 376 ? -18.850 -1.535 10.563 1.00 93.94 376 MET A CA 1
ATOM 3067 C C . MET A 1 376 ? -17.552 -1.325 11.341 1.00 93.94 376 MET A C 1
ATOM 3069 O O . MET A 1 376 ? -17.355 -1.882 12.420 1.00 93.94 376 MET A O 1
ATOM 3073 N N . ARG A 1 377 ? -16.665 -0.492 10.795 1.00 94.19 377 ARG A N 1
ATOM 3074 C CA . ARG A 1 377 ? -15.406 -0.083 11.425 1.00 94.19 377 ARG A CA 1
ATOM 3075 C C . ARG A 1 377 ? -15.387 1.414 11.704 1.00 94.19 377 ARG A C 1
ATOM 3077 O O . ARG A 1 377 ? -16.125 2.181 11.081 1.00 94.19 377 ARG A O 1
ATOM 3084 N N . TRP A 1 378 ? -14.478 1.848 12.574 1.00 94.25 378 TRP A N 1
ATOM 3085 C CA . TRP A 1 378 ? -14.256 3.260 12.889 1.00 94.25 378 TRP A CA 1
ATOM 3086 C C . TRP A 1 378 ? -14.011 4.106 11.633 1.00 94.25 378 TRP A C 1
ATOM 3088 O O . TRP A 1 378 ? -14.555 5.203 11.509 1.00 94.25 378 TRP A O 1
ATOM 3098 N N . HIS A 1 379 ? -13.279 3.571 10.645 1.00 94.44 379 HIS A N 1
ATOM 3099 C CA . HIS A 1 379 ? -13.116 4.221 9.339 1.00 94.44 379 HIS A CA 1
ATOM 3100 C C . HIS A 1 379 ? -14.452 4.549 8.661 1.00 94.44 379 HIS A C 1
ATOM 3102 O O . HIS A 1 379 ? -14.607 5.657 8.151 1.00 94.44 379 HIS A O 1
ATOM 3108 N N . ASN A 1 380 ? -15.418 3.622 8.672 1.00 94.75 380 ASN A N 1
ATOM 3109 C CA . ASN A 1 380 ? -16.720 3.826 8.032 1.00 94.75 380 ASN A CA 1
ATOM 3110 C C . ASN A 1 380 ? -17.480 4.979 8.694 1.00 94.75 380 ASN A C 1
ATOM 3112 O O . ASN A 1 380 ? -17.978 5.863 8.001 1.00 94.75 380 ASN A O 1
ATOM 3116 N N . TYR A 1 381 ? -17.511 5.003 10.028 1.00 94.75 381 TYR A N 1
ATOM 3117 C CA . TYR A 1 381 ? -18.168 6.067 10.786 1.00 94.75 381 TYR A CA 1
ATOM 3118 C C . TYR A 1 381 ? -17.478 7.423 10.598 1.00 94.75 381 TYR A C 1
ATOM 3120 O O . TYR A 1 381 ? -18.131 8.424 10.309 1.00 94.75 381 TYR A O 1
ATOM 3128 N N . LYS A 1 382 ? -16.143 7.458 10.677 1.00 94.44 382 LYS A N 1
ATOM 3129 C CA . LYS A 1 382 ? -15.353 8.678 10.471 1.00 94.44 382 LYS A CA 1
ATOM 3130 C C . LYS A 1 382 ? -15.517 9.233 9.055 1.00 94.44 382 LYS A C 1
ATOM 3132 O O . LYS A 1 382 ? -15.622 10.449 8.887 1.00 94.44 382 LYS A O 1
ATOM 3137 N N . TYR A 1 383 ? -15.570 8.358 8.047 1.00 95.81 383 TYR A N 1
ATOM 3138 C CA . TYR A 1 383 ? -15.881 8.754 6.676 1.00 95.81 383 TYR A CA 1
ATOM 3139 C C . TYR A 1 383 ? -17.291 9.339 6.586 1.00 95.81 383 TYR A C 1
ATOM 3141 O O . TYR A 1 383 ? -17.433 10.439 6.067 1.00 95.81 383 TYR A O 1
ATOM 3149 N N . LEU A 1 384 ? -18.310 8.660 7.128 1.00 96.00 384 LEU A N 1
ATOM 3150 C CA . LEU A 1 384 ? -19.704 9.116 7.095 1.00 96.00 384 LEU A CA 1
ATOM 3151 C C . LEU A 1 384 ? -19.889 10.482 7.774 1.00 96.00 384 LEU A C 1
ATOM 3153 O O . LEU A 1 384 ? -20.479 11.378 7.176 1.00 96.00 384 LEU A O 1
ATOM 3157 N N . LYS A 1 385 ? -19.305 10.673 8.964 1.00 94.56 385 LYS A N 1
ATOM 3158 C CA . LYS A 1 385 ? -19.294 11.950 9.699 1.00 94.56 385 LYS A CA 1
ATOM 3159 C C . LYS A 1 385 ? -18.699 13.076 8.856 1.00 94.56 385 LYS A C 1
ATOM 3161 O O . LYS A 1 385 ? -19.215 14.187 8.836 1.00 94.56 385 LYS A O 1
ATOM 3166 N N . LYS A 1 386 ? -17.608 12.800 8.134 1.00 94.38 386 LYS A N 1
ATOM 3167 C CA . LYS A 1 386 ? -16.979 13.796 7.261 1.00 94.38 386 LYS A CA 1
ATOM 3168 C C . LYS A 1 386 ? -17.770 14.033 5.975 1.00 94.38 386 LYS A C 1
ATOM 3170 O O . LYS A 1 386 ? -17.878 15.172 5.544 1.00 94.38 386 LYS A O 1
ATOM 3175 N N . TYR A 1 387 ? -18.299 12.972 5.377 1.00 95.31 387 TYR A N 1
ATOM 3176 C CA . TYR A 1 387 ? -19.120 13.021 4.173 1.00 95.31 387 TYR A CA 1
ATOM 3177 C C . TYR A 1 387 ? -20.330 13.925 4.398 1.00 95.31 387 TYR A C 1
ATOM 3179 O O . TYR A 1 387 ? -20.548 14.868 3.649 1.00 95.31 387 TYR A O 1
ATOM 3187 N N . GLU A 1 388 ? -21.049 13.686 5.489 1.00 94.12 388 GLU A N 1
ATOM 3188 C CA . GLU A 1 388 ? -22.227 14.447 5.878 1.00 94.12 388 GLU A CA 1
ATOM 3189 C C . GLU A 1 388 ? -21.904 15.902 6.239 1.00 94.12 388 GLU A C 1
ATOM 3191 O O . GLU A 1 388 ? -22.524 16.807 5.688 1.00 94.12 388 GLU A O 1
ATOM 3196 N N . LYS A 1 389 ? -20.862 16.138 7.044 1.00 93.81 389 LYS A N 1
ATOM 3197 C CA . LYS A 1 389 ? -20.410 17.490 7.395 1.00 93.81 389 LYS A CA 1
ATOM 3198 C C . LYS A 1 389 ? -20.107 18.367 6.174 1.00 93.81 389 LYS A C 1
ATOM 3200 O O . LYS A 1 389 ? -20.409 19.552 6.188 1.00 93.81 389 LYS A O 1
ATOM 3205 N N . ILE A 1 390 ? -19.519 17.812 5.113 1.00 92.38 390 ILE A N 1
ATOM 3206 C CA . ILE A 1 390 ? -19.244 18.582 3.889 1.00 92.38 390 ILE A CA 1
ATOM 3207 C C . ILE A 1 390 ? -20.541 18.971 3.169 1.00 92.38 390 ILE A C 1
ATOM 3209 O O . ILE A 1 390 ? -20.630 20.082 2.654 1.00 92.38 390 ILE A O 1
ATOM 3213 N N . PHE A 1 391 ? -21.557 18.102 3.151 1.00 91.19 391 PHE A N 1
ATOM 3214 C CA . PHE A 1 391 ? -22.872 18.477 2.622 1.00 91.19 391 PHE A CA 1
ATOM 3215 C C . PHE A 1 391 ? -23.537 19.574 3.469 1.00 91.19 391 PHE A C 1
ATOM 3217 O O . PHE A 1 391 ? -24.135 20.483 2.899 1.00 91.19 391 PHE A O 1
ATOM 3224 N N . GLU A 1 392 ? -23.396 19.536 4.799 1.00 89.81 392 GLU A N 1
ATOM 3225 C CA . GLU A 1 392 ? -23.874 20.613 5.681 1.00 89.81 392 GLU A CA 1
ATOM 3226 C C . GLU A 1 392 ? -23.128 21.941 5.438 1.00 89.81 392 GLU A C 1
ATOM 3228 O O . GLU A 1 392 ? -23.761 22.991 5.369 1.00 89.81 392 GLU A O 1
ATOM 3233 N N . GLU A 1 393 ? -21.797 21.908 5.286 1.00 89.94 393 GLU A N 1
ATOM 3234 C CA . GLU A 1 393 ? -20.958 23.104 5.092 1.00 89.94 393 GLU A CA 1
ATOM 3235 C C . GLU A 1 393 ? -21.173 23.780 3.734 1.00 89.94 393 GLU A C 1
ATOM 3237 O O . GLU A 1 393 ? -21.141 25.006 3.650 1.00 89.94 393 GLU A O 1
ATOM 3242 N N . ILE A 1 394 ? -21.378 22.996 2.672 1.00 85.44 394 ILE A N 1
ATOM 3243 C CA . ILE A 1 394 ? -21.669 23.529 1.336 1.00 85.44 394 ILE A CA 1
ATOM 3244 C C . ILE A 1 394 ? -23.088 24.120 1.286 1.00 85.44 394 ILE A C 1
ATOM 3246 O O . ILE A 1 394 ? -23.317 25.124 0.609 1.00 85.44 394 ILE A O 1
ATOM 3250 N N . GLY A 1 395 ? -24.036 23.519 2.013 1.00 77.81 395 GLY A N 1
ATOM 3251 C CA . GLY A 1 395 ? -25.423 23.975 2.063 1.00 77.81 395 GLY A CA 1
ATOM 3252 C C . GLY A 1 395 ? -26.094 23.995 0.686 1.00 77.81 395 GLY A C 1
ATOM 3253 O O . GLY A 1 395 ? -25.719 23.253 -0.215 1.00 77.81 395 GLY A O 1
ATOM 3254 N N . GLU A 1 396 ? -27.087 24.869 0.499 1.00 73.19 396 GLU A N 1
ATOM 3255 C CA . GLU A 1 396 ? -27.864 24.950 -0.750 1.00 73.19 396 GLU A CA 1
ATOM 3256 C C . GLU A 1 396 ? -27.093 25.543 -1.952 1.00 73.19 396 GLU A C 1
ATOM 3258 O O . GLU A 1 396 ? -27.656 25.652 -3.042 1.00 73.19 396 GLU A O 1
ATOM 3263 N N . GLU A 1 397 ? -25.824 25.938 -1.792 1.00 76.88 397 GLU A N 1
ATOM 3264 C CA . GLU A 1 397 ? -25.055 26.608 -2.852 1.00 76.88 397 GLU A CA 1
ATOM 3265 C C . GLU A 1 397 ? -24.616 25.663 -3.983 1.00 76.88 397 GLU A C 1
ATOM 3267 O O . GLU A 1 397 ? -24.582 26.066 -5.151 1.00 76.88 397 GLU A O 1
ATOM 3272 N N . LEU A 1 398 ? -24.277 24.416 -3.645 1.00 79.81 398 LEU A N 1
ATOM 3273 C CA . LEU A 1 398 ? -23.860 23.344 -4.554 1.00 79.81 398 LEU A CA 1
ATOM 3274 C C . LEU A 1 398 ? -24.314 21.995 -3.966 1.00 79.81 398 LEU A C 1
ATOM 3276 O O . LEU A 1 398 ? -24.346 21.851 -2.751 1.00 79.81 398 LEU A O 1
ATOM 3280 N N . PRO A 1 399 ? -24.587 20.963 -4.774 1.00 87.44 399 PRO A N 1
ATOM 3281 C CA . PRO A 1 399 ? -24.513 20.934 -6.231 1.00 87.44 399 PRO A CA 1
ATOM 3282 C C . PRO A 1 399 ? -25.785 21.483 -6.892 1.00 87.44 399 PRO A C 1
ATOM 3284 O O . PRO A 1 399 ? -26.883 21.295 -6.381 1.00 87.44 399 PRO A O 1
ATOM 3287 N N . LYS A 1 400 ? -25.649 22.119 -8.059 1.00 88.75 400 LYS A N 1
ATOM 3288 C CA . LYS A 1 400 ? -26.770 22.639 -8.867 1.00 88.75 400 LYS A CA 1
ATOM 3289 C C . LYS A 1 400 ? -27.246 21.661 -9.933 1.00 88.75 400 LYS A C 1
ATOM 3291 O O . LYS A 1 400 ? -28.352 21.801 -10.444 1.00 88.75 400 LYS A O 1
ATOM 3296 N N . ASP A 1 401 ? -26.406 20.698 -10.292 1.00 92.31 401 ASP A N 1
ATOM 3297 C CA . ASP A 1 401 ? -26.709 19.674 -11.282 1.00 92.31 401 ASP A CA 1
ATOM 3298 C C . ASP A 1 401 ? -25.972 18.355 -10.987 1.00 92.31 401 ASP A C 1
ATOM 3300 O O . ASP A 1 401 ? -25.183 18.235 -10.042 1.00 92.31 401 ASP A O 1
ATOM 3304 N N . ASN A 1 402 ? -26.238 17.339 -11.813 1.00 93.69 402 ASN A N 1
ATOM 3305 C CA . ASN A 1 402 ? -25.615 16.020 -11.687 1.00 93.69 402 ASN A CA 1
ATOM 3306 C C . ASN A 1 402 ? -24.086 16.079 -11.796 1.00 93.69 402 ASN A C 1
ATOM 3308 O O . ASN A 1 402 ? -23.395 15.305 -11.140 1.00 93.69 402 ASN A O 1
ATOM 3312 N N . TYR A 1 403 ? -23.543 16.978 -12.617 1.00 90.62 403 TYR A N 1
ATOM 3313 C CA . TYR A 1 403 ? -22.110 17.054 -12.882 1.00 90.62 403 TYR A CA 1
ATOM 3314 C C . TYR A 1 403 ? -21.352 17.668 -11.699 1.00 90.62 403 TYR A C 1
ATOM 3316 O O . TYR A 1 403 ? -20.298 17.163 -11.308 1.00 90.62 403 TYR A O 1
ATOM 3324 N N . GLU A 1 404 ? -21.914 18.696 -11.065 1.00 91.62 404 GLU A N 1
ATOM 3325 C CA . GLU A 1 404 ? -21.378 19.255 -9.824 1.00 91.62 404 GLU A CA 1
ATOM 3326 C C . GLU A 1 404 ? -21.463 18.253 -8.668 1.00 91.62 404 GLU A C 1
ATOM 3328 O O . GLU A 1 404 ? -20.498 18.113 -7.915 1.00 91.62 404 GLU A O 1
ATOM 3333 N N . LEU A 1 405 ? -22.556 17.483 -8.562 1.00 94.56 405 LEU A N 1
ATOM 3334 C CA . LEU A 1 405 ? -22.656 16.417 -7.559 1.00 94.56 405 LEU A CA 1
ATOM 3335 C C . LEU A 1 405 ? -21.619 15.314 -7.813 1.00 94.56 405 LEU A C 1
ATOM 3337 O O . LEU A 1 405 ? -20.974 14.855 -6.874 1.00 94.56 405 LEU A O 1
ATOM 3341 N N . MET A 1 406 ? -21.392 14.919 -9.071 1.00 93.44 406 MET A N 1
ATOM 3342 C CA . MET A 1 406 ? -20.315 13.983 -9.415 1.00 93.44 406 MET A CA 1
ATOM 3343 C C . MET A 1 406 ? -18.949 14.502 -8.949 1.00 93.44 406 MET A C 1
ATOM 3345 O O . MET A 1 406 ? -18.188 13.757 -8.333 1.00 93.44 406 MET A O 1
ATOM 3349 N N . HIS A 1 407 ? -18.624 15.769 -9.214 1.00 91.00 407 HIS A N 1
ATOM 3350 C CA . HIS A 1 407 ? -17.360 16.363 -8.770 1.00 91.00 407 HIS A CA 1
ATOM 3351 C C . HIS A 1 407 ? -17.251 16.424 -7.245 1.00 91.00 407 HIS A C 1
ATOM 3353 O O . HIS A 1 407 ? -16.193 16.108 -6.703 1.00 91.00 407 HIS A O 1
ATOM 3359 N N . LEU A 1 408 ? -18.340 16.753 -6.549 1.00 92.69 408 LEU A N 1
ATOM 3360 C CA . LEU A 1 408 ? -18.383 16.735 -5.091 1.00 92.69 408 LEU A CA 1
ATOM 3361 C C . LEU A 1 408 ? -18.087 15.333 -4.537 1.00 92.69 408 LEU A C 1
ATOM 3363 O O . LEU A 1 408 ? -17.238 15.184 -3.661 1.00 92.69 408 LEU A O 1
ATOM 3367 N N . LEU A 1 409 ? -18.708 14.291 -5.095 1.00 95.00 409 LEU A N 1
ATOM 3368 C CA . LEU A 1 409 ? -18.463 12.900 -4.697 1.00 95.00 409 LEU A CA 1
ATOM 3369 C C . LEU A 1 409 ? -17.011 12.461 -4.944 1.00 95.00 409 LEU A C 1
ATOM 3371 O O . LEU A 1 409 ? -16.428 11.762 -4.112 1.00 95.00 409 LEU A O 1
ATOM 3375 N N . ILE A 1 410 ? -16.395 12.906 -6.044 1.00 92.25 410 ILE A N 1
ATOM 3376 C CA . ILE A 1 410 ? -14.962 12.688 -6.301 1.00 92.25 410 ILE A CA 1
ATOM 3377 C C . ILE A 1 410 ? -14.118 13.398 -5.233 1.00 92.25 410 ILE A C 1
ATOM 3379 O O . ILE A 1 410 ? -13.243 12.774 -4.636 1.00 92.25 410 ILE A O 1
ATOM 3383 N N . GLY A 1 411 ? -14.415 14.668 -4.937 1.00 90.19 411 GLY A N 1
ATOM 3384 C CA . GLY A 1 411 ? -13.728 15.453 -3.905 1.00 90.19 411 GLY A CA 1
ATOM 3385 C C . GLY A 1 411 ? -13.882 14.879 -2.491 1.00 90.19 411 GLY A C 1
ATOM 3386 O O . GLY A 1 411 ? -13.014 15.071 -1.636 1.00 90.19 411 GLY A O 1
ATOM 3387 N N . LEU A 1 412 ? -14.963 14.136 -2.250 1.00 93.50 412 LEU A N 1
ATOM 3388 C CA . LEU A 1 412 ? -15.234 13.379 -1.027 1.00 93.50 412 LEU A CA 1
ATOM 3389 C C . LEU A 1 412 ? -14.533 12.011 -0.980 1.00 93.50 412 LEU A C 1
ATOM 3391 O O . LEU A 1 412 ? -14.714 11.269 -0.014 1.00 93.50 412 LEU A O 1
ATOM 3395 N N . GLY A 1 413 ? -13.760 11.641 -2.004 1.00 93.25 413 GLY A N 1
ATOM 3396 C CA . GLY A 1 413 ? -13.088 10.343 -2.072 1.00 93.25 413 GLY A CA 1
ATOM 3397 C C . GLY A 1 413 ? -14.061 9.162 -2.173 1.00 93.25 413 GLY A C 1
ATOM 3398 O O . GLY A 1 413 ? -13.753 8.063 -1.705 1.00 93.25 413 GLY A O 1
ATOM 3399 N N . PHE A 1 414 ? -15.256 9.369 -2.738 1.00 96.88 414 PHE A N 1
ATOM 3400 C CA . PHE A 1 414 ? -16.288 8.337 -2.829 1.00 96.88 414 PHE A CA 1
ATOM 3401 C C . PHE A 1 414 ? -15.989 7.335 -3.956 1.00 96.88 414 PHE A C 1
ATOM 3403 O O . PHE A 1 414 ? -16.391 7.496 -5.107 1.00 96.88 414 PHE A O 1
ATOM 3410 N N . ASN A 1 415 ? -15.265 6.267 -3.630 1.00 95.31 415 ASN A N 1
ATOM 3411 C CA . ASN A 1 415 ? -14.738 5.280 -4.575 1.00 95.31 415 ASN A CA 1
ATOM 3412 C C . ASN A 1 415 ? -15.582 4.001 -4.694 1.00 95.31 415 ASN A C 1
ATOM 3414 O O . ASN A 1 415 ? -15.066 2.883 -4.682 1.00 95.31 415 ASN A O 1
ATOM 3418 N N . HIS A 1 416 ? -16.897 4.149 -4.858 1.00 96.31 416 HIS A N 1
ATOM 3419 C CA . HIS A 1 416 ? -17.829 3.022 -4.959 1.00 96.31 416 HIS A CA 1
ATOM 3420 C C . HIS A 1 416 ? -18.093 2.555 -6.409 1.00 96.31 416 HIS A C 1
ATOM 3422 O O . HIS A 1 416 ? -18.125 3.357 -7.342 1.00 96.31 416 HIS A O 1
ATOM 3428 N N . VAL A 1 417 ? -18.337 1.249 -6.619 1.00 94.69 417 VAL A N 1
ATOM 3429 C CA . VAL A 1 417 ? -18.436 0.628 -7.967 1.00 94.69 417 VAL A CA 1
ATOM 3430 C C . VAL A 1 417 ? -19.602 1.219 -8.758 1.00 94.69 417 VAL A C 1
ATOM 3432 O O . VAL A 1 417 ? -19.498 1.494 -9.950 1.00 94.69 417 VAL A O 1
ATOM 3435 N N . ARG A 1 418 ? -20.739 1.439 -8.086 1.00 96.31 418 ARG A N 1
ATOM 3436 C CA . ARG A 1 418 ? -21.930 2.018 -8.728 1.00 96.31 418 ARG A CA 1
ATOM 3437 C C . ARG A 1 418 ? -21.692 3.453 -9.197 1.00 96.31 418 ARG A C 1
ATOM 3439 O O . ARG A 1 418 ? -22.243 3.828 -10.225 1.00 96.31 418 ARG A O 1
ATOM 3446 N N . PHE A 1 419 ? -20.870 4.215 -8.476 1.00 96.94 419 PHE A N 1
ATOM 3447 C CA . PHE A 1 419 ? -20.523 5.582 -8.849 1.00 96.94 419 PHE A CA 1
ATOM 3448 C C . PHE A 1 419 ? -19.580 5.608 -10.052 1.00 96.94 419 PHE A C 1
ATOM 3450 O O . PHE A 1 419 ? -19.861 6.279 -11.036 1.00 96.94 419 PHE A O 1
ATOM 3457 N N . GLU A 1 420 ? -18.537 4.779 -10.039 1.00 95.00 420 GLU A N 1
ATOM 3458 C CA . GLU A 1 420 ? -17.639 4.593 -11.185 1.00 95.00 420 GLU A CA 1
ATOM 3459 C C . GLU A 1 420 ? -18.412 4.207 -12.463 1.00 95.00 420 GLU A C 1
ATOM 3461 O O . GLU A 1 420 ? -18.239 4.813 -13.524 1.00 95.00 420 GLU A O 1
ATOM 3466 N N . ASN A 1 421 ? -19.342 3.254 -12.353 1.00 94.88 421 ASN A N 1
ATOM 3467 C CA . ASN A 1 421 ? -20.207 2.842 -13.461 1.00 94.88 421 ASN A CA 1
ATOM 3468 C C . ASN A 1 421 ? -21.149 3.959 -13.934 1.00 94.88 421 ASN A C 1
ATOM 3470 O O . ASN A 1 421 ? -21.470 4.036 -15.117 1.00 94.88 421 ASN A O 1
ATOM 3474 N N . TYR A 1 422 ? -21.620 4.813 -13.026 1.00 95.56 422 TYR A N 1
ATOM 3475 C CA . TYR A 1 422 ? -22.426 5.975 -13.386 1.00 95.56 422 TYR A CA 1
ATOM 3476 C C . TYR A 1 422 ? -21.588 6.990 -14.180 1.00 95.56 422 TYR A C 1
ATOM 3478 O O . TYR A 1 422 ? -21.971 7.372 -15.285 1.00 95.56 422 TYR A O 1
ATOM 3486 N N . CYS A 1 423 ? -20.394 7.339 -13.692 1.00 94.62 423 CYS A N 1
ATOM 3487 C CA . CYS A 1 423 ? -19.491 8.275 -14.363 1.00 94.62 423 CYS A CA 1
ATOM 3488 C C . CYS A 1 423 ? -19.081 7.799 -15.764 1.00 94.62 423 CYS A C 1
ATOM 3490 O O . CYS A 1 423 ? -19.144 8.563 -16.726 1.00 94.62 423 CYS A O 1
ATOM 3492 N N . THR A 1 424 ? -18.704 6.525 -15.906 1.00 94.19 424 THR A N 1
ATOM 3493 C CA . THR A 1 424 ? -18.313 5.956 -17.208 1.00 94.19 424 THR A CA 1
ATOM 3494 C C . THR A 1 424 ? -19.469 5.939 -18.208 1.00 94.19 424 THR A C 1
ATOM 3496 O O . THR A 1 424 ? -19.246 6.206 -19.389 1.00 94.19 424 THR A O 1
ATOM 3499 N N . LYS A 1 425 ? -20.713 5.711 -17.761 1.00 94.38 425 LYS A N 1
ATOM 3500 C CA . LYS A 1 425 ? -21.909 5.850 -18.611 1.00 94.38 425 LYS A CA 1
ATOM 3501 C C . LYS A 1 425 ? -22.105 7.285 -19.094 1.00 94.38 425 LYS A C 1
ATOM 3503 O O . LYS A 1 425 ? -22.315 7.481 -20.286 1.00 94.38 425 LYS A O 1
ATOM 3508 N N . ILE A 1 426 ? -21.981 8.276 -18.207 1.00 91.81 426 ILE A N 1
ATOM 3509 C CA . ILE A 1 426 ? -22.089 9.697 -18.573 1.00 91.81 426 ILE A CA 1
ATOM 3510 C C . ILE A 1 426 ? -21.01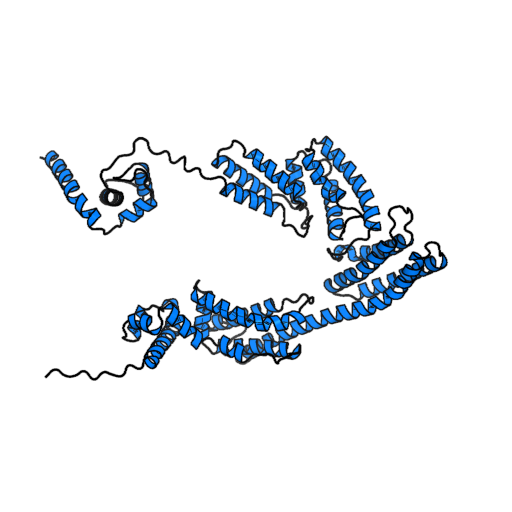3 10.083 -19.595 1.00 91.81 426 ILE A C 1
ATOM 3512 O O . ILE A 1 426 ? -21.317 10.713 -20.608 1.00 91.81 426 ILE A O 1
ATOM 3516 N N . PHE A 1 427 ? -19.761 9.671 -19.381 1.00 92.69 427 PHE A N 1
ATOM 3517 C CA . PHE A 1 427 ? -18.686 9.939 -20.339 1.00 92.69 427 PHE A CA 1
ATOM 3518 C C . PHE A 1 427 ? -18.885 9.217 -21.672 1.00 92.69 427 PHE A C 1
ATOM 3520 O O . PHE A 1 427 ? -18.609 9.803 -22.715 1.00 92.69 427 PHE A O 1
ATOM 3527 N N . SER A 1 428 ? -19.395 7.984 -21.652 1.00 91.81 428 SER A N 1
ATOM 3528 C CA . SER A 1 428 ? -19.706 7.228 -22.872 1.00 91.81 428 SER A CA 1
ATOM 3529 C C . SER A 1 428 ? -20.821 7.893 -23.681 1.00 91.81 428 SER A C 1
ATOM 3531 O O . SER A 1 428 ? -20.680 8.054 -24.887 1.00 91.81 428 SER A O 1
ATOM 3533 N N . ALA A 1 429 ? -21.885 8.351 -23.018 1.00 91.50 429 ALA A N 1
ATOM 3534 C CA . ALA A 1 429 ? -22.976 9.076 -23.666 1.00 91.50 429 ALA A CA 1
ATOM 3535 C C . ALA A 1 429 ? -22.499 10.408 -24.275 1.00 91.50 429 ALA A C 1
ATOM 3537 O O . ALA A 1 429 ? -22.907 10.769 -25.373 1.00 91.50 429 ALA A O 1
ATOM 3538 N N . LYS A 1 430 ? -21.574 11.119 -23.610 1.00 89.44 430 LYS A N 1
ATOM 3539 C CA . LYS A 1 430 ? -20.988 12.373 -24.124 1.00 89.44 430 LYS A CA 1
ATOM 3540 C C . LYS A 1 430 ? -20.199 12.204 -25.428 1.00 89.44 430 LYS A C 1
ATOM 3542 O O . LYS A 1 430 ? -20.067 13.173 -26.171 1.00 89.44 430 LYS A O 1
ATOM 3547 N N . ILE A 1 431 ? -19.629 11.025 -25.677 1.00 89.62 431 ILE A N 1
ATOM 3548 C CA . ILE A 1 431 ? -18.846 10.745 -26.894 1.00 89.62 431 ILE A CA 1
ATOM 3549 C C . ILE A 1 431 ? -19.641 9.993 -27.963 1.00 89.62 431 ILE A C 1
ATOM 3551 O O . ILE A 1 431 ? -19.117 9.738 -29.049 1.00 89.62 431 ILE A O 1
ATOM 3555 N N . GLU A 1 432 ? -20.883 9.617 -27.670 1.00 89.25 432 GLU A N 1
ATOM 3556 C CA . GLU A 1 432 ? -21.741 8.905 -28.604 1.00 89.25 432 GLU A CA 1
ATOM 3557 C C . GLU A 1 432 ? -22.047 9.788 -29.824 1.00 89.25 432 GLU A C 1
ATOM 3559 O O . GLU A 1 432 ? -22.415 10.953 -29.699 1.00 89.25 432 GLU A O 1
ATOM 3564 N N . GLY A 1 433 ? -21.838 9.248 -31.027 1.00 79.25 433 GLY A N 1
ATOM 3565 C CA . GLY A 1 433 ? -22.038 9.980 -32.282 1.00 79.25 433 GLY A CA 1
ATOM 3566 C C . GLY A 1 433 ? -20.913 10.948 -32.683 1.00 79.25 433 GLY A C 1
ATOM 3567 O O . GLY A 1 433 ? -20.971 11.481 -33.789 1.00 79.25 433 GLY A O 1
ATOM 3568 N N . LEU A 1 434 ? -19.879 11.146 -31.854 1.00 82.12 434 LEU A N 1
ATOM 3569 C CA . LEU A 1 434 ? -18.720 11.984 -32.198 1.00 82.12 434 LEU A CA 1
ATOM 3570 C C . LEU A 1 434 ? -17.699 11.247 -33.076 1.00 82.12 434 LEU A C 1
ATOM 3572 O O . LEU A 1 434 ? -17.553 10.021 -33.013 1.00 82.12 434 LEU A O 1
ATOM 3576 N N . SER A 1 435 ? -16.922 12.003 -33.860 1.00 77.25 435 SER A N 1
ATOM 3577 C CA . SER A 1 435 ? -15.755 11.444 -34.549 1.00 77.25 435 SER A CA 1
ATOM 3578 C C . SER A 1 435 ? -14.663 11.030 -33.551 1.00 77.25 435 SER A C 1
ATOM 3580 O O . SER A 1 435 ? -14.580 11.532 -32.428 1.00 77.25 435 SER A O 1
ATOM 3582 N N . GLY A 1 436 ? -13.762 10.130 -33.961 1.00 74.88 436 GLY A N 1
ATOM 3583 C CA . GLY A 1 436 ? -12.684 9.646 -33.089 1.00 74.88 436 GLY A CA 1
ATOM 3584 C C . GLY A 1 436 ? -11.749 10.754 -32.579 1.00 74.88 436 GLY A C 1
ATOM 3585 O O . GLY A 1 436 ? -11.230 10.646 -31.470 1.00 74.88 436 GLY A O 1
ATOM 3586 N N . LEU A 1 437 ? -11.546 11.828 -33.351 1.00 74.00 437 LEU A N 1
ATOM 3587 C CA . LEU A 1 437 ? -10.735 12.981 -32.939 1.00 74.00 437 LEU A CA 1
ATOM 3588 C C . LEU A 1 437 ? -11.472 13.861 -31.921 1.00 74.00 437 LEU A C 1
ATOM 3590 O O . LEU A 1 437 ? -10.888 14.233 -30.901 1.00 74.00 437 LEU A O 1
ATOM 3594 N N . GLU A 1 438 ? -12.754 14.144 -32.158 1.00 81.31 438 GLU A N 1
ATOM 3595 C CA . GLU A 1 438 ? -13.597 14.930 -31.248 1.00 81.31 438 GLU A CA 1
ATOM 3596 C C . GLU A 1 438 ? -13.788 14.211 -29.909 1.00 81.31 438 GLU A C 1
ATOM 3598 O O . GLU A 1 438 ? -13.567 14.807 -28.855 1.00 81.31 438 GLU A O 1
ATOM 3603 N N . ALA A 1 439 ? -14.078 12.906 -29.940 1.00 85.25 439 ALA A N 1
ATOM 3604 C CA . ALA A 1 439 ? -14.196 12.074 -28.746 1.00 85.25 439 ALA A CA 1
ATOM 3605 C C . ALA A 1 439 ? -12.890 12.049 -27.933 1.00 85.25 439 ALA A C 1
ATOM 3607 O O . ALA A 1 439 ? -12.915 12.212 -26.713 1.00 85.25 439 ALA A O 1
ATOM 3608 N N . LYS A 1 440 ? -11.726 11.918 -28.592 1.00 84.75 440 LYS A N 1
ATOM 3609 C CA . LYS A 1 440 ? -10.413 11.988 -27.923 1.00 84.75 440 LYS A CA 1
ATOM 3610 C C . LYS A 1 440 ? -10.166 13.354 -27.282 1.00 84.75 440 LYS A C 1
ATOM 3612 O O . LYS A 1 440 ? -9.640 13.409 -26.172 1.00 84.75 440 LYS A O 1
ATOM 3617 N N . SER A 1 441 ? -10.508 14.442 -27.973 1.00 83.44 441 SER A N 1
ATOM 3618 C CA . SER A 1 441 ? -10.352 15.802 -27.446 1.00 83.44 441 SER A CA 1
ATOM 3619 C C . SER A 1 441 ? -11.225 16.015 -26.205 1.00 83.44 441 SER A C 1
ATOM 3621 O O . SER A 1 441 ? -10.723 16.418 -25.155 1.00 83.44 441 SER A O 1
ATOM 3623 N N . LEU A 1 442 ? -12.504 15.634 -26.285 1.00 90.75 442 LEU A N 1
ATOM 3624 C CA . LEU A 1 442 ? -13.453 15.764 -25.181 1.00 90.75 442 LEU A CA 1
ATOM 3625 C C . LEU A 1 442 ? -13.026 14.938 -23.960 1.00 90.75 442 LEU A C 1
ATOM 3627 O O . LEU A 1 442 ? -12.988 15.461 -22.849 1.00 90.75 442 LEU A O 1
ATOM 3631 N N . LEU A 1 443 ? -12.629 13.678 -24.159 1.00 90.12 443 LEU A N 1
ATOM 3632 C CA . LEU A 1 443 ? -12.164 12.815 -23.070 1.00 90.12 443 LEU A CA 1
ATOM 3633 C C . LEU A 1 443 ? -10.894 13.342 -22.393 1.00 90.12 443 LEU A C 1
ATOM 3635 O O . LEU A 1 443 ? -10.758 13.202 -21.181 1.00 90.12 443 LEU A O 1
ATOM 3639 N N . LYS A 1 444 ? -9.977 13.989 -23.127 1.00 87.31 444 LYS A N 1
ATOM 3640 C CA . LYS A 1 444 ? -8.805 14.649 -22.521 1.00 87.31 444 LYS A CA 1
ATOM 3641 C C . LYS A 1 444 ? -9.208 15.826 -21.630 1.00 87.31 444 LYS A C 1
ATOM 3643 O O . LYS A 1 444 ? -8.618 16.011 -20.564 1.00 87.31 444 LYS A O 1
ATOM 3648 N N . ILE A 1 445 ? -10.205 16.607 -22.049 1.00 86.69 445 ILE A N 1
ATOM 3649 C CA . ILE A 1 445 ? -10.752 17.713 -21.253 1.00 86.69 445 ILE A CA 1
ATOM 3650 C C . ILE A 1 445 ? -11.410 17.170 -19.981 1.00 86.69 445 ILE A C 1
ATOM 3652 O O . ILE A 1 445 ? -11.071 17.619 -18.891 1.00 86.69 445 ILE A O 1
ATOM 3656 N N . GLU A 1 446 ? -12.294 16.176 -20.096 1.00 88.56 446 GLU A N 1
ATOM 3657 C CA . GLU A 1 446 ? -12.944 15.544 -18.937 1.00 88.56 446 GLU A CA 1
ATOM 3658 C C . GLU A 1 446 ? -11.912 14.915 -17.989 1.00 88.56 446 GLU A C 1
ATOM 3660 O O . GLU A 1 446 ? -11.968 15.142 -16.784 1.00 88.56 446 GLU A O 1
ATOM 3665 N N . ARG A 1 447 ? -10.886 14.239 -18.524 1.00 87.25 447 ARG A N 1
ATOM 3666 C CA . ARG A 1 447 ? -9.752 13.739 -17.732 1.00 87.25 447 ARG A CA 1
ATOM 3667 C C . ARG A 1 447 ? -9.059 14.860 -16.962 1.00 87.25 447 ARG A C 1
ATOM 3669 O O . ARG A 1 447 ? -8.694 14.668 -15.812 1.00 87.25 447 ARG A O 1
ATOM 3676 N N . THR A 1 448 ? -8.861 16.020 -17.583 1.00 81.75 448 THR A N 1
ATOM 3677 C CA . THR A 1 448 ? -8.203 17.165 -16.936 1.00 81.75 448 THR A CA 1
ATOM 3678 C C . THR A 1 448 ? -9.067 17.719 -15.807 1.00 81.75 448 THR A C 1
ATOM 3680 O O . THR A 1 448 ? -8.552 17.963 -14.721 1.00 81.75 448 THR A O 1
ATOM 3683 N N . LYS A 1 449 ? -10.382 17.834 -16.028 1.00 84.81 449 LYS A N 1
ATOM 3684 C CA . LYS A 1 449 ? -11.341 18.263 -15.002 1.00 84.81 449 LYS A CA 1
ATOM 3685 C C . LYS A 1 449 ? -11.359 17.320 -13.798 1.00 84.81 449 LYS A C 1
ATOM 3687 O O . LYS A 1 449 ? -11.363 17.813 -12.679 1.00 84.81 449 LYS A O 1
ATOM 3692 N N . LEU A 1 450 ? -11.276 16.000 -14.011 1.00 82.62 450 LEU A N 1
ATOM 3693 C CA . LEU A 1 450 ? -11.185 15.018 -12.918 1.00 82.62 450 LEU A CA 1
ATOM 3694 C C . LEU A 1 450 ? -10.003 15.303 -11.976 1.00 82.62 450 LEU A C 1
ATOM 3696 O O . LEU A 1 450 ? -10.176 15.275 -10.764 1.00 82.62 450 LEU A O 1
ATOM 3700 N N . PHE A 1 451 ? -8.827 15.633 -12.520 1.00 75.31 451 PHE A N 1
ATOM 3701 C CA . PHE A 1 451 ? -7.632 15.954 -11.722 1.00 75.31 451 PHE A CA 1
ATOM 3702 C C . PHE A 1 451 ? -7.639 17.367 -11.120 1.00 75.31 451 PHE A C 1
ATOM 3704 O O . PHE A 1 451 ? -6.797 17.674 -10.281 1.00 75.31 451 PHE A O 1
ATOM 3711 N N . GLN A 1 452 ? -8.552 18.237 -11.555 1.00 81.38 452 GLN A N 1
ATOM 3712 C CA . GLN A 1 452 ? -8.717 19.593 -11.021 1.00 81.38 452 GLN A CA 1
ATOM 3713 C C . GLN A 1 452 ? -9.754 19.668 -9.893 1.00 81.38 452 GLN A C 1
ATOM 3715 O O . GLN A 1 452 ? -9.936 20.736 -9.312 1.00 81.38 452 GLN A O 1
ATOM 3720 N N . VAL A 1 453 ? -10.442 18.565 -9.578 1.00 82.38 453 VAL A N 1
ATOM 3721 C CA . VAL A 1 453 ? -11.385 18.516 -8.458 1.00 82.38 453 VAL A CA 1
ATOM 3722 C C . VAL A 1 453 ? -10.634 18.750 -7.145 1.00 82.38 453 VAL A C 1
ATOM 3724 O O . VAL A 1 453 ? -9.680 18.044 -6.819 1.00 82.38 453 VAL A O 1
ATOM 3727 N N . ASN A 1 454 ? -11.088 19.734 -6.368 1.00 78.00 454 ASN A N 1
ATOM 3728 C CA . ASN A 1 454 ? -10.556 19.986 -5.033 1.00 78.00 454 ASN A CA 1
ATOM 3729 C C . ASN A 1 454 ? -10.985 18.865 -4.078 1.00 78.00 454 ASN A C 1
ATOM 3731 O O . ASN A 1 454 ? -12.173 18.580 -3.929 1.00 78.00 454 ASN A O 1
ATOM 3735 N N . LEU A 1 455 ? -10.014 18.245 -3.407 1.00 82.62 455 LEU A N 1
ATOM 3736 C CA . LEU A 1 455 ? -10.285 17.210 -2.415 1.00 82.62 455 LEU A CA 1
ATOM 3737 C C . LEU A 1 455 ? -10.690 17.841 -1.076 1.00 82.62 455 LEU A C 1
ATOM 3739 O O . LEU A 1 455 ? -9.901 18.547 -0.450 1.00 82.62 455 LEU A O 1
ATOM 3743 N N . TYR A 1 456 ? -11.887 17.512 -0.591 1.00 85.88 456 TYR A N 1
ATOM 3744 C CA . TYR A 1 456 ? -12.358 17.859 0.757 1.00 85.88 456 TYR A CA 1
ATOM 3745 C C . TYR A 1 456 ? -11.773 16.916 1.820 1.00 85.88 456 TYR A C 1
ATOM 3747 O O . TYR A 1 456 ? -11.721 17.207 3.023 1.00 85.88 456 TYR A O 1
ATOM 3755 N N . THR A 1 457 ? -11.319 15.735 1.398 1.00 85.31 457 THR A N 1
ATOM 3756 C CA . THR A 1 457 ? -10.750 14.734 2.291 1.00 85.31 457 THR A CA 1
ATOM 3757 C C . THR A 1 457 ? -9.673 13.888 1.628 1.00 85.31 457 THR A C 1
ATOM 3759 O O . THR A 1 457 ? -9.710 13.635 0.432 1.00 85.31 457 THR A O 1
ATOM 3762 N N . LYS A 1 458 ? -8.719 13.421 2.442 1.00 87.50 458 LYS A N 1
ATOM 3763 C CA . LYS A 1 458 ? -7.756 12.375 2.060 1.00 87.50 458 LYS A CA 1
ATOM 3764 C C . LYS A 1 458 ? -8.305 10.961 2.294 1.00 87.50 458 LYS A C 1
ATOM 3766 O O . LYS A 1 458 ? -7.645 9.990 1.949 1.00 87.50 458 LYS A O 1
ATOM 3771 N N . MET A 1 459 ? -9.463 10.840 2.947 1.00 91.31 459 MET A N 1
ATOM 3772 C CA . MET A 1 459 ? -10.105 9.549 3.195 1.00 91.31 459 MET A CA 1
ATOM 3773 C C . MET A 1 459 ? -10.790 9.041 1.929 1.00 91.31 459 MET A C 1
ATOM 3775 O O . MET A 1 459 ? -11.354 9.825 1.174 1.00 91.31 459 MET A O 1
ATOM 3779 N N . VAL A 1 460 ? -10.802 7.726 1.758 1.00 93.50 460 VAL A N 1
ATOM 3780 C CA . VAL A 1 460 ? -11.612 7.044 0.745 1.00 93.50 460 VAL A CA 1
ATOM 3781 C C . VAL A 1 460 ? -12.769 6.315 1.415 1.00 93.50 460 VAL A C 1
ATOM 3783 O O . VAL A 1 460 ? -12.643 5.897 2.567 1.00 93.50 460 VAL A O 1
ATOM 3786 N N . PHE A 1 461 ? -13.893 6.173 0.717 1.00 95.31 461 PHE A N 1
ATOM 3787 C CA . PHE A 1 461 ? -15.055 5.454 1.243 1.00 95.31 461 PHE A CA 1
ATOM 3788 C C . PHE A 1 461 ? -14.730 3.979 1.517 1.00 95.31 461 PHE A C 1
ATOM 3790 O O . PHE A 1 461 ? -14.921 3.487 2.629 1.00 95.31 461 PHE A O 1
ATOM 3797 N N . ASP A 1 462 ? -14.181 3.303 0.512 1.00 92.38 462 ASP A N 1
ATOM 3798 C CA . ASP A 1 462 ? -13.797 1.898 0.535 1.00 92.38 462 ASP A CA 1
ATOM 3799 C C . ASP A 1 462 ? -12.265 1.785 0.555 1.00 92.38 462 ASP A C 1
ATOM 3801 O O . ASP A 1 462 ? -11.590 2.221 -0.381 1.00 92.38 462 ASP A O 1
ATOM 3805 N N . GLN A 1 463 ? -11.713 1.227 1.636 1.00 90.38 463 GLN A N 1
ATOM 3806 C CA . GLN A 1 463 ? -10.263 1.096 1.828 1.00 90.38 463 GLN A CA 1
ATOM 3807 C C . GLN A 1 463 ? -9.627 0.053 0.900 1.00 90.38 463 GLN A C 1
ATOM 3809 O O . GLN A 1 463 ? -8.430 0.136 0.631 1.00 90.38 463 GLN A O 1
ATOM 3814 N N . ASP A 1 464 ? -10.412 -0.896 0.388 1.00 89.06 464 ASP A N 1
ATOM 3815 C CA . ASP A 1 464 ? -9.922 -1.992 -0.452 1.00 89.06 464 ASP A CA 1
ATOM 3816 C C . ASP A 1 464 ? -9.966 -1.636 -1.947 1.00 89.06 464 ASP A C 1
ATOM 3818 O O . ASP A 1 464 ? -9.535 -2.410 -2.810 1.00 89.06 464 ASP A O 1
ATOM 3822 N N . ARG A 1 465 ? -10.479 -0.445 -2.283 1.00 88.88 465 ARG A N 1
ATOM 3823 C CA . ARG A 1 465 ? -10.581 0.050 -3.656 1.00 88.88 465 ARG A CA 1
ATOM 3824 C C . ARG A 1 465 ? -9.684 1.253 -3.880 1.00 88.88 465 ARG A C 1
ATOM 3826 O O . ARG A 1 465 ? -9.478 2.105 -3.022 1.00 88.88 465 ARG A O 1
ATOM 3833 N N . LYS A 1 466 ? -9.188 1.354 -5.109 1.00 86.38 466 LYS A N 1
ATOM 3834 C CA . LYS A 1 466 ? -8.442 2.527 -5.559 1.00 86.38 466 LYS A CA 1
ATOM 3835 C C . LYS A 1 466 ? -9.329 3.778 -5.573 1.00 86.38 466 LYS A C 1
ATOM 3837 O O . LYS A 1 466 ? -10.551 3.643 -5.689 1.00 86.38 466 LYS A O 1
ATOM 3842 N N . PRO A 1 467 ? -8.737 4.978 -5.487 1.00 86.50 467 PRO A N 1
ATOM 3843 C CA . PRO A 1 467 ? -9.444 6.233 -5.716 1.00 86.50 467 PRO A CA 1
ATOM 3844 C C . PRO A 1 467 ? -10.202 6.246 -7.054 1.00 86.50 467 PRO A C 1
ATOM 3846 O O . PRO A 1 467 ? -9.767 5.657 -8.050 1.00 86.50 467 PRO A O 1
ATOM 3849 N N . VAL A 1 468 ? -11.374 6.887 -7.067 1.00 87.56 468 VAL A N 1
ATOM 3850 C CA . VAL A 1 468 ? -12.271 6.880 -8.236 1.00 87.56 468 VAL A CA 1
ATOM 3851 C C . VAL A 1 468 ? -11.699 7.658 -9.418 1.00 87.56 468 VAL A C 1
ATOM 3853 O O . VAL A 1 468 ? -11.900 7.268 -10.562 1.00 87.56 468 VAL A O 1
ATOM 3856 N N . ASP A 1 469 ? -10.954 8.723 -9.157 1.00 81.50 469 ASP A N 1
ATOM 3857 C CA . ASP A 1 469 ? -10.241 9.515 -10.156 1.00 81.50 469 ASP A CA 1
ATOM 3858 C C . ASP A 1 469 ? -9.186 8.678 -10.896 1.00 81.50 469 ASP A C 1
ATOM 3860 O O . ASP A 1 469 ? -9.135 8.721 -12.124 1.00 81.50 469 ASP A O 1
ATOM 3864 N N . GLU A 1 470 ? -8.417 7.838 -10.192 1.00 86.31 470 GLU A N 1
ATOM 3865 C CA . GLU A 1 470 ? -7.472 6.897 -10.815 1.00 86.31 470 GLU A CA 1
ATOM 3866 C C . GLU A 1 470 ? -8.205 5.876 -11.702 1.00 86.31 470 GLU A C 1
ATOM 3868 O O . GLU A 1 470 ? -7.797 5.620 -12.841 1.00 86.31 470 GLU A O 1
ATOM 3873 N N . ALA A 1 471 ? -9.303 5.299 -11.201 1.00 87.81 471 ALA A N 1
ATOM 3874 C CA . ALA A 1 471 ? -10.099 4.322 -11.942 1.00 87.81 471 ALA A CA 1
ATOM 3875 C C . ALA A 1 471 ? -10.709 4.931 -13.218 1.00 87.81 471 ALA A C 1
ATOM 3877 O O . ALA A 1 471 ? -10.577 4.363 -14.307 1.00 87.81 471 ALA A O 1
ATOM 3878 N N . LEU A 1 472 ? -11.300 6.125 -13.106 1.00 89.88 472 LEU A N 1
ATOM 3879 C CA . LEU A 1 472 ? -11.871 6.858 -14.233 1.00 89.88 472 LEU A CA 1
ATOM 3880 C C . LEU A 1 472 ? -10.798 7.308 -15.223 1.00 89.88 472 LEU A C 1
ATOM 3882 O O . LEU A 1 472 ? -10.996 7.152 -16.425 1.00 89.88 472 LEU A O 1
ATOM 3886 N N . ALA A 1 473 ? -9.643 7.794 -14.761 1.00 85.50 473 ALA A N 1
ATOM 3887 C CA . ALA A 1 473 ? -8.532 8.158 -15.637 1.00 85.50 473 ALA A CA 1
ATOM 3888 C C . ALA A 1 473 ? -8.039 6.950 -16.444 1.00 85.50 473 ALA A C 1
ATOM 3890 O O . ALA A 1 473 ? -7.876 7.046 -17.659 1.00 85.50 473 ALA A O 1
ATOM 3891 N N . LYS A 1 474 ? -7.888 5.787 -15.799 1.00 88.94 474 LYS A N 1
ATOM 3892 C CA . LYS A 1 474 ? -7.505 4.544 -16.479 1.00 88.94 474 LYS A CA 1
ATOM 3893 C C . LYS A 1 474 ? -8.547 4.115 -17.512 1.00 88.94 474 LYS A C 1
ATOM 3895 O O . LYS A 1 474 ? -8.177 3.686 -18.605 1.00 88.94 474 LYS A O 1
ATOM 3900 N N . TRP A 1 475 ? -9.834 4.225 -17.181 1.00 93.75 475 TRP A N 1
ATOM 3901 C CA . TRP A 1 475 ? -10.915 3.948 -18.124 1.00 93.75 475 TRP A CA 1
ATOM 3902 C C . TRP A 1 475 ? -10.895 4.922 -19.310 1.00 93.75 475 TRP A C 1
ATOM 3904 O O . TRP A 1 475 ? -11.001 4.483 -20.456 1.00 93.75 475 TRP A O 1
ATOM 3914 N N . ILE A 1 476 ? -10.687 6.220 -19.067 1.00 89.25 476 ILE A N 1
ATOM 3915 C CA . ILE A 1 476 ? -10.562 7.237 -20.119 1.00 89.25 476 ILE A CA 1
ATOM 3916 C C . ILE A 1 476 ? -9.369 6.922 -21.024 1.00 89.25 476 ILE A C 1
ATOM 3918 O O . ILE A 1 476 ? -9.526 6.892 -22.242 1.00 89.25 476 ILE A O 1
ATOM 3922 N N . ASP A 1 477 ? -8.197 6.640 -20.458 1.00 87.06 477 ASP A N 1
ATOM 3923 C CA . ASP A 1 477 ? -6.982 6.347 -21.221 1.00 87.06 477 ASP A CA 1
ATOM 3924 C C . ASP A 1 477 ? -7.153 5.072 -22.070 1.00 87.06 477 ASP A C 1
ATOM 3926 O O . ASP A 1 477 ? -6.770 5.032 -23.245 1.00 87.06 477 ASP A O 1
ATOM 3930 N N . ALA A 1 478 ? -7.797 4.040 -21.513 1.00 87.06 478 ALA A N 1
ATOM 3931 C CA . ALA A 1 478 ? -8.154 2.828 -22.246 1.00 87.06 478 ALA A CA 1
ATOM 3932 C C . ALA A 1 478 ? -9.161 3.109 -23.374 1.00 87.06 478 ALA A C 1
ATOM 3934 O O . ALA A 1 478 ? -9.001 2.583 -24.475 1.00 87.06 478 ALA A O 1
ATOM 3935 N N . THR A 1 479 ? -10.149 3.973 -23.132 1.00 88.56 479 THR A N 1
ATOM 3936 C CA . THR A 1 479 ? -11.151 4.378 -24.128 1.00 88.56 479 THR A CA 1
ATOM 3937 C C . THR A 1 479 ? -10.511 5.197 -25.246 1.00 88.56 479 THR A C 1
ATOM 3939 O O . THR A 1 479 ? -10.719 4.893 -26.412 1.00 88.56 479 THR A O 1
ATOM 3942 N N . ILE A 1 480 ? -9.636 6.156 -24.928 1.00 84.44 480 ILE A N 1
ATOM 3943 C CA . ILE A 1 480 ? -8.846 6.926 -25.905 1.00 84.44 480 ILE A CA 1
ATOM 3944 C C . ILE A 1 480 ? -8.007 6.001 -26.793 1.00 84.44 480 ILE A C 1
ATOM 3946 O O . ILE A 1 480 ? -7.911 6.230 -27.999 1.00 84.44 480 ILE A O 1
ATOM 3950 N N . LYS A 1 481 ? -7.412 4.954 -26.212 1.00 83.50 481 LYS A N 1
ATOM 3951 C CA . LYS A 1 481 ? -6.651 3.939 -26.952 1.00 83.50 481 LYS A CA 1
ATOM 3952 C C . LYS A 1 481 ? -7.553 3.047 -27.814 1.00 83.50 481 LYS A C 1
ATOM 3954 O O . LYS A 1 481 ? -7.152 2.663 -28.909 1.00 83.50 481 LYS A O 1
ATOM 3959 N N . GLY A 1 482 ? -8.740 2.708 -27.310 1.00 77.75 482 GLY A N 1
ATOM 3960 C CA . GLY A 1 482 ? -9.745 1.873 -27.976 1.00 77.75 482 GLY A CA 1
ATOM 3961 C C . GLY A 1 482 ? -10.539 2.595 -29.065 1.00 77.75 482 GLY A C 1
ATOM 3962 O O . GLY A 1 482 ? -11.039 1.943 -29.980 1.00 77.75 482 GLY A O 1
ATOM 3963 N N . LEU A 1 483 ? -10.597 3.931 -29.019 1.00 76.06 483 LEU A N 1
ATOM 3964 C CA . LEU A 1 483 ? -11.003 4.792 -30.127 1.00 76.06 483 LEU A CA 1
ATOM 3965 C C . LEU A 1 483 ? -9.944 4.659 -31.224 1.00 76.06 483 LEU A C 1
ATOM 3967 O O . LEU A 1 483 ? -9.026 5.479 -31.350 1.00 76.06 483 LEU A O 1
ATOM 3971 N N . SER A 1 484 ? -10.056 3.567 -31.986 1.00 54.09 484 SER A N 1
ATOM 3972 C CA . SER A 1 484 ? -9.252 3.292 -33.163 1.00 54.09 484 SER A CA 1
ATOM 3973 C C . SER A 1 484 ? -9.167 4.569 -33.985 1.00 54.09 484 SER A C 1
ATOM 3975 O O . SER A 1 484 ? -10.197 5.132 -34.366 1.00 54.09 484 SER A O 1
ATOM 3977 N N . GLU A 1 485 ? -7.948 4.995 -34.305 1.00 49.31 485 GLU A N 1
ATOM 3978 C CA . GLU A 1 485 ? -7.743 5.618 -35.603 1.00 49.31 485 GLU A CA 1
ATOM 3979 C C . GLU A 1 485 ? -8.245 4.579 -36.598 1.00 49.31 485 GLU A C 1
ATOM 3981 O O . GLU A 1 485 ? -7.542 3.620 -36.906 1.00 49.31 485 GLU A O 1
ATOM 3986 N N . LYS A 1 486 ? -9.505 4.679 -37.036 1.00 39.00 486 LYS A N 1
ATOM 3987 C CA . LYS A 1 486 ? -9.851 4.064 -38.308 1.00 39.00 486 LYS A CA 1
ATOM 3988 C C . LYS A 1 486 ? -8.837 4.679 -39.271 1.00 39.00 486 LYS A C 1
ATOM 3990 O O . LYS A 1 486 ? -8.815 5.906 -39.369 1.00 39.00 486 LYS A O 1
ATOM 3995 N N . PRO A 1 487 ? -7.972 3.896 -39.934 1.00 41.22 487 PRO A N 1
ATOM 3996 C CA . PRO A 1 487 ? -7.054 4.427 -40.928 1.00 41.22 487 PRO A CA 1
ATOM 3997 C C . PRO A 1 487 ? -7.855 4.750 -42.193 1.00 41.22 487 PRO A C 1
ATOM 3999 O O . PRO A 1 487 ? -7.617 4.188 -43.252 1.00 41.22 487 PRO A O 1
ATOM 4002 N N . HIS A 1 488 ? -8.880 5.581 -42.067 1.00 41.81 488 HIS A N 1
ATOM 4003 C CA . HIS A 1 488 ? -9.713 6.108 -43.132 1.00 41.81 488 HIS A CA 1
ATOM 4004 C C . HIS A 1 488 ? -9.772 7.610 -42.904 1.00 41.81 488 HIS A C 1
ATOM 4006 O O . HIS A 1 488 ? -10.793 8.133 -42.491 1.00 41.81 488 HIS A O 1
ATOM 4012 N N . ASP A 1 489 ? -8.602 8.229 -43.054 1.00 39.94 489 ASP A N 1
ATOM 4013 C CA . ASP A 1 489 ? -8.428 9.596 -43.552 1.00 39.94 489 ASP A CA 1
ATOM 4014 C C . ASP A 1 489 ? -6.960 9.850 -43.950 1.00 39.94 489 ASP A C 1
ATOM 4016 O O . ASP A 1 489 ? -6.457 10.968 -43.898 1.00 39.94 489 ASP A O 1
ATOM 4020 N N . ILE A 1 490 ? -6.248 8.828 -44.457 1.00 47.62 490 ILE A N 1
ATOM 4021 C CA . ILE A 1 490 ? -5.323 9.159 -45.544 1.00 47.62 490 ILE A CA 1
ATOM 4022 C C . ILE A 1 490 ? -6.265 9.395 -46.715 1.00 47.62 490 ILE A C 1
ATOM 4024 O O . ILE A 1 490 ? -6.755 8.428 -47.302 1.00 47.62 490 ILE A O 1
ATOM 4028 N N . GLN A 1 491 ? -6.564 10.656 -47.028 1.00 48.00 491 GLN A N 1
ATOM 4029 C CA . GLN A 1 491 ? -7.001 10.999 -48.375 1.00 48.00 491 GLN A CA 1
ATOM 4030 C C . GLN A 1 491 ? -5.973 10.374 -49.323 1.00 48.00 491 GLN A C 1
ATOM 4032 O O . GLN A 1 491 ? -4.865 10.881 -49.492 1.00 48.00 491 GLN A O 1
ATOM 4037 N N . LEU A 1 492 ? -6.295 9.210 -49.886 1.00 56.22 492 LEU A N 1
ATOM 4038 C CA . LEU A 1 492 ? -5.555 8.653 -51.002 1.00 56.22 492 LEU A CA 1
ATOM 4039 C C . LEU A 1 492 ? -5.661 9.708 -52.087 1.00 56.22 492 LEU A C 1
ATOM 4041 O O . LEU A 1 492 ? -6.759 9.931 -52.588 1.00 56.22 492 LEU A O 1
ATOM 4045 N N . ASN A 1 493 ? -4.552 10.383 -52.399 1.00 68.06 493 ASN A N 1
ATOM 4046 C CA . ASN A 1 493 ? -4.528 11.342 -53.491 1.00 68.06 493 ASN A CA 1
ATOM 4047 C C . ASN A 1 493 ? -5.103 10.635 -54.742 1.00 68.06 493 ASN A C 1
ATOM 4049 O O . ASN A 1 493 ? -4.484 9.686 -55.238 1.00 68.06 493 ASN A O 1
ATOM 4053 N N . PRO A 1 494 ? -6.292 11.029 -55.241 1.00 69.62 494 PRO A N 1
ATOM 4054 C CA . PRO A 1 494 ? -6.937 10.335 -56.355 1.00 69.62 494 PRO A CA 1
ATOM 4055 C C . PRO A 1 494 ? -6.150 10.508 -57.663 1.00 69.62 494 PRO A C 1
ATOM 4057 O O . PRO A 1 494 ? -6.380 9.781 -58.625 1.00 69.62 494 PRO A O 1
ATOM 4060 N N . LEU A 1 495 ? -5.193 11.441 -57.682 1.00 81.12 495 LEU A N 1
ATOM 4061 C CA . LEU A 1 495 ? -4.328 11.786 -58.805 1.00 81.12 495 LEU A CA 1
ATOM 4062 C C . LEU A 1 495 ? -2.892 11.268 -58.622 1.00 81.12 495 LEU A C 1
ATOM 4064 O O . LEU A 1 495 ? -1.945 11.860 -59.139 1.00 81.12 495 LEU A O 1
ATOM 4068 N N . LYS A 1 496 ? -2.705 10.166 -57.884 1.00 86.31 496 LYS A N 1
ATOM 4069 C CA . LYS A 1 496 ? -1.389 9.529 -57.739 1.00 86.31 496 LYS A CA 1
ATOM 4070 C C . LYS A 1 496 ? -0.748 9.210 -59.092 1.00 86.31 496 LYS A C 1
ATOM 4072 O O . LYS A 1 496 ? -1.364 8.610 -59.974 1.00 86.31 496 LYS A O 1
ATOM 4077 N N . LEU A 1 497 ? 0.545 9.496 -59.199 1.00 90.19 497 LEU A N 1
ATOM 4078 C CA . LEU A 1 497 ? 1.376 9.092 -60.325 1.00 90.19 497 LEU A CA 1
ATOM 4079 C C . LEU A 1 497 ? 1.685 7.593 -60.232 1.00 90.19 497 LEU A C 1
ATOM 4081 O O . LEU A 1 497 ? 2.251 7.104 -59.249 1.00 90.19 497 LEU A O 1
ATOM 4085 N N . LYS A 1 498 ? 1.306 6.845 -61.272 1.00 89.81 498 LYS A N 1
ATOM 4086 C CA . LYS A 1 498 ? 1.586 5.409 -61.399 1.00 89.81 498 LYS A CA 1
ATOM 4087 C C . LYS A 1 498 ? 2.906 5.193 -62.114 1.00 89.81 498 LYS A C 1
ATOM 4089 O O . LYS A 1 498 ? 3.022 5.453 -63.309 1.00 89.81 498 LYS A O 1
ATOM 4094 N N . THR A 1 499 ? 3.897 4.683 -61.391 1.00 90.75 499 THR A N 1
ATOM 4095 C CA . THR A 1 499 ? 5.225 4.414 -61.950 1.00 90.75 499 THR A CA 1
ATOM 4096 C C . THR A 1 499 ? 5.410 2.932 -62.253 1.00 90.75 499 THR A C 1
ATOM 4098 O O . THR A 1 499 ? 4.838 2.055 -61.606 1.00 90.75 499 THR A O 1
ATOM 4101 N N . ARG A 1 500 ? 6.265 2.635 -63.236 1.00 91.44 500 ARG A N 1
ATOM 4102 C CA . ARG A 1 500 ? 6.725 1.263 -63.517 1.00 91.44 500 ARG A CA 1
ATOM 4103 C C . ARG A 1 500 ? 7.907 0.843 -62.636 1.00 91.44 500 ARG A C 1
ATOM 4105 O O . ARG A 1 500 ? 8.381 -0.286 -62.754 1.00 91.44 500 ARG A O 1
ATOM 4112 N N . LEU A 1 501 ? 8.380 1.747 -61.781 1.00 92.31 501 LEU A N 1
ATOM 4113 C CA . LEU A 1 501 ? 9.495 1.531 -60.871 1.00 92.31 501 LEU A CA 1
ATOM 4114 C C . LEU A 1 501 ? 9.025 0.739 -59.654 1.00 92.31 501 LEU A C 1
ATOM 4116 O O . LEU A 1 501 ? 7.906 0.917 -59.183 1.00 92.31 501 LEU A O 1
ATOM 4120 N N . THR A 1 502 ? 9.878 -0.126 -59.119 1.00 92.56 502 THR A N 1
ATOM 4121 C CA . THR A 1 502 ? 9.679 -0.691 -57.775 1.00 92.56 502 THR A CA 1
ATOM 4122 C C . THR A 1 502 ? 9.856 0.399 -56.713 1.00 92.56 502 THR A C 1
ATOM 4124 O O . THR A 1 502 ? 10.507 1.412 -56.965 1.00 92.56 502 THR A O 1
ATOM 4127 N N . ALA A 1 503 ? 9.359 0.188 -55.491 1.00 90.25 503 ALA A N 1
ATOM 4128 C CA . ALA A 1 503 ? 9.522 1.163 -54.404 1.00 90.25 503 ALA A CA 1
ATOM 4129 C C . ALA A 1 503 ? 10.984 1.524 -54.099 1.00 90.25 503 ALA A C 1
ATOM 4131 O O . ALA A 1 503 ? 11.273 2.640 -53.677 1.00 90.25 503 ALA A O 1
ATOM 4132 N N . MET A 1 504 ? 11.913 0.595 -54.329 1.00 90.19 504 MET A N 1
ATOM 4133 C CA . MET A 1 504 ? 13.343 0.841 -54.148 1.00 90.19 504 MET A CA 1
ATOM 4134 C C . MET A 1 504 ? 13.935 1.696 -55.273 1.00 90.19 504 MET A C 1
ATOM 4136 O O . MET A 1 504 ? 14.692 2.621 -54.996 1.00 90.19 504 MET A O 1
ATOM 4140 N N . GLN A 1 505 ? 13.549 1.429 -56.522 1.00 92.88 505 GLN A N 1
ATOM 4141 C CA . GLN A 1 505 ? 13.952 2.229 -57.682 1.00 92.88 505 GLN A CA 1
ATOM 4142 C C . GLN A 1 505 ? 13.382 3.647 -57.622 1.00 92.88 505 GLN A C 1
ATOM 4144 O O . GLN A 1 505 ? 14.119 4.598 -57.854 1.00 92.88 505 GLN A O 1
ATOM 4149 N N . LEU A 1 506 ? 12.100 3.786 -57.265 1.00 94.38 506 LEU A N 1
ATOM 4150 C CA . LEU A 1 506 ? 11.444 5.083 -57.108 1.00 94.38 506 LEU A CA 1
ATOM 4151 C C . LEU A 1 506 ? 12.146 5.921 -56.034 1.00 94.38 506 LEU A C 1
ATOM 4153 O O . LEU A 1 506 ? 12.563 7.037 -56.311 1.00 94.38 506 LEU A O 1
ATOM 4157 N N . ALA A 1 507 ? 12.354 5.363 -54.836 1.00 94.12 507 ALA A N 1
ATOM 4158 C CA . ALA A 1 507 ? 13.019 6.081 -53.750 1.00 94.12 507 ALA A CA 1
ATOM 4159 C C . ALA A 1 507 ? 14.435 6.541 -54.132 1.00 94.12 507 ALA A C 1
ATOM 4161 O O . ALA A 1 507 ? 14.840 7.648 -53.784 1.00 94.12 507 ALA A O 1
ATOM 4162 N N . LEU A 1 508 ? 15.190 5.706 -54.851 1.00 92.56 508 LEU A N 1
ATOM 4163 C CA . LEU A 1 508 ? 16.530 6.062 -55.304 1.00 92.56 508 LEU A CA 1
ATOM 4164 C C . LEU A 1 508 ? 16.501 7.152 -56.386 1.00 92.56 508 LEU A C 1
ATOM 4166 O O . LEU A 1 508 ? 17.276 8.100 -56.306 1.00 92.56 508 LEU A O 1
ATOM 4170 N N . PHE A 1 509 ? 15.613 7.030 -57.375 1.00 93.38 509 PHE A N 1
ATOM 4171 C CA . PHE A 1 509 ? 15.484 7.994 -58.467 1.00 93.38 509 PHE A CA 1
ATOM 4172 C C . PHE A 1 509 ? 15.085 9.383 -57.953 1.00 93.38 509 PHE A C 1
ATOM 4174 O O . PHE A 1 509 ? 15.793 10.355 -58.210 1.00 93.38 509 PHE A O 1
ATOM 4181 N N . GLU A 1 510 ? 14.038 9.452 -57.128 1.00 95.44 510 GLU A N 1
ATOM 4182 C CA . GLU A 1 510 ? 13.559 10.693 -56.506 1.00 95.44 510 GLU A CA 1
ATOM 4183 C C . GLU A 1 510 ? 14.639 11.354 -55.640 1.00 95.44 510 GLU A C 1
ATOM 4185 O O . GLU A 1 510 ? 14.836 12.568 -55.681 1.00 95.44 510 GLU A O 1
ATOM 4190 N N . LYS A 1 511 ? 15.420 10.560 -54.897 1.00 94.56 511 LYS A N 1
ATOM 4191 C CA . LYS A 1 511 ? 16.543 11.087 -54.113 1.00 94.56 511 LYS A CA 1
ATOM 4192 C C . LYS A 1 511 ? 17.651 11.657 -55.000 1.00 94.56 511 LYS A C 1
ATOM 4194 O O . LYS A 1 511 ? 18.260 12.663 -54.638 1.00 94.56 511 LYS A O 1
ATOM 4199 N N . THR A 1 512 ? 17.946 11.025 -56.135 1.00 91.50 512 THR A N 1
ATOM 4200 C CA . THR A 1 512 ? 18.948 11.532 -57.084 1.00 91.50 512 THR A CA 1
ATOM 4201 C C . THR A 1 512 ? 18.507 12.873 -57.660 1.00 91.50 512 THR A C 1
ATOM 4203 O O . THR A 1 512 ? 19.308 13.804 -57.667 1.00 91.50 512 THR A O 1
ATOM 4206 N N . LEU A 1 513 ? 17.238 12.999 -58.059 1.00 94.25 513 LEU A N 1
ATOM 4207 C CA . LEU A 1 513 ? 16.643 14.259 -58.511 1.00 94.25 513 LEU A CA 1
ATOM 4208 C C . LEU A 1 513 ? 16.707 15.342 -57.422 1.00 94.25 513 LEU A C 1
ATOM 4210 O O . LEU A 1 513 ? 17.197 16.439 -57.680 1.00 94.25 513 LEU A O 1
ATOM 4214 N N . TYR A 1 514 ? 16.326 15.005 -56.187 1.00 94.81 514 TYR A N 1
ATOM 4215 C CA . TYR A 1 514 ? 16.457 15.894 -55.026 1.00 94.81 514 TYR A CA 1
ATOM 4216 C C . TYR A 1 514 ? 17.906 16.360 -54.820 1.00 94.81 514 TYR A C 1
ATOM 4218 O O . TYR A 1 514 ? 18.166 17.543 -54.636 1.00 94.81 514 TYR A O 1
ATOM 4226 N N . THR A 1 515 ? 18.875 15.445 -54.918 1.00 93.12 515 THR A N 1
ATOM 4227 C CA . THR A 1 515 ? 20.307 15.751 -54.726 1.00 93.12 515 THR A CA 1
ATOM 4228 C C . THR A 1 515 ? 20.853 16.691 -55.806 1.00 93.12 515 THR A C 1
ATOM 4230 O O . THR A 1 515 ? 21.772 17.458 -55.537 1.00 93.12 515 THR A O 1
ATOM 4233 N N . HIS A 1 516 ? 20.286 16.649 -57.014 1.00 93.94 516 HIS A N 1
ATOM 4234 C CA . HIS A 1 516 ? 20.689 17.493 -58.142 1.00 93.94 516 HIS A CA 1
ATOM 4235 C C . HIS A 1 516 ? 19.791 18.729 -58.320 1.00 93.94 516 HIS A C 1
ATOM 4237 O O . HIS A 1 516 ? 19.851 19.376 -59.361 1.00 93.94 516 HIS A O 1
ATOM 4243 N N . GLY A 1 517 ? 18.977 19.071 -57.315 1.00 91.75 517 GLY A N 1
ATOM 4244 C CA . GLY A 1 517 ? 18.228 20.329 -57.276 1.00 91.75 517 GLY A CA 1
ATOM 4245 C C . GLY A 1 517 ? 16.958 20.368 -58.129 1.00 91.75 517 GLY A C 1
ATOM 4246 O O . GLY A 1 517 ? 16.455 21.452 -58.402 1.00 91.75 517 GLY A O 1
ATOM 4247 N N . PHE A 1 518 ? 16.408 19.219 -58.535 1.00 93.19 518 PHE A N 1
ATOM 4248 C CA . PHE A 1 518 ? 15.094 19.174 -59.199 1.00 93.19 518 PHE A CA 1
ATOM 4249 C C . PHE A 1 518 ? 13.930 19.476 -58.237 1.00 93.19 518 PHE A C 1
ATOM 4251 O O . PHE A 1 518 ? 12.824 19.764 -58.690 1.00 93.19 518 PHE A O 1
ATOM 4258 N N . TYR A 1 519 ? 14.175 19.416 -56.923 1.00 94.75 519 TYR A N 1
ATOM 4259 C CA . TYR A 1 519 ? 13.204 19.705 -55.868 1.00 94.75 519 TYR A CA 1
ATOM 4260 C C . TYR A 1 519 ? 13.804 20.659 -54.826 1.00 94.75 519 TYR A C 1
ATOM 4262 O O . TYR A 1 519 ? 14.982 20.545 -54.495 1.00 94.75 519 TYR A O 1
ATOM 4270 N N . ASP A 1 520 ? 12.969 21.544 -54.278 1.00 91.88 520 ASP A N 1
ATOM 4271 C CA . ASP A 1 520 ? 13.277 22.502 -53.199 1.00 91.88 520 ASP A CA 1
ATOM 4272 C C . ASP A 1 520 ? 12.548 22.103 -51.900 1.00 91.88 520 ASP A C 1
ATOM 4274 O O . ASP A 1 520 ? 11.836 22.872 -51.261 1.00 91.88 520 ASP A O 1
ATOM 4278 N N . GLU A 1 521 ? 12.609 20.820 -51.549 1.00 92.81 521 GLU A N 1
ATOM 4279 C CA . GLU A 1 521 ? 11.998 20.354 -50.304 1.00 92.81 521 GLU A CA 1
ATOM 4280 C C . GLU A 1 521 ? 12.978 20.543 -49.135 1.00 92.81 521 GLU A C 1
ATOM 4282 O O . GLU A 1 521 ? 14.169 20.267 -49.285 1.00 92.81 521 GLU A O 1
ATOM 4287 N N . PRO A 1 522 ? 12.510 20.966 -47.944 1.00 85.94 522 PRO A N 1
ATOM 4288 C CA . PRO A 1 522 ? 13.391 21.429 -46.868 1.00 85.94 522 PRO A CA 1
ATOM 4289 C C . PRO A 1 522 ? 14.240 20.314 -46.245 1.00 85.94 522 PRO A C 1
ATOM 4291 O O . PRO A 1 522 ? 15.302 20.576 -45.680 1.00 85.94 522 PRO A O 1
ATOM 4294 N N . ASN A 1 523 ? 13.762 19.067 -46.287 1.00 90.12 523 ASN A N 1
ATOM 4295 C CA . ASN A 1 523 ? 14.500 17.890 -45.843 1.00 90.12 523 ASN A CA 1
ATOM 4296 C C . ASN A 1 523 ? 13.898 16.598 -46.427 1.00 90.12 523 ASN A C 1
ATOM 4298 O O . ASN A 1 523 ? 12.783 16.571 -46.954 1.00 90.12 523 ASN A O 1
ATOM 4302 N N . LEU A 1 524 ? 14.636 15.493 -46.277 1.00 89.00 524 LEU A N 1
ATOM 4303 C CA . LEU A 1 524 ? 14.229 14.177 -46.782 1.00 89.00 524 LEU A CA 1
ATOM 4304 C C . LEU A 1 524 ? 13.043 13.554 -46.030 1.00 89.00 524 LEU A C 1
ATOM 4306 O O . LEU A 1 524 ? 12.435 12.628 -46.563 1.00 89.00 524 LEU A O 1
ATOM 4310 N N . ASP A 1 525 ? 12.705 14.025 -44.825 1.00 84.31 525 ASP A N 1
ATOM 4311 C CA . ASP A 1 525 ? 11.510 13.565 -44.109 1.00 84.31 525 ASP A CA 1
ATOM 4312 C C . ASP A 1 525 ? 10.249 14.061 -44.819 1.00 84.31 525 ASP A C 1
ATOM 4314 O O . ASP A 1 525 ? 9.469 13.243 -45.310 1.00 84.31 525 ASP A O 1
ATOM 4318 N N . VAL A 1 526 ? 10.137 15.380 -45.010 1.00 85.19 526 VAL A N 1
ATOM 4319 C CA . VAL A 1 526 ? 9.031 16.021 -45.742 1.00 85.19 526 VAL A CA 1
ATOM 4320 C C . VAL A 1 526 ? 8.944 15.491 -47.173 1.00 85.19 526 VAL A C 1
ATOM 4322 O O . VAL A 1 526 ? 7.862 15.168 -47.669 1.00 85.19 526 VAL A O 1
ATOM 4325 N N . PHE A 1 527 ? 10.090 15.322 -47.836 1.00 93.62 527 PHE A N 1
ATOM 4326 C CA . PHE A 1 527 ? 10.116 14.789 -49.193 1.00 93.62 527 PHE A CA 1
ATOM 4327 C C . PHE A 1 527 ? 9.616 13.336 -49.262 1.00 93.62 527 PHE A C 1
ATOM 4329 O O . PHE A 1 527 ? 8.849 12.982 -50.158 1.00 93.62 527 PHE A O 1
ATOM 4336 N N . SER A 1 528 ? 9.974 12.490 -48.290 1.00 91.25 528 SER A N 1
ATOM 4337 C CA . SER A 1 528 ? 9.514 11.096 -48.250 1.00 91.25 528 SER A CA 1
ATOM 4338 C C . SER A 1 528 ? 8.005 10.958 -48.014 1.00 91.25 528 SER A C 1
ATOM 4340 O O . SER A 1 528 ? 7.384 10.049 -48.574 1.00 91.25 528 SER A O 1
ATOM 4342 N N . GLU A 1 529 ? 7.400 11.875 -47.253 1.00 86.19 529 GLU A N 1
ATOM 4343 C CA . GLU A 1 529 ? 5.946 11.957 -47.069 1.00 86.19 529 GLU A CA 1
ATOM 4344 C C . GLU A 1 529 ? 5.237 12.330 -48.371 1.00 86.19 529 GLU A C 1
ATOM 4346 O O . GLU A 1 529 ? 4.278 11.663 -48.772 1.00 86.19 529 GLU A O 1
ATOM 4351 N N . LYS A 1 530 ? 5.763 13.327 -49.091 1.00 89.94 530 LYS A N 1
ATOM 4352 C CA . LYS A 1 530 ? 5.241 13.736 -50.401 1.00 89.94 530 LYS A CA 1
ATOM 4353 C C . LYS A 1 530 ? 5.340 12.617 -51.434 1.00 89.94 530 LYS A C 1
ATOM 4355 O O . LYS A 1 530 ? 4.371 12.378 -52.155 1.00 89.94 530 LYS A O 1
ATOM 4360 N N . ILE A 1 531 ? 6.452 11.881 -51.476 1.00 92.25 531 ILE A N 1
ATOM 4361 C CA . ILE A 1 531 ? 6.588 10.714 -52.361 1.00 92.25 531 ILE A CA 1
ATOM 4362 C C . ILE A 1 531 ? 5.535 9.654 -52.013 1.00 92.25 531 ILE A C 1
ATOM 4364 O O . ILE A 1 531 ? 4.848 9.147 -52.900 1.00 92.25 531 ILE A O 1
ATOM 4368 N N . ALA A 1 532 ? 5.370 9.333 -50.725 1.00 89.00 532 ALA A N 1
ATOM 4369 C CA . ALA A 1 532 ? 4.427 8.307 -50.290 1.00 89.00 532 ALA A CA 1
ATOM 4370 C C . ALA A 1 532 ? 2.956 8.667 -50.586 1.00 89.00 532 ALA A C 1
ATOM 4372 O O . ALA A 1 532 ? 2.146 7.789 -50.907 1.00 89.00 532 ALA A O 1
ATOM 4373 N N . CYS A 1 533 ? 2.626 9.959 -50.518 1.00 86.62 533 CYS A N 1
ATOM 4374 C CA . CYS A 1 533 ? 1.296 10.480 -50.812 1.00 86.62 533 CYS A CA 1
ATOM 4375 C C . CYS A 1 533 ? 1.001 10.559 -52.321 1.00 86.62 533 CYS A C 1
ATOM 4377 O O . CYS A 1 533 ? -0.122 10.279 -52.736 1.00 86.62 533 CYS A O 1
ATOM 4379 N N . ASN A 1 534 ? 1.997 10.884 -53.154 1.00 91.31 534 ASN A N 1
ATOM 4380 C CA . ASN A 1 534 ? 1.774 11.227 -54.565 1.00 91.31 534 ASN A CA 1
ATOM 4381 C C . ASN A 1 534 ? 2.118 10.125 -55.569 1.00 91.31 534 ASN A C 1
ATOM 4383 O O . ASN A 1 534 ? 1.699 10.217 -56.721 1.00 91.31 534 ASN A O 1
ATOM 4387 N N . PHE A 1 535 ? 2.831 9.074 -55.164 1.00 92.56 535 PHE A N 1
ATOM 4388 C CA . PHE A 1 535 ? 3.257 8.017 -56.078 1.00 92.56 535 PHE A CA 1
ATOM 4389 C C . PHE A 1 535 ? 2.709 6.638 -55.713 1.00 92.56 535 PHE A C 1
ATOM 4391 O O . PHE A 1 535 ? 2.364 6.325 -54.572 1.00 92.56 535 PHE A O 1
ATOM 4398 N N . SER A 1 536 ? 2.674 5.789 -56.734 1.00 90.75 536 SER A N 1
ATOM 4399 C CA . SER A 1 536 ? 2.496 4.341 -56.647 1.00 90.75 536 SER A CA 1
ATOM 4400 C C . SER A 1 536 ? 3.550 3.647 -57.513 1.00 90.75 536 SER A C 1
ATOM 4402 O O . SER A 1 536 ? 4.141 4.242 -58.423 1.00 90.75 536 SER A O 1
ATOM 4404 N N . THR A 1 537 ? 3.838 2.390 -57.193 1.00 91.62 537 THR A N 1
ATOM 4405 C CA . THR A 1 537 ? 4.970 1.632 -57.747 1.00 91.62 537 THR A CA 1
ATOM 4406 C C . THR A 1 537 ? 4.498 0.338 -58.389 1.00 91.62 537 THR A C 1
ATOM 4408 O O . THR A 1 537 ? 3.372 -0.113 -58.175 1.00 91.62 537 THR A O 1
ATOM 4411 N N . LYS A 1 538 ? 5.391 -0.318 -59.131 1.00 85.69 538 LYS A N 1
ATOM 4412 C CA . LYS A 1 538 ? 5.180 -1.664 -59.660 1.00 85.69 538 LYS A CA 1
ATOM 4413 C C . LYS A 1 538 ? 5.017 -2.661 -58.506 1.00 85.69 538 LYS A C 1
ATOM 4415 O O . LYS A 1 538 ? 6.000 -3.174 -57.977 1.00 85.69 538 LYS A O 1
ATOM 4420 N N . GLY A 1 539 ? 3.763 -2.921 -58.139 1.00 76.88 539 GLY A N 1
ATOM 4421 C CA . GLY A 1 539 ? 3.363 -3.878 -57.107 1.00 76.88 539 GLY A CA 1
ATOM 4422 C C . GLY A 1 539 ? 2.958 -3.274 -55.758 1.00 76.88 539 GLY A C 1
ATOM 4423 O O . GLY A 1 539 ? 2.604 -4.042 -54.869 1.00 76.88 539 GLY A O 1
ATOM 4424 N N . GLN A 1 540 ? 2.994 -1.944 -55.577 1.00 82.81 540 GLN A N 1
ATOM 4425 C CA . GLN A 1 540 ? 2.501 -1.292 -54.351 1.00 82.81 540 GLN A CA 1
ATOM 4426 C C . GLN A 1 540 ? 1.778 0.027 -54.668 1.00 82.81 540 GLN A C 1
ATOM 4428 O O . GLN A 1 540 ? 2.412 0.984 -55.123 1.00 82.81 540 GLN A O 1
ATOM 4433 N N . ASP A 1 541 ? 0.476 0.088 -54.368 1.00 79.12 541 ASP A N 1
ATOM 4434 C CA . ASP A 1 541 ? -0.368 1.286 -54.543 1.00 79.12 541 ASP A CA 1
ATOM 4435 C C . ASP A 1 541 ? -0.284 2.265 -53.357 1.00 79.12 541 ASP A C 1
ATOM 4437 O O . ASP A 1 541 ? -0.480 3.478 -53.501 1.00 79.12 541 ASP A O 1
ATOM 4441 N N . VAL A 1 542 ? 0.045 1.746 -52.172 1.00 81.50 542 VAL A N 1
ATOM 4442 C CA . VAL A 1 542 ? 0.242 2.524 -50.947 1.00 81.50 542 VAL A CA 1
ATOM 4443 C C . VAL A 1 542 ? 1.686 2.373 -50.496 1.00 81.50 542 VAL A C 1
ATOM 4445 O O . VAL A 1 542 ? 2.186 1.263 -50.318 1.00 81.50 542 VAL A O 1
ATOM 4448 N N . LEU A 1 543 ? 2.352 3.507 -50.314 1.00 84.00 543 LEU A N 1
ATOM 4449 C CA . LEU A 1 543 ? 3.725 3.592 -49.840 1.00 84.00 543 LEU A CA 1
ATOM 4450 C C . LEU A 1 543 ? 3.732 4.167 -48.422 1.00 84.00 543 LEU A C 1
ATOM 4452 O O . LEU A 1 543 ? 2.851 4.938 -48.053 1.00 84.00 543 LEU A O 1
ATOM 4456 N N . SER A 1 544 ? 4.746 3.810 -47.636 1.00 86.50 544 SER A N 1
ATOM 4457 C CA . SER A 1 544 ? 4.981 4.399 -46.314 1.00 86.50 544 SER A CA 1
ATOM 4458 C C . SER A 1 544 ? 6.206 5.310 -46.368 1.00 86.50 544 SER A C 1
ATOM 4460 O O . SER A 1 544 ? 7.249 4.900 -46.883 1.00 86.50 544 SER A O 1
ATOM 4462 N N . ALA A 1 545 ? 6.094 6.526 -45.826 1.00 84.31 545 ALA A N 1
ATOM 4463 C CA . ALA A 1 545 ? 7.178 7.510 -45.829 1.00 84.31 545 ALA A CA 1
ATOM 4464 C C . ALA A 1 545 ? 8.466 6.988 -45.152 1.00 84.31 545 ALA A C 1
ATOM 4466 O O . ALA A 1 545 ? 9.522 7.031 -45.792 1.00 84.31 545 ALA A O 1
ATOM 4467 N N . PRO A 1 546 ? 8.414 6.333 -43.967 1.00 81.31 546 PRO A N 1
ATOM 4468 C CA . PRO A 1 546 ? 9.597 5.688 -43.384 1.00 81.31 546 PRO A CA 1
ATOM 4469 C C . PRO A 1 546 ? 10.220 4.629 -44.307 1.00 81.31 546 PRO A C 1
ATOM 4471 O O . PRO A 1 546 ? 11.443 4.508 -44.429 1.00 81.31 546 PRO A O 1
ATOM 4474 N N . SER A 1 547 ? 9.372 3.868 -45.003 1.00 87.25 547 SER A N 1
ATOM 4475 C CA . SER A 1 547 ? 9.804 2.821 -45.926 1.00 87.25 547 SER A CA 1
ATOM 4476 C C . SER A 1 547 ? 10.465 3.391 -47.182 1.00 87.25 547 SER A C 1
ATOM 4478 O O . SER A 1 547 ? 11.436 2.807 -47.664 1.00 87.25 547 SER A O 1
ATOM 4480 N N . VAL A 1 548 ? 9.978 4.522 -47.700 1.00 90.94 548 VAL A N 1
ATOM 4481 C CA . VAL A 1 548 ? 10.587 5.261 -48.816 1.00 90.94 548 VAL A CA 1
ATOM 4482 C C . VAL A 1 548 ? 11.940 5.829 -48.386 1.00 90.94 548 VAL A C 1
ATOM 4484 O O . VAL A 1 548 ? 12.949 5.535 -49.028 1.00 90.94 548 VAL A O 1
ATOM 4487 N N . LYS A 1 549 ? 11.994 6.542 -47.253 1.00 91.69 549 LYS A N 1
ATOM 4488 C CA . LYS A 1 549 ? 13.221 7.164 -46.731 1.00 91.69 549 LYS A CA 1
ATOM 4489 C C . LYS A 1 549 ? 14.342 6.146 -46.514 1.00 91.69 549 LYS A C 1
ATOM 4491 O O . LYS A 1 549 ? 15.475 6.372 -46.931 1.00 91.69 549 LYS A O 1
ATOM 4496 N N . SER A 1 550 ? 14.031 4.988 -45.926 1.00 90.19 550 SER A N 1
ATOM 4497 C CA . SER A 1 550 ? 15.030 3.928 -45.710 1.00 90.19 550 SER A CA 1
ATOM 4498 C C . SER A 1 550 ? 15.654 3.409 -47.016 1.00 90.19 550 SER A C 1
ATOM 4500 O O . SER A 1 550 ? 16.853 3.133 -47.067 1.00 90.19 550 SER A O 1
ATOM 4502 N N . LYS A 1 551 ? 14.871 3.333 -48.102 1.00 92.12 551 LYS A N 1
ATOM 4503 C CA . LYS A 1 551 ? 15.321 2.811 -49.402 1.00 92.12 551 LYS A CA 1
ATOM 4504 C C . LYS A 1 551 ? 16.167 3.798 -50.200 1.00 92.12 551 LYS A C 1
ATOM 4506 O O . LYS A 1 551 ? 16.941 3.361 -51.045 1.00 92.12 551 LYS A O 1
ATOM 4511 N N . MET A 1 552 ? 16.107 5.094 -49.891 1.00 91.25 552 MET A N 1
ATOM 4512 C CA . MET A 1 552 ? 16.955 6.119 -50.515 1.00 91.25 552 MET A CA 1
ATOM 4513 C C . MET A 1 552 ? 18.461 5.859 -50.318 1.00 91.25 552 MET A C 1
ATOM 4515 O O . MET A 1 552 ? 19.291 6.407 -51.039 1.00 91.25 552 MET A O 1
ATOM 4519 N N . TYR A 1 553 ? 18.858 5.055 -49.331 1.00 85.69 553 TYR A N 1
ATOM 4520 C CA . TYR A 1 553 ? 20.267 4.773 -49.020 1.00 85.69 553 TYR A CA 1
ATOM 4521 C C . TYR A 1 553 ? 20.714 3.366 -49.419 1.00 85.69 553 TYR A C 1
ATOM 4523 O O . TYR A 1 553 ? 21.799 2.932 -49.029 1.00 85.69 553 TYR A O 1
ATOM 4531 N N . THR A 1 554 ? 19.893 2.645 -50.185 1.00 78.25 554 THR A N 1
ATOM 4532 C CA . THR A 1 554 ? 20.255 1.308 -50.648 1.00 78.25 554 THR A CA 1
ATOM 4533 C C . THR A 1 554 ? 21.526 1.338 -51.503 1.00 78.25 554 THR A C 1
ATOM 4535 O O . THR A 1 554 ? 21.737 2.250 -52.301 1.00 78.25 554 THR A O 1
ATOM 4538 N N . LYS A 1 555 ? 22.375 0.318 -51.343 1.00 77.56 555 LYS A N 1
ATOM 4539 C CA . LYS A 1 555 ? 23.533 0.049 -52.217 1.00 77.56 555 LYS A CA 1
ATOM 4540 C C . LYS A 1 555 ? 23.281 -1.142 -53.145 1.00 77.56 555 LYS A C 1
ATOM 4542 O O . LYS A 1 555 ? 24.219 -1.725 -53.680 1.00 77.56 555 LYS A O 1
ATOM 4547 N N . ASP A 1 556 ? 22.019 -1.538 -53.288 1.00 81.00 556 ASP A N 1
ATOM 4548 C CA . ASP A 1 556 ? 21.629 -2.682 -54.096 1.00 81.00 556 ASP A CA 1
ATOM 4549 C C . ASP A 1 556 ? 21.775 -2.373 -55.594 1.00 81.00 556 ASP A C 1
ATOM 4551 O O . ASP A 1 556 ? 21.004 -1.611 -56.184 1.00 81.00 556 ASP A O 1
ATOM 4555 N N . ILE A 1 557 ? 22.773 -3.002 -56.216 1.00 77.00 557 ILE A N 1
ATOM 4556 C CA . ILE A 1 557 ? 23.086 -2.866 -57.644 1.00 77.00 557 ILE A CA 1
ATOM 4557 C C . ILE A 1 557 ? 21.888 -3.279 -58.514 1.00 77.00 557 ILE A C 1
ATOM 4559 O O . ILE A 1 557 ? 21.700 -2.724 -59.598 1.00 77.00 557 ILE A O 1
ATOM 4563 N N . SER A 1 558 ? 21.042 -4.201 -58.040 1.00 76.50 558 SER A N 1
ATOM 4564 C CA . SER A 1 558 ? 19.859 -4.659 -58.777 1.00 76.50 558 SER A CA 1
ATOM 4565 C C . SER A 1 558 ? 18.781 -3.576 -58.920 1.00 76.50 558 SER A C 1
ATOM 4567 O O . SER A 1 558 ? 18.036 -3.582 -59.900 1.00 76.50 558 SER A O 1
ATOM 4569 N N . ALA A 1 559 ? 18.735 -2.604 -58.001 1.00 74.81 559 ALA A N 1
ATOM 4570 C CA . ALA A 1 559 ? 17.850 -1.446 -58.091 1.00 74.81 559 ALA A CA 1
ATOM 4571 C C . ALA A 1 559 ? 18.440 -0.315 -58.952 1.00 74.81 559 ALA A C 1
ATOM 4573 O O . ALA A 1 559 ? 17.687 0.404 -59.603 1.00 74.81 559 ALA A O 1
ATOM 4574 N N . ILE A 1 560 ? 19.770 -0.179 -58.983 1.00 76.06 560 ILE A N 1
ATOM 4575 C CA . ILE A 1 560 ? 20.486 0.897 -59.691 1.00 76.06 560 ILE A CA 1
ATOM 4576 C C . ILE A 1 560 ? 20.571 0.617 -61.196 1.00 76.06 560 ILE A C 1
ATOM 4578 O O . ILE A 1 560 ? 20.232 1.470 -62.014 1.00 76.06 560 ILE A O 1
ATOM 4582 N N . LYS A 1 561 ? 20.993 -0.597 -61.569 1.00 85.62 561 LYS A N 1
ATOM 4583 C CA . LYS A 1 561 ? 21.293 -0.972 -62.960 1.00 85.62 561 LYS A CA 1
ATOM 4584 C C . LYS A 1 561 ? 20.130 -0.743 -63.948 1.00 85.62 561 LYS A C 1
ATOM 4586 O O . LYS A 1 561 ? 20.398 -0.329 -65.070 1.00 85.62 561 LYS A O 1
ATOM 4591 N N . PRO A 1 562 ? 18.851 -0.966 -63.584 1.00 88.81 562 PRO A N 1
ATOM 4592 C CA . PRO A 1 562 ? 17.737 -0.715 -64.501 1.00 88.81 562 PRO A CA 1
ATOM 4593 C C . PRO A 1 562 ? 17.420 0.768 -64.753 1.00 88.81 562 PRO A C 1
ATOM 4595 O O . PRO A 1 562 ? 16.740 1.064 -65.730 1.00 88.81 562 PRO A O 1
ATOM 4598 N N . LEU A 1 563 ? 17.863 1.686 -63.884 1.00 88.62 563 LEU A N 1
ATOM 4599 C CA . LEU A 1 563 ? 17.558 3.119 -64.002 1.00 88.62 563 LEU A CA 1
ATOM 4600 C C . LEU A 1 563 ? 18.474 3.834 -65.002 1.00 88.62 563 LEU A C 1
ATOM 4602 O O . LEU A 1 563 ? 18.022 4.729 -65.707 1.00 88.62 563 LEU A O 1
ATOM 4606 N N . GLU A 1 564 ? 19.741 3.428 -65.089 1.00 89.31 564 GLU A N 1
ATOM 4607 C CA . GLU A 1 564 ? 20.754 4.043 -65.959 1.00 89.31 564 GLU A CA 1
ATOM 4608 C C . GLU A 1 564 ? 20.305 4.202 -67.427 1.00 89.31 564 GLU A C 1
ATOM 4610 O O . GLU A 1 564 ? 20.310 5.336 -67.910 1.00 89.31 564 GLU A O 1
ATOM 4615 N N . PRO A 1 565 ? 19.845 3.149 -68.140 1.00 91.00 565 PRO A N 1
ATOM 4616 C CA . PRO A 1 565 ? 19.428 3.303 -69.534 1.00 91.00 565 PRO A CA 1
ATOM 4617 C C . PRO A 1 565 ? 18.189 4.196 -69.694 1.00 91.00 565 PRO A C 1
ATOM 4619 O O . PRO A 1 565 ? 18.049 4.859 -70.717 1.00 91.00 565 PRO A O 1
ATOM 4622 N N . MET A 1 566 ? 17.302 4.251 -68.691 1.00 91.56 566 MET A N 1
ATOM 4623 C CA . MET A 1 566 ? 16.125 5.129 -68.724 1.00 91.56 566 MET A CA 1
ATOM 4624 C C . MET A 1 566 ? 16.532 6.602 -68.632 1.00 91.56 566 MET A C 1
ATOM 4626 O O . MET A 1 566 ? 16.029 7.429 -69.384 1.00 91.56 566 MET A O 1
ATOM 4630 N N . VAL A 1 567 ? 17.460 6.926 -67.728 1.00 91.12 567 VAL A N 1
ATOM 4631 C CA . VAL A 1 567 ? 17.957 8.297 -67.551 1.00 91.12 567 VAL A CA 1
ATOM 4632 C C . VAL A 1 567 ? 18.805 8.735 -68.743 1.00 91.12 567 VAL A C 1
ATOM 4634 O O . VAL A 1 567 ? 18.691 9.878 -69.178 1.00 91.12 567 VAL A O 1
ATOM 4637 N N . ALA A 1 568 ? 19.618 7.832 -69.302 1.00 92.56 568 ALA A N 1
ATOM 4638 C CA . ALA A 1 568 ? 20.415 8.113 -70.492 1.00 92.56 568 ALA A CA 1
ATOM 4639 C C . ALA A 1 568 ? 19.539 8.502 -71.695 1.00 92.56 568 ALA A C 1
ATOM 4641 O O . ALA A 1 568 ? 19.851 9.482 -72.365 1.00 92.56 568 ALA A O 1
ATOM 4642 N N . ALA A 1 569 ? 18.420 7.800 -71.912 1.00 92.94 569 ALA A N 1
ATOM 4643 C CA . ALA A 1 569 ? 17.469 8.131 -72.974 1.00 92.94 569 ALA A CA 1
ATOM 4644 C C . ALA A 1 569 ? 16.835 9.519 -72.775 1.00 92.94 569 ALA A C 1
ATOM 4646 O O . ALA A 1 569 ? 16.825 10.329 -73.694 1.00 92.94 569 ALA A O 1
ATOM 4647 N N . VAL A 1 570 ? 16.391 9.840 -71.552 1.00 92.25 570 VAL A N 1
ATOM 4648 C CA . VAL A 1 570 ? 15.843 11.175 -71.237 1.00 92.25 570 VAL A CA 1
ATOM 4649 C C . VAL A 1 570 ? 16.886 12.274 -71.468 1.00 92.25 570 VAL A C 1
ATOM 4651 O O . VAL A 1 570 ? 16.562 13.343 -71.979 1.00 92.25 570 VAL A O 1
ATOM 4654 N N . LEU A 1 571 ? 18.148 12.029 -71.108 1.00 91.69 571 LEU A N 1
ATOM 4655 C CA . LEU A 1 571 ? 19.235 12.979 -71.345 1.00 91.69 571 LEU A CA 1
ATOM 4656 C C . LEU A 1 571 ? 19.499 13.195 -72.841 1.00 91.69 571 LEU A C 1
ATOM 4658 O O . LEU A 1 571 ? 19.789 14.317 -73.250 1.00 91.69 571 LEU A O 1
ATOM 4662 N N . GLU A 1 572 ? 19.432 12.137 -73.645 1.00 93.38 572 GLU A N 1
ATOM 4663 C CA . GLU A 1 572 ? 19.573 12.220 -75.099 1.00 93.38 572 GLU A CA 1
ATOM 4664 C C . GLU A 1 572 ? 18.431 13.033 -75.724 1.00 93.38 572 GLU A C 1
ATOM 4666 O O . GLU A 1 572 ? 18.703 13.959 -76.487 1.00 93.38 572 GLU A O 1
ATOM 4671 N N . ASP A 1 573 ? 17.184 12.795 -75.307 1.00 93.19 573 ASP A N 1
ATOM 4672 C CA . ASP A 1 573 ? 16.027 13.591 -75.736 1.00 93.19 573 ASP A CA 1
ATOM 4673 C C . ASP A 1 573 ? 16.208 15.077 -75.398 1.00 93.19 573 ASP A C 1
ATOM 4675 O O . ASP A 1 573 ? 16.022 15.942 -76.252 1.00 93.19 573 ASP A O 1
ATOM 4679 N N . LEU A 1 574 ? 16.640 15.390 -74.171 1.00 92.00 574 LEU A N 1
ATOM 4680 C CA . LEU A 1 574 ? 16.915 16.769 -73.756 1.00 92.00 574 LEU A CA 1
ATOM 4681 C C . LEU A 1 574 ? 18.021 17.420 -74.591 1.00 92.00 574 LEU A C 1
ATOM 4683 O O . LEU A 1 574 ? 17.913 18.594 -74.938 1.00 92.00 574 LEU A O 1
ATOM 4687 N N . ARG A 1 575 ? 19.076 16.673 -74.932 1.00 92.88 575 ARG A N 1
ATOM 4688 C CA . ARG A 1 575 ? 20.159 17.167 -75.796 1.00 92.88 575 ARG A CA 1
ATOM 4689 C C . ARG A 1 575 ? 19.680 17.446 -77.213 1.00 92.88 575 ARG A C 1
ATOM 4691 O O . ARG A 1 575 ? 20.144 18.413 -77.804 1.00 92.88 575 ARG A O 1
ATOM 4698 N N . ASN A 1 576 ? 18.739 16.662 -77.727 1.00 89.94 576 ASN A N 1
ATOM 4699 C CA . ASN A 1 576 ? 18.165 16.882 -79.052 1.00 89.94 576 ASN A CA 1
ATOM 4700 C C . ASN A 1 576 ? 17.331 18.169 -79.137 1.00 89.94 576 ASN A C 1
ATOM 4702 O O . ASN A 1 576 ? 17.213 18.722 -80.220 1.00 89.94 576 ASN A O 1
ATOM 4706 N N . PHE A 1 577 ? 16.796 18.684 -78.024 1.00 87.06 577 PHE A N 1
ATOM 4707 C CA . PHE A 1 577 ? 16.155 20.009 -77.988 1.00 87.06 577 PHE A CA 1
ATOM 4708 C C . PHE A 1 577 ? 17.153 21.180 -77.935 1.00 87.06 577 PHE A C 1
ATOM 4710 O O . PHE A 1 577 ? 16.740 22.336 -78.027 1.00 87.06 577 PHE A O 1
ATOM 4717 N N . LEU A 1 578 ? 18.445 20.902 -77.733 1.00 77.44 578 LEU A N 1
ATOM 4718 C CA . LEU A 1 578 ? 19.517 21.902 -77.659 1.00 77.44 578 LEU A CA 1
ATOM 4719 C C . LEU A 1 578 ? 20.311 22.030 -78.972 1.00 77.44 578 LEU A C 1
ATOM 4721 O O . LEU A 1 578 ? 21.225 22.853 -79.041 1.00 77.44 578 LEU A O 1
ATOM 4725 N N . ILE A 1 579 ? 19.979 21.212 -79.973 1.00 65.31 579 ILE A N 1
ATOM 4726 C CA . ILE A 1 579 ? 20.503 21.233 -81.347 1.00 65.31 579 ILE A CA 1
ATOM 4727 C C . ILE A 1 579 ? 19.400 21.788 -82.243 1.00 65.31 579 ILE A C 1
ATOM 4729 O O . ILE A 1 579 ? 19.730 22.618 -83.119 1.00 65.31 579 ILE A O 1
#

Organism: NCBI:txid414048

Secondary structure (DSSP, 8-state):
-----------HHHHHHHHHHHHHHHHHHH-GGG--HHHHHHHHT--THHHHHHHSSHHHHHHHHHHHH-THHHHHHHS---SS--HHHHHHHHHHHHHHHHHHHHH-HHHHHHHHHHHHS--HHHHHHHHHHHHHHHHHHHHHGGGGTTSS--HHHHHHHHHHHHHHHHHHHHHH---BTTB-TT-HHHHHHHHHHHHHHHHHHHHHHHHHHHHHHHHHHHHHHHHHHHHHHHHHHHH-TT-HHHHHHHHHHHHHHHHHHHHHHHH--SHHHHHHHHHHHHHHHHHHHHHT--TT-S--HHHHHHHHHHHHHHHTSGGG--TTPBPPHHHHHHHHHHHHHHHHHHHHHHHHHT--HHHHHHHTHHHHH--TTS--BHHHHHHHHHHHHHHHHHGGGS--SHHHHHHHHHHTT---HHHHHHHHHHHHHHHTT--HHHHHHHHHHHHHHHHHPPPS-S--S-TTS--HHHHHHHHHHHHHHHS---S--S---TT-EE-SS-HHHHHHHHHHHHHTTS---S-HHHHHHHHHHHEEBTTBSS--HHHHHHHTT---HHHHTTTHHHHHHHHHHHHHTT-

InterPro domains:
  IPR009057 Homedomain-like superfamily [SSF46689] (10-67)

pLDDT: mean 87.09, std 10.91, range [35.5, 98.12]

Foldseek 3Di:
DDDDPDPDPDDLVVVLVLLLVLCLVCCLPPNDVCQDLVSSCVVSVHDSVSCCVNQVDSLSSVLVNCVVQPCLVVLLVVLDADPDHDQVSLLVSLLVSLLVLLVCCLVDSSVLRLVCVLPVDDDPSSVVVVVVSVVSVVVSVVVNVVLQPPLPDDVVVLSVCSNVVSSCQSNVCVPPVDDDVNQGPVDPVSSVVSSVVSSVSSVVSNVSSVVSVVLLVVLVVVVVVLCVVLVVLLVVCLVPVPPPVSLVVNLVSLVVSLVVLVVVLVVDDDLVSNQSSLQVNLLVLLVSLQSLDDPPDPCSPSSVSSVVSNCVVCVVPVVSHDQARWDHLVVLAVVLVVLVVLLVVLLVLCVVLVEDPLVSVLLCCLSVVSHSVDRDGSLSVVLSVLSSVVCVVCDSVDDNYNVRSLLSCLLSQEADPSSLVVVVVVLVVVCPPPQLVVNLVVLVVVLVVLVVRHHSDPRHNDPVDDGSNVVSNVVSVVVNVVSDPPVPPPPQPPQADEDAAALLLLLQVQVVCVVVPVDDDPDLLRVLVVCQRRYAYNVGSGDDSVRSSVSNPDPDPVSVVVVVVVVVVVVVVVVVVVD